Protein AF-A0A7J7MH68-F1 (afdb_monomer)

Nearest PDB structures (foldseek):
  1pxy-assembly1_A  TM=8.487E-01  e=7.536E-32  Arabidopsis thaliana
  1pxy-assembly2_B  TM=8.280E-01  e=8.548E-32  Arabidopsis thaliana
  1rt8-assembly1_A  TM=8.570E-01  e=7.019E-23  Schizosaccharomyces pombe
  3byh-assembly1_B-1  TM=7.765E-01  e=5.764E-14  Homo sapiens
  1aoa-assembly1_A  TM=4.542E-01  e=5.942E-09  Homo sapiens

Sequence (515 aa):
VGHSSNQDGYDAFKLDASRSKWKWIEVKSLGDRSFFLSDSYSMSFSTGKFPECKADHVYVSEDGILLDLKAGYFKESGAAKLHKLDAGIWVTPYLYWEKSSITESEKVSYVEHINSYLREDPFLKKYLPLDPLGNDLFNVVKDGVLLCKLINVAMPGTIDERAINTQRVLNIWEKIENHTLCLNSAKAIGCTVVNSGIHDLVESRPQMVLGLISQIIKDGKAYAFLLNVLAPEHCIPSMLDTNDPTVRIKLVLEHAKKMNCRGCITLKDIVEGSPNLNLAFAAHIFHFRNGLSVDFKTISYAEGVQVFRYERFFRLWVNSLGIATYVNNVFEDVRNGWVLLEVLDILWPGSVNWKQASKPPINMTFREVANCDQVVQILKQLSFQYKVTGNDIVQGNKKCIAFSFGTLMISNMQRLLRKSSFHFRQEEMTCAGVLRWANTMFHDLDWCKCFLDKSLSDGIFFLELLSTVEPRVDWSGVKKGKNYEEKKLNATYIISIARKLGCSIFLCPEDIIEV

pLDDT: mean 70.18, std 20.91, range [24.48, 97.94]

Secondary structure (DSSP, 8-state):
--------PPPEEEEE-TTSS-EEEEE---TT------SS------GGG-TTSPTT-EEEPPTTEEEE--TT-----SS--PEEPTTS-EEEE---SS-----HHHHHHHHHHHHHHHTT-TTGGGTPSPPSSSSHHHHHGGGSHHHHHHHHHHSTTSS-GGGS---SS--HHHHHHHHHHHHHHHHHTT---SS--HHHHHTT-HHHHHHHHHHHS---S-HHHHHHHH-GGG--THHHH---HHHHHHHHHHHHHHTT--SS--HHHHHTT-HHHHHHHHHHHHHH------------TTHHHHHHHHHHHHHHHHHHTT-SSPPS-HHHHTTTSHHHHHHHHHHSTT-S-TTTPPPSS---HHHHHHHHHHHHHHHHHH-TT----HHHHHTT-HHHHHHHHHHHHHHHHHHHHHHT-SS--GGGGSHHHHHHHHHHTTT-TTS-SSTT-GGGGGSHHHHHHHHHHSS---GGG-----SHHHHHHHHHHHHHHHHHTT------HHHHHT-

Organism: NCBI:txid39325

Structure (mmCIF, N/CA/C/O backbone):
data_AF-A0A7J7MH68-F1
#
_entry.id   AF-A0A7J7MH68-F1
#
loop_
_atom_site.group_PDB
_atom_site.id
_atom_site.type_symbol
_atom_site.label_atom_id
_atom_site.label_alt_id
_atom_site.label_comp_id
_atom_site.label_asym_id
_atom_site.label_entity_id
_atom_site.label_seq_id
_atom_site.pdbx_PDB_ins_code
_atom_site.Cartn_x
_atom_site.Cartn_y
_atom_site.Cartn_z
_atom_site.occupancy
_atom_site.B_iso_or_equiv
_atom_site.auth_seq_id
_atom_site.auth_comp_id
_atom_site.auth_asym_id
_atom_site.auth_atom_id
_atom_site.pdbx_PDB_model_num
ATOM 1 N N . VAL A 1 1 ? 48.416 -28.478 33.550 1.00 34.19 1 VAL A N 1
ATOM 2 C CA . VAL A 1 1 ? 48.390 -29.912 33.927 1.00 34.19 1 VAL A CA 1
ATOM 3 C C . VAL A 1 1 ? 47.331 -30.050 35.013 1.00 34.19 1 VAL A C 1
ATOM 5 O O . VAL A 1 1 ? 47.512 -29.424 36.038 1.00 34.19 1 VAL A O 1
ATOM 8 N N . GLY A 1 2 ? 46.176 -30.689 34.852 1.00 31.08 2 GLY A N 1
ATOM 9 C CA . GLY A 1 2 ? 45.611 -31.459 33.748 1.00 31.08 2 GLY A CA 1
ATOM 10 C C . GLY A 1 2 ? 44.075 -31.489 33.855 1.00 31.08 2 GLY A C 1
ATOM 11 O O . GLY A 1 2 ? 43.505 -31.027 34.840 1.00 31.08 2 GLY A O 1
ATOM 12 N N . HIS A 1 3 ? 43.431 -31.993 32.803 1.00 32.72 3 HIS A N 1
ATOM 13 C CA . HIS A 1 3 ? 41.992 -32.239 32.724 1.00 32.72 3 HIS A CA 1
ATOM 14 C C . HIS A 1 3 ? 41.525 -33.342 33.687 1.00 32.72 3 HIS A C 1
ATOM 16 O O . HIS A 1 3 ? 42.174 -34.381 33.786 1.00 32.72 3 HIS A O 1
ATOM 22 N N . SER A 1 4 ? 40.326 -33.173 34.251 1.00 28.27 4 SER A N 1
ATOM 23 C CA . SER A 1 4 ? 39.402 -34.274 34.542 1.00 28.27 4 SER A CA 1
ATOM 24 C C . SER A 1 4 ? 37.997 -33.881 34.087 1.00 28.27 4 SER A C 1
ATOM 26 O O . SER A 1 4 ? 37.382 -32.954 34.608 1.00 28.27 4 SER A O 1
ATOM 28 N N . SER A 1 5 ? 37.534 -34.581 33.066 1.00 37.12 5 SER A N 1
ATOM 29 C CA . SER A 1 5 ? 36.194 -34.570 32.500 1.00 37.12 5 SER A CA 1
ATOM 30 C C . SER A 1 5 ? 35.165 -35.160 33.469 1.00 37.12 5 SER A C 1
ATOM 32 O O . SER A 1 5 ? 35.365 -36.288 33.907 1.00 37.12 5 SER A O 1
ATOM 34 N N . ASN A 1 6 ? 34.052 -34.462 33.706 1.00 29.66 6 ASN A N 1
ATOM 35 C CA . ASN A 1 6 ? 32.763 -35.086 34.011 1.00 29.66 6 ASN A CA 1
ATOM 36 C C . ASN A 1 6 ? 31.680 -34.406 33.165 1.00 29.66 6 ASN A C 1
ATOM 38 O O . ASN A 1 6 ? 31.551 -33.184 33.152 1.00 29.66 6 ASN A O 1
ATOM 42 N N . GLN A 1 7 ? 30.989 -35.232 32.386 1.00 38.62 7 GLN A N 1
ATOM 43 C CA . GLN A 1 7 ? 29.788 -34.914 31.631 1.00 38.62 7 GLN A CA 1
ATOM 44 C C . GLN A 1 7 ? 28.609 -34.899 32.610 1.00 38.62 7 GLN A C 1
ATOM 46 O O . GLN A 1 7 ? 28.216 -35.970 33.051 1.00 38.62 7 GLN A O 1
ATOM 51 N N . ASP A 1 8 ? 28.026 -33.740 32.901 1.00 34.53 8 ASP A N 1
ATOM 52 C CA . ASP A 1 8 ? 26.719 -33.652 33.563 1.00 34.53 8 ASP A CA 1
ATOM 53 C C . ASP A 1 8 ? 25.806 -32.817 32.656 1.00 34.53 8 ASP A C 1
ATOM 55 O O . ASP A 1 8 ? 25.897 -31.591 32.597 1.00 34.53 8 ASP A O 1
ATOM 59 N N . GLY A 1 9 ? 25.010 -33.505 31.834 1.00 36.97 9 GLY A N 1
ATOM 60 C CA . GLY A 1 9 ? 23.994 -32.887 30.982 1.00 36.97 9 GLY A CA 1
ATOM 61 C C . GLY A 1 9 ? 22.738 -32.557 31.787 1.00 36.97 9 GLY A C 1
ATOM 62 O O . GLY A 1 9 ? 22.405 -33.269 32.726 1.00 36.97 9 GLY A O 1
ATOM 63 N N . TYR A 1 10 ? 22.035 -31.486 31.415 1.00 39.44 10 TYR A N 1
ATOM 64 C CA . TYR A 1 10 ? 20.725 -31.159 31.983 1.00 39.44 10 TYR A CA 1
ATOM 65 C C . TYR A 1 10 ? 19.609 -31.989 31.342 1.00 39.44 10 TYR A C 1
ATOM 67 O O . TYR A 1 10 ? 19.624 -32.217 30.126 1.00 39.44 10 TYR A O 1
ATOM 75 N N . ASP A 1 11 ? 18.627 -32.355 32.161 1.00 42.69 11 ASP A N 1
ATOM 76 C CA . ASP A 1 11 ? 17.426 -33.102 31.792 1.00 42.69 11 ASP A CA 1
ATOM 77 C C . ASP A 1 11 ? 16.339 -32.123 31.291 1.00 42.69 11 ASP A C 1
ATOM 79 O O . ASP A 1 11 ? 15.977 -31.177 32.000 1.00 42.69 11 ASP A O 1
ATOM 83 N N . ALA A 1 12 ? 15.824 -32.291 30.063 1.00 43.22 12 ALA A N 1
ATOM 84 C CA . ALA A 1 12 ? 14.706 -31.479 29.556 1.00 43.22 12 ALA A CA 1
ATOM 85 C C . ALA A 1 12 ? 13.380 -32.174 29.872 1.00 43.22 12 ALA A C 1
ATOM 87 O O . ALA A 1 12 ? 13.346 -33.392 29.910 1.00 43.22 12 ALA A O 1
ATOM 88 N N . PHE A 1 13 ? 12.276 -31.450 30.073 1.00 53.75 13 PHE A N 1
ATOM 89 C CA . PHE A 1 13 ? 10.976 -32.074 30.356 1.00 53.75 13 PHE A CA 1
ATOM 90 C C . PHE A 1 13 ? 9.874 -31.572 29.406 1.00 53.75 13 PHE A C 1
ATOM 92 O O . PHE A 1 13 ? 9.687 -30.370 29.216 1.00 53.75 13 PHE A O 1
ATOM 99 N N . LYS A 1 14 ? 9.115 -32.507 28.828 1.00 52.00 14 LYS A N 1
ATOM 100 C CA . LYS A 1 14 ? 7.948 -32.318 27.958 1.00 52.00 14 LYS A CA 1
ATOM 101 C C . LYS A 1 14 ? 6.656 -32.595 28.726 1.00 52.00 14 LYS A C 1
ATOM 103 O O . LYS A 1 14 ? 6.560 -33.586 29.442 1.00 52.00 14 LYS A O 1
ATOM 108 N N . LEU A 1 15 ? 5.643 -31.754 28.554 1.00 53.88 15 LEU A N 1
ATOM 109 C CA . LEU A 1 15 ? 4.316 -31.981 29.127 1.00 53.88 15 LEU A CA 1
ATOM 110 C C . LEU A 1 15 ? 3.550 -33.034 28.303 1.00 53.88 15 LEU A C 1
ATOM 112 O O . LEU A 1 15 ? 3.278 -32.810 27.128 1.00 53.88 15 LEU A O 1
ATOM 116 N N . ASP A 1 16 ? 3.206 -34.175 28.903 1.00 51.97 16 ASP A N 1
ATOM 117 C CA . ASP A 1 16 ? 2.370 -35.210 28.274 1.00 51.97 16 ASP A CA 1
ATOM 118 C C . ASP A 1 16 ? 0.903 -35.048 28.697 1.00 51.97 16 ASP A C 1
ATOM 120 O O . ASP A 1 16 ? 0.575 -35.046 29.889 1.00 51.97 16 ASP A O 1
ATOM 124 N N . ALA A 1 17 ? 0.025 -34.907 27.701 1.00 55.38 17 ALA A N 1
ATOM 125 C CA . ALA A 1 17 ? -1.420 -34.747 27.858 1.00 55.38 17 ALA A CA 1
ATOM 126 C C . ALA A 1 17 ? -2.226 -36.008 27.473 1.00 55.38 17 ALA A C 1
ATOM 128 O O . ALA A 1 17 ? -3.457 -36.005 27.538 1.00 55.38 17 ALA A O 1
ATOM 129 N N . SER A 1 18 ? -1.572 -37.114 27.104 1.00 43.19 18 SER A N 1
ATOM 130 C CA . SER A 1 18 ? -2.206 -38.244 26.405 1.00 43.19 18 SER A CA 1
ATOM 131 C C . SER A 1 18 ? -3.195 -39.093 27.226 1.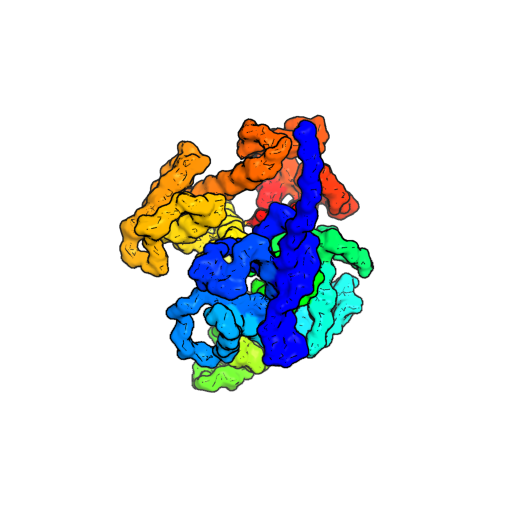00 43.19 18 SER A C 1
ATOM 133 O O . SER A 1 18 ? -3.809 -40.008 26.677 1.00 43.19 18 SER A O 1
ATOM 135 N N . ARG A 1 19 ? -3.398 -38.836 28.531 1.00 39.22 19 ARG A N 1
ATOM 136 C CA . ARG A 1 19 ? -4.218 -39.710 29.410 1.00 39.22 19 ARG A CA 1
ATOM 137 C C . ARG A 1 19 ? -5.077 -39.003 30.465 1.00 39.22 19 ARG A C 1
ATOM 139 O O . ARG A 1 19 ? -5.366 -39.587 31.508 1.00 39.22 19 ARG A O 1
ATOM 146 N N . SER A 1 20 ? -5.517 -37.767 30.225 1.00 41.97 20 SER A N 1
ATOM 147 C CA . SER A 1 20 ? -6.335 -36.988 31.188 1.00 41.97 20 SER A CA 1
ATOM 148 C C . SER A 1 20 ? -5.636 -36.682 32.530 1.00 41.97 20 SER A C 1
ATOM 150 O O . SER A 1 20 ? -6.284 -36.287 33.498 1.00 41.97 20 SER A O 1
ATOM 152 N N . LYS A 1 21 ? -4.310 -36.858 32.602 1.00 42.84 21 LYS A N 1
ATOM 153 C CA . LYS A 1 21 ? -3.442 -36.466 33.720 1.00 42.84 21 LYS A CA 1
ATOM 154 C C . LYS A 1 21 ? -2.207 -35.788 33.140 1.00 42.84 21 LYS A C 1
ATOM 156 O O . LYS A 1 21 ? -1.528 -36.384 32.316 1.00 42.84 21 LYS A O 1
ATOM 161 N N . TRP A 1 22 ? -1.949 -34.566 33.581 1.00 52.31 22 TRP A N 1
ATOM 162 C CA . TRP A 1 22 ? -0.892 -33.697 33.075 1.00 52.31 22 TRP A CA 1
ATOM 163 C C . TRP A 1 22 ? 0.395 -33.940 33.864 1.00 52.31 22 TRP A C 1
ATOM 165 O O . TRP A 1 22 ? 0.395 -33.771 35.085 1.00 52.31 22 TRP A O 1
ATOM 175 N N . LYS A 1 23 ? 1.474 -34.372 33.202 1.00 49.69 23 LYS A N 1
ATOM 176 C CA . LYS A 1 23 ? 2.771 -34.633 33.852 1.00 49.69 23 LYS A CA 1
ATOM 177 C C . LYS A 1 23 ? 3.945 -34.239 32.961 1.00 49.69 23 LYS A C 1
ATOM 179 O O . LYS A 1 23 ? 3.876 -34.369 31.744 1.00 49.69 23 LYS A O 1
ATOM 184 N N . TRP A 1 24 ? 5.028 -33.800 33.593 1.00 51.00 24 TRP A N 1
ATOM 185 C CA . TRP A 1 24 ? 6.310 -33.527 32.947 1.00 51.00 24 TRP A CA 1
ATOM 186 C C . TRP A 1 24 ? 7.091 -34.837 32.737 1.00 51.00 24 TRP A C 1
ATOM 188 O O . TRP A 1 24 ? 7.253 -35.612 33.679 1.00 51.00 24 TRP A O 1
ATOM 198 N N . ILE A 1 25 ? 7.551 -35.088 31.509 1.00 54.66 25 ILE A N 1
ATOM 199 C CA . ILE A 1 25 ? 8.288 -36.283 31.070 1.00 54.66 25 ILE A CA 1
ATOM 200 C C . ILE A 1 25 ? 9.647 -35.871 30.522 1.00 54.66 25 ILE A C 1
ATOM 202 O O . ILE A 1 25 ? 9.725 -35.003 29.666 1.00 54.66 25 ILE A O 1
ATOM 206 N N . GLU A 1 26 ? 10.712 -36.518 30.968 1.00 49.44 26 GLU A N 1
ATOM 207 C CA . GLU A 1 26 ? 12.078 -36.183 30.578 1.00 49.44 26 GLU A CA 1
ATOM 208 C C . GLU A 1 26 ? 12.395 -36.492 29.093 1.00 49.44 26 GLU A C 1
ATOM 210 O O . GLU A 1 26 ? 12.053 -37.556 28.575 1.00 49.44 26 GLU A O 1
ATOM 215 N N . VAL A 1 27 ? 13.068 -35.574 28.398 1.00 46.06 27 VAL A N 1
ATOM 216 C CA . VAL A 1 27 ? 13.532 -35.634 27.007 1.00 46.06 27 VAL A CA 1
ATOM 217 C C . VAL A 1 27 ? 14.997 -35.156 26.992 1.00 46.06 27 VAL A C 1
ATOM 219 O O . VAL A 1 27 ? 15.359 -34.207 27.673 1.00 46.06 27 VAL A O 1
ATOM 222 N N . LYS A 1 28 ? 15.883 -35.851 26.277 1.00 36.94 28 LYS A N 1
ATOM 223 C CA . LYS A 1 28 ? 17.351 -35.755 26.443 1.00 36.94 28 LYS A CA 1
ATOM 224 C C . LYS A 1 28 ? 17.998 -34.381 26.144 1.00 36.94 28 LYS A C 1
ATOM 226 O O . LYS A 1 28 ? 17.498 -33.595 25.347 1.00 36.94 28 LYS A O 1
ATOM 231 N N . SER A 1 29 ? 19.178 -34.202 26.755 1.00 38.47 29 SER A N 1
ATOM 232 C CA . SER A 1 29 ? 20.033 -33.008 26.913 1.00 38.47 29 SER A CA 1
ATOM 233 C C . SER A 1 29 ? 20.529 -32.286 25.642 1.00 38.47 29 SER A C 1
ATOM 235 O O . SER A 1 29 ? 21.007 -32.922 24.701 1.00 38.47 29 SER A O 1
ATOM 237 N N . LEU A 1 30 ? 20.508 -30.942 25.665 1.00 33.72 30 LEU A N 1
ATOM 238 C CA . LEU A 1 30 ? 21.057 -30.028 24.647 1.00 33.72 30 LEU A CA 1
ATOM 239 C C . LEU A 1 30 ? 21.859 -28.877 25.298 1.00 33.72 30 LEU A C 1
ATOM 241 O O . LEU A 1 30 ? 21.352 -27.769 25.423 1.00 33.72 30 LEU A O 1
ATOM 245 N N . GLY A 1 31 ? 23.124 -29.119 25.656 1.00 43.47 31 GLY A N 1
ATOM 246 C CA . GLY A 1 31 ? 24.160 -28.072 25.770 1.00 43.47 31 GLY A CA 1
ATOM 247 C C . GLY A 1 31 ? 23.888 -26.848 26.671 1.00 43.47 31 GLY A C 1
ATOM 248 O O . GLY A 1 31 ? 23.069 -26.871 27.581 1.00 43.47 31 GLY A O 1
ATOM 249 N N . ASP A 1 32 ? 24.659 -25.778 26.448 1.00 31.09 32 ASP A N 1
ATOM 250 C CA . ASP A 1 32 ? 24.986 -24.712 27.410 1.00 31.09 32 ASP A CA 1
ATOM 251 C C . ASP A 1 32 ? 24.137 -23.425 27.312 1.00 31.09 32 ASP A C 1
ATOM 253 O O . ASP A 1 32 ? 24.658 -22.320 27.493 1.00 31.09 32 ASP A O 1
ATOM 257 N N . ARG A 1 33 ? 22.820 -23.517 27.055 1.00 32.47 33 ARG A N 1
ATOM 258 C CA . ARG A 1 33 ? 21.912 -22.345 27.089 1.00 32.47 33 ARG A CA 1
ATOM 259 C C . ARG A 1 33 ? 20.494 -22.674 27.568 1.00 32.47 33 ARG A C 1
ATOM 261 O O . ARG A 1 33 ? 19.885 -23.632 27.106 1.00 32.47 33 ARG A O 1
ATOM 268 N N . SER A 1 34 ? 19.927 -21.809 28.413 1.00 32.41 34 SER A N 1
ATOM 269 C CA . SER A 1 34 ? 18.556 -21.921 28.939 1.00 32.41 34 SER A CA 1
ATOM 270 C C . SER A 1 34 ? 17.557 -21.126 28.081 1.00 32.41 34 SER A C 1
ATOM 272 O O . SER A 1 34 ? 17.691 -19.909 27.955 1.00 32.41 34 SER A O 1
ATOM 274 N N . PHE A 1 35 ? 16.523 -21.777 27.535 1.00 34.88 35 PHE A N 1
ATOM 275 C CA . PHE A 1 35 ? 15.434 -21.123 26.791 1.00 34.88 35 PHE A CA 1
ATOM 276 C C . PHE A 1 35 ? 14.066 -21.643 27.243 1.00 34.88 35 PHE A C 1
ATOM 278 O O . PHE A 1 35 ? 13.849 -22.847 27.314 1.00 34.88 35 PHE A O 1
ATOM 285 N N . PHE A 1 36 ? 13.124 -20.735 27.495 1.00 38.31 36 PHE A N 1
ATOM 286 C CA . PHE A 1 36 ? 11.696 -21.057 27.510 1.00 38.31 36 PHE A CA 1
ATOM 287 C C . PHE A 1 36 ? 11.178 -20.813 26.096 1.00 38.31 36 PHE A C 1
ATOM 289 O O . PHE A 1 36 ? 11.255 -19.683 25.623 1.00 38.31 36 PHE A O 1
ATOM 296 N N . LEU A 1 37 ? 10.703 -21.841 25.401 1.00 35.06 37 LEU A N 1
ATOM 297 C CA . LEU A 1 37 ? 10.164 -21.704 24.049 1.00 35.06 37 LEU A CA 1
ATOM 298 C C . LEU A 1 37 ? 8.644 -21.843 24.115 1.00 35.06 37 LEU A C 1
ATOM 300 O O . LEU A 1 37 ? 8.125 -22.909 24.429 1.00 35.06 37 LEU A O 1
ATOM 304 N N . SER A 1 38 ? 7.950 -20.742 23.840 1.00 36.66 38 SER A N 1
ATOM 305 C CA . SER A 1 38 ? 6.586 -20.760 23.311 1.00 36.66 38 SER A CA 1
ATOM 306 C C . SER A 1 38 ? 6.622 -20.092 21.939 1.00 36.66 38 SER A C 1
ATOM 308 O O . SER A 1 38 ? 7.493 -19.249 21.708 1.00 36.66 38 SER A O 1
ATOM 310 N N . ASP A 1 39 ? 5.661 -20.392 21.066 1.00 36.97 39 ASP A N 1
ATOM 311 C CA . ASP A 1 39 ? 5.556 -19.821 19.710 1.00 36.97 39 ASP A CA 1
ATOM 312 C C . ASP A 1 39 ? 5.403 -18.289 19.671 1.00 36.97 39 ASP A C 1
ATOM 314 O O . ASP A 1 39 ? 5.224 -17.695 18.609 1.00 36.97 39 ASP A O 1
ATOM 318 N N . SER A 1 40 ? 5.418 -17.610 20.822 1.00 32.12 40 SER A N 1
ATOM 319 C CA . SER A 1 40 ? 5.229 -16.162 20.900 1.00 32.12 40 SER A CA 1
ATOM 320 C C . SER A 1 40 ? 6.191 -15.443 21.848 1.00 32.12 40 SER A C 1
ATOM 322 O O . SER A 1 40 ? 6.504 -14.288 21.581 1.00 32.12 40 SER A O 1
ATOM 324 N N . TYR A 1 41 ? 6.698 -16.075 22.918 1.00 36.59 41 TYR A N 1
ATOM 325 C CA . TYR A 1 41 ? 7.632 -15.433 23.861 1.00 36.59 41 TYR A CA 1
ATOM 326 C C . TYR A 1 41 ? 8.539 -16.428 24.607 1.00 36.59 41 TYR A C 1
ATOM 328 O O . TYR A 1 41 ? 8.108 -17.517 24.989 1.00 36.59 41 TYR A O 1
ATOM 336 N N . SER A 1 42 ? 9.770 -15.995 24.909 1.00 38.84 42 SER A N 1
ATOM 337 C CA . SER A 1 42 ? 10.703 -16.647 25.840 1.00 38.84 42 SER A CA 1
ATOM 338 C C . SER A 1 42 ? 10.918 -15.785 27.091 1.00 38.84 42 SER A C 1
ATOM 340 O O . SER A 1 42 ? 11.285 -14.617 26.956 1.00 38.84 42 SER A O 1
ATOM 342 N N . MET A 1 43 ? 10.727 -16.324 28.304 1.00 39.16 43 MET A N 1
ATOM 343 C CA . MET A 1 43 ? 10.928 -15.584 29.567 1.00 39.16 43 MET A CA 1
ATOM 344 C C . MET A 1 43 ? 11.609 -16.424 30.652 1.00 39.16 43 MET A C 1
ATOM 346 O O . MET A 1 43 ? 11.202 -17.552 30.885 1.00 39.16 43 MET A O 1
ATOM 350 N N . SER A 1 44 ? 12.574 -15.849 31.376 1.00 38.41 44 SER A N 1
ATOM 351 C CA . SER A 1 44 ? 13.221 -16.458 32.552 1.00 38.41 44 SER A CA 1
ATOM 352 C C . SER A 1 44 ? 12.580 -16.003 33.873 1.00 38.41 44 SER A C 1
ATOM 354 O O . SER A 1 44 ? 12.303 -14.813 34.035 1.00 38.41 44 SER A O 1
ATOM 356 N N . PHE A 1 45 ? 12.444 -16.897 34.860 1.00 43.09 45 PHE A N 1
ATOM 357 C CA . PHE A 1 45 ? 11.937 -16.577 36.206 1.00 43.09 45 PHE A CA 1
ATOM 358 C C . PHE A 1 45 ? 12.876 -17.048 37.326 1.00 43.09 45 PHE A C 1
ATOM 360 O O . PHE A 1 45 ? 13.679 -17.955 37.140 1.00 43.09 45 PHE A O 1
ATOM 367 N N . SER A 1 46 ? 12.739 -16.446 38.516 1.00 39.06 46 SER A N 1
ATOM 368 C CA . SER A 1 46 ? 13.416 -16.899 39.740 1.00 39.06 46 SER A CA 1
ATOM 369 C C . SER A 1 46 ? 12.679 -18.093 40.357 1.00 39.06 46 SER A C 1
ATOM 371 O O . SER A 1 46 ? 11.466 -18.034 40.576 1.00 39.06 46 SER A O 1
ATOM 373 N N . THR A 1 47 ? 13.422 -19.149 40.691 1.00 40.88 47 THR A N 1
ATOM 374 C CA . THR A 1 47 ? 12.919 -20.403 41.283 1.00 40.88 47 THR A CA 1
ATOM 375 C C . THR A 1 47 ? 12.226 -20.226 42.631 1.00 40.88 47 THR A C 1
ATOM 377 O O . THR A 1 47 ? 11.367 -21.026 42.986 1.00 40.88 47 THR A O 1
ATOM 380 N N . GLY A 1 48 ? 12.486 -19.128 43.349 1.00 39.16 48 GLY A N 1
ATOM 381 C CA . GLY A 1 48 ? 11.794 -18.811 44.603 1.00 39.16 48 GLY A CA 1
ATOM 382 C C . GLY A 1 48 ? 10.281 -18.585 44.458 1.00 39.16 48 GLY A C 1
ATOM 383 O O . GLY A 1 48 ? 9.570 -18.593 45.458 1.00 39.16 48 GLY A O 1
ATOM 384 N N . LYS A 1 49 ? 9.773 -18.395 43.231 1.00 37.78 49 LYS A N 1
ATOM 385 C CA . LYS A 1 49 ? 8.335 -18.248 42.945 1.00 37.78 49 LYS A CA 1
ATOM 386 C C . LYS A 1 49 ? 7.627 -19.567 42.606 1.00 37.78 49 LYS A C 1
ATOM 388 O O . LYS A 1 49 ? 6.402 -19.574 42.563 1.00 37.78 49 LYS A O 1
ATOM 393 N N . PHE A 1 50 ? 8.370 -20.656 42.382 1.00 46.09 50 PHE A N 1
ATOM 394 C CA . PHE A 1 50 ? 7.840 -21.953 41.946 1.00 46.09 50 PHE A CA 1
ATOM 395 C C . PHE A 1 50 ? 8.586 -23.097 42.658 1.00 46.09 50 PHE A C 1
ATOM 397 O O . PHE A 1 50 ? 9.572 -23.606 42.126 1.00 46.09 50 PHE A O 1
ATOM 404 N N . PRO A 1 51 ? 8.140 -23.506 43.859 1.00 42.59 51 PRO A N 1
ATOM 405 C CA . PRO A 1 51 ? 8.905 -24.387 44.751 1.00 42.59 51 PRO A CA 1
ATOM 406 C C . PRO A 1 51 ? 9.146 -25.813 44.221 1.00 42.59 51 PRO A C 1
ATOM 408 O O . PRO A 1 51 ? 10.003 -26.509 44.754 1.00 42.59 51 PRO A O 1
ATOM 411 N N . GLU A 1 52 ? 8.440 -26.243 43.169 1.00 42.91 52 GLU A N 1
ATOM 412 C CA . GLU A 1 52 ? 8.615 -27.559 42.529 1.00 42.91 52 GLU A CA 1
ATOM 413 C C . GLU A 1 52 ? 9.476 -27.520 41.245 1.00 42.91 52 GLU A C 1
ATOM 415 O O . GLU A 1 52 ? 9.765 -28.565 40.666 1.00 42.91 52 GLU A O 1
ATOM 420 N N . CYS A 1 53 ? 9.915 -26.337 40.791 1.00 45.97 53 CYS A N 1
ATOM 421 C CA . CYS A 1 53 ? 10.782 -26.179 39.617 1.00 45.97 53 CYS A CA 1
ATOM 422 C C . CYS A 1 53 ? 12.256 -26.090 40.035 1.00 45.97 53 CYS A C 1
ATOM 424 O O . CYS A 1 53 ? 12.636 -25.245 40.848 1.00 45.97 53 CYS A O 1
ATOM 426 N N . LYS A 1 54 ? 13.114 -26.930 39.447 1.00 46.50 54 LYS A N 1
ATOM 427 C CA . LYS A 1 54 ? 14.562 -26.890 39.699 1.00 46.50 54 LYS A CA 1
ATOM 428 C C . LYS A 1 54 ? 15.224 -25.730 38.952 1.00 46.50 54 LYS A C 1
ATOM 430 O O . LYS A 1 54 ? 14.860 -25.435 37.813 1.00 46.50 54 LYS A O 1
ATOM 435 N N . ALA A 1 55 ? 16.206 -25.097 39.600 1.00 42.19 55 ALA A N 1
ATOM 436 C CA . ALA A 1 55 ? 17.096 -24.137 38.948 1.00 42.19 55 ALA A CA 1
ATOM 437 C C . ALA A 1 55 ? 17.883 -24.843 37.839 1.00 42.19 55 ALA A C 1
ATOM 439 O O . ALA A 1 55 ? 18.173 -26.030 37.965 1.00 42.19 55 ALA A O 1
ATOM 440 N N . ASP A 1 56 ? 18.194 -24.124 36.762 1.00 44.16 56 ASP A N 1
ATOM 441 C CA . ASP A 1 56 ? 19.016 -24.617 35.650 1.00 44.16 56 ASP A CA 1
ATOM 442 C C . ASP A 1 56 ? 18.391 -25.773 34.829 1.00 44.16 56 ASP A C 1
ATOM 444 O O . ASP A 1 56 ? 19.099 -26.655 34.371 1.00 44.16 56 ASP A O 1
ATOM 448 N N . HIS A 1 57 ? 17.063 -25.792 34.624 1.00 44.97 57 HIS A N 1
ATOM 449 C CA . HIS A 1 57 ? 16.354 -26.810 33.810 1.00 44.97 57 HIS A CA 1
ATOM 450 C C . HIS A 1 57 ? 15.421 -26.181 32.747 1.00 44.97 57 HIS A C 1
ATOM 452 O O . HIS A 1 57 ? 14.969 -25.045 32.915 1.00 44.97 57 HIS A O 1
ATOM 458 N N . VAL A 1 58 ? 15.115 -26.918 31.661 1.00 44.75 58 VAL A N 1
ATOM 459 C CA . VAL A 1 58 ? 14.296 -26.464 30.508 1.00 44.75 58 VAL A CA 1
ATOM 460 C C . VAL A 1 58 ? 12.930 -27.169 30.466 1.00 44.75 58 VAL A C 1
ATOM 462 O O . VAL A 1 58 ? 12.858 -28.398 30.496 1.00 44.75 58 VAL A O 1
ATOM 465 N N . TYR A 1 59 ? 11.852 -26.386 30.335 1.00 50.94 59 TYR A N 1
ATOM 466 C CA . TYR A 1 59 ? 10.457 -26.853 30.308 1.00 50.94 59 TYR A CA 1
ATOM 467 C C . TYR A 1 59 ? 9.771 -26.415 29.000 1.00 50.94 59 TYR A C 1
ATOM 469 O O . TYR A 1 59 ? 9.826 -25.234 28.654 1.00 50.94 59 TYR A O 1
ATOM 477 N N . VAL A 1 60 ? 9.123 -27.343 28.280 1.00 44.94 60 VAL A N 1
ATOM 478 C CA . VAL A 1 60 ? 8.523 -27.103 26.944 1.00 44.94 60 VAL A CA 1
ATOM 479 C C . VAL A 1 60 ? 7.029 -27.473 26.916 1.00 44.94 60 VAL A C 1
ATOM 481 O O . VAL A 1 60 ? 6.660 -28.566 27.352 1.00 44.94 60 VAL A O 1
ATOM 484 N N . SER A 1 61 ? 6.169 -26.594 26.381 1.00 43.81 61 SER A N 1
ATOM 485 C CA . SER A 1 61 ? 4.746 -26.878 26.102 1.00 43.81 61 SER A CA 1
ATOM 486 C C . SER A 1 61 ? 4.524 -27.271 24.637 1.00 43.81 61 SER A C 1
ATOM 488 O O . SER A 1 61 ? 5.231 -26.777 23.765 1.00 43.81 61 SER A O 1
ATOM 490 N N . GLU A 1 62 ? 3.541 -28.131 24.354 1.00 43.69 62 GLU A N 1
ATOM 491 C CA . GLU A 1 62 ? 3.113 -28.425 22.975 1.00 43.69 62 GLU A CA 1
ATOM 492 C C . GLU A 1 62 ? 2.280 -27.283 22.366 1.00 43.69 62 GLU A C 1
ATOM 494 O O . GLU A 1 62 ? 1.692 -26.467 23.089 1.00 43.69 62 GLU A O 1
ATOM 499 N N . ASP A 1 63 ? 2.210 -27.272 21.031 1.00 42.16 63 ASP A N 1
ATOM 500 C CA . ASP A 1 63 ? 1.412 -26.354 20.218 1.00 42.16 63 ASP A CA 1
ATOM 501 C C . ASP A 1 63 ? -0.021 -26.220 20.761 1.00 42.16 63 ASP A C 1
ATOM 503 O O . ASP A 1 63 ? -0.750 -27.198 20.944 1.00 42.16 63 ASP A O 1
ATOM 507 N N . GLY A 1 64 ? -0.444 -24.978 21.009 1.00 37.38 64 GLY A N 1
ATOM 508 C CA . GLY A 1 64 ? -1.804 -24.667 21.461 1.00 37.38 64 GLY A CA 1
ATOM 509 C C . GLY A 1 64 ? -2.020 -24.627 22.980 1.00 37.38 64 GLY A C 1
ATOM 510 O O . GLY A 1 64 ? -3.167 -24.491 23.413 1.00 37.38 64 GLY A O 1
ATOM 511 N N . ILE A 1 65 ? -0.961 -24.693 23.797 1.00 40.38 65 ILE A N 1
ATOM 512 C CA . ILE A 1 65 ? -1.051 -24.606 25.266 1.00 40.38 65 ILE A CA 1
ATOM 513 C C . ILE A 1 65 ? -0.317 -23.357 25.769 1.00 40.38 65 ILE A C 1
ATOM 515 O O . ILE A 1 65 ? 0.898 -23.244 25.635 1.00 40.38 65 ILE A O 1
ATOM 519 N N . LEU A 1 66 ? -1.053 -22.420 26.376 1.00 39.41 66 LEU A N 1
ATOM 520 C CA . LEU A 1 66 ? -0.505 -21.166 26.902 1.00 39.41 66 LEU A CA 1
ATOM 521 C C . LEU A 1 66 ? -0.390 -21.245 28.432 1.00 39.41 66 LEU A C 1
ATOM 523 O O . LEU A 1 66 ? -1.372 -21.503 29.133 1.00 39.41 66 LEU A O 1
ATOM 527 N N . LEU A 1 67 ? 0.824 -21.048 28.948 1.00 42.44 67 LEU A N 1
ATOM 528 C CA . LEU A 1 67 ? 1.112 -21.035 30.384 1.00 42.44 67 LEU A CA 1
ATOM 529 C C . LEU A 1 67 ? 0.854 -19.628 30.941 1.00 42.44 67 LEU A C 1
ATOM 531 O O . LEU A 1 67 ? 1.676 -18.729 30.756 1.00 42.44 67 LEU A O 1
ATOM 535 N N . ASP A 1 68 ? -0.278 -19.426 31.622 1.00 43.94 68 ASP A N 1
ATOM 536 C CA . ASP A 1 68 ? -0.585 -18.144 32.264 1.00 43.94 68 ASP A CA 1
ATOM 537 C C . ASP A 1 68 ? -0.090 -18.134 33.718 1.00 43.94 68 ASP A C 1
ATOM 539 O O . ASP A 1 68 ? -0.634 -18.786 34.613 1.00 43.94 68 ASP A O 1
ATOM 543 N N . LEU A 1 69 ? 0.996 -17.394 33.947 1.00 42.66 69 LEU A N 1
ATOM 544 C CA . LEU A 1 69 ? 1.687 -17.307 35.236 1.00 42.66 69 LEU A CA 1
ATOM 545 C C . LEU A 1 69 ? 1.277 -16.067 36.055 1.00 42.66 69 LEU A C 1
ATOM 547 O O . LEU A 1 69 ? 1.882 -15.791 37.093 1.00 42.66 69 LEU A O 1
ATOM 551 N N . LYS A 1 70 ? 0.248 -15.313 35.634 1.00 40.09 70 LYS A N 1
ATOM 552 C CA . LYS A 1 70 ? -0.321 -14.197 36.412 1.00 40.09 70 LYS A CA 1
ATOM 553 C C . LYS A 1 70 ? -1.613 -14.617 37.114 1.00 40.09 70 LYS A C 1
ATOM 555 O O . LYS A 1 70 ? -2.716 -14.241 36.728 1.00 40.09 70 LYS A O 1
ATOM 560 N N . ALA A 1 71 ? -1.477 -15.334 38.226 1.00 37.06 71 ALA A N 1
ATOM 561 C CA . ALA A 1 71 ? -2.584 -15.523 39.157 1.00 37.06 71 ALA A CA 1
ATOM 562 C C . ALA A 1 71 ? -3.000 -14.161 39.755 1.00 37.06 71 ALA A C 1
ATOM 564 O O . ALA A 1 71 ? -2.323 -13.643 40.642 1.00 37.06 71 ALA A O 1
ATOM 565 N N . GLY A 1 72 ? -4.092 -13.554 39.270 1.00 35.78 72 GLY A N 1
ATOM 566 C CA . GLY A 1 72 ? -4.691 -12.416 39.980 1.00 35.78 72 GLY A CA 1
ATOM 567 C C . GLY A 1 72 ? -5.755 -11.557 39.290 1.00 35.78 72 GLY A C 1
ATOM 568 O O . GLY A 1 72 ? -6.431 -10.823 40.003 1.00 35.78 72 GLY A O 1
ATOM 569 N N . TYR A 1 73 ? -5.949 -11.607 37.965 1.00 30.08 73 TYR A N 1
ATOM 570 C CA . TYR A 1 73 ? -6.758 -10.574 37.278 1.00 30.08 73 TYR A CA 1
ATOM 571 C C . TYR A 1 73 ? -7.862 -11.058 36.327 1.00 30.08 73 TYR A C 1
ATOM 573 O O . TYR A 1 73 ? -8.312 -10.285 35.488 1.00 30.08 73 TYR A O 1
ATOM 581 N N . PHE A 1 74 ? -8.393 -12.270 36.495 1.00 31.17 74 PHE A N 1
ATOM 582 C CA . PHE A 1 74 ? -9.638 -12.652 35.818 1.00 31.17 74 PHE A CA 1
ATOM 583 C C . PHE A 1 74 ? -10.738 -12.917 36.842 1.00 31.17 74 PHE A C 1
ATOM 585 O O . PHE A 1 74 ? -10.829 -13.988 37.436 1.00 31.17 74 PHE A O 1
ATOM 592 N N . LYS A 1 75 ? -11.584 -11.902 37.056 1.00 29.27 75 LYS A N 1
ATOM 593 C CA . LYS A 1 75 ? -12.929 -12.112 37.597 1.00 29.27 75 LYS A CA 1
ATOM 594 C C . LYS A 1 75 ? -13.729 -12.882 36.549 1.00 29.27 75 LYS A C 1
ATOM 596 O O . LYS A 1 75 ? -13.732 -12.503 35.378 1.00 29.27 75 LYS A O 1
ATOM 601 N N . GLU A 1 76 ? -14.378 -13.949 36.999 1.00 35.19 76 GLU A N 1
ATOM 602 C CA . GLU A 1 76 ? -15.229 -14.853 36.228 1.00 35.19 76 GLU A CA 1
ATOM 603 C C . GLU A 1 76 ? -16.159 -14.094 35.270 1.00 35.19 76 GLU A C 1
ATOM 605 O O . GLU A 1 76 ? -17.199 -13.566 35.655 1.00 35.19 76 GLU A O 1
ATOM 610 N N . SER A 1 77 ? -15.789 -14.063 33.992 1.00 28.55 77 SER A N 1
ATOM 611 C CA . SER A 1 77 ? -16.694 -13.750 32.888 1.00 28.55 77 SER A CA 1
ATOM 612 C C . SER A 1 77 ? -16.721 -14.947 31.935 1.00 28.55 77 SER A C 1
ATOM 614 O O . SER A 1 77 ? -16.108 -14.984 30.879 1.00 28.55 77 SER A O 1
ATOM 616 N N . GLY A 1 78 ? -17.406 -15.998 32.385 1.00 38.12 78 GLY A N 1
ATOM 617 C CA . GLY A 1 78 ? -18.312 -16.796 31.556 1.00 38.12 78 GLY A CA 1
ATOM 618 C C . GLY A 1 78 ? -17.833 -17.563 30.315 1.00 38.12 78 GLY A C 1
ATOM 619 O O . GLY A 1 78 ? -18.722 -18.025 29.607 1.00 38.12 78 GLY A O 1
ATOM 620 N N . ALA A 1 79 ? -16.540 -17.747 30.009 1.00 35.34 79 ALA A N 1
ATOM 621 C CA . ALA A 1 79 ? -16.186 -18.422 28.742 1.00 35.34 79 ALA A CA 1
ATOM 622 C C . ALA A 1 79 ? -15.047 -19.461 28.725 1.00 35.34 79 ALA A C 1
ATOM 624 O O . ALA A 1 79 ? -14.872 -20.076 27.679 1.00 35.34 79 ALA A O 1
ATOM 625 N N . ALA A 1 80 ? -14.330 -19.763 29.815 1.00 38.50 80 ALA A N 1
ATOM 626 C CA . ALA A 1 80 ? -13.298 -20.815 29.806 1.00 38.50 80 ALA A CA 1
ATOM 627 C C . ALA A 1 80 ? -13.233 -21.594 31.127 1.00 38.50 80 ALA A C 1
ATOM 629 O O . ALA A 1 80 ? -13.066 -20.995 32.187 1.00 38.50 80 ALA A O 1
ATOM 630 N N . LYS A 1 81 ? -13.326 -22.934 31.086 1.00 37.66 81 LYS A N 1
ATOM 631 C CA . LYS A 1 81 ? -13.012 -23.782 32.250 1.00 37.66 81 LYS A CA 1
ATOM 632 C C . LYS A 1 81 ? -11.495 -23.780 32.464 1.00 37.66 81 LYS A C 1
ATOM 634 O O . LYS A 1 81 ? -10.761 -24.448 31.743 1.00 37.66 81 LYS A O 1
ATOM 639 N N . LEU A 1 82 ? -11.044 -23.013 33.450 1.00 41.19 82 LEU A N 1
ATOM 640 C CA . LEU A 1 82 ? -9.672 -23.020 33.953 1.00 41.19 82 LEU A CA 1
ATOM 641 C C . LEU A 1 82 ? -9.358 -24.379 34.603 1.00 41.19 82 LEU A C 1
ATOM 643 O O . LEU A 1 82 ? -10.082 -24.811 35.502 1.00 41.19 82 LEU A O 1
ATOM 647 N N . HIS A 1 83 ? -8.277 -25.043 34.182 1.00 43.34 83 HIS A N 1
ATOM 648 C CA . HIS A 1 83 ? -7.785 -26.262 34.831 1.00 43.34 83 HIS A CA 1
ATOM 649 C C . HIS A 1 83 ? -6.576 -25.931 35.712 1.00 43.34 83 HIS A C 1
ATOM 651 O O . HIS A 1 83 ? -5.583 -25.368 35.249 1.00 43.34 83 HIS A O 1
ATOM 657 N N . LYS A 1 84 ? -6.679 -26.271 37.000 1.00 41.25 84 LYS A N 1
ATOM 658 C CA . LYS A 1 84 ? -5.615 -26.085 37.989 1.00 41.25 84 LYS A CA 1
ATOM 659 C C . LYS A 1 84 ? -4.698 -27.308 37.975 1.00 41.25 84 LYS A C 1
ATOM 661 O O . LYS A 1 84 ? -5.174 -28.420 38.195 1.00 41.25 84 LYS A O 1
ATOM 666 N N . LEU A 1 85 ? -3.408 -27.102 37.726 1.00 43.88 85 LEU A N 1
ATOM 667 C CA . LEU A 1 85 ? -2.387 -28.127 37.955 1.00 43.88 85 LEU A CA 1
ATOM 668 C C . LEU A 1 85 ? -1.962 -28.122 39.431 1.00 43.88 85 LEU A C 1
ATOM 670 O O . LEU A 1 85 ? -2.042 -27.084 40.094 1.00 43.88 85 LEU A O 1
ATOM 674 N N . ASP A 1 86 ? -1.462 -29.258 39.929 1.00 36.81 86 ASP A N 1
ATOM 675 C CA . ASP A 1 86 ? -1.001 -29.426 41.322 1.00 36.81 86 ASP A CA 1
ATOM 676 C C . ASP A 1 86 ? 0.094 -28.409 41.730 1.00 36.81 86 ASP A C 1
ATOM 678 O O . ASP A 1 86 ? 0.256 -28.115 42.909 1.00 36.81 86 ASP A O 1
ATOM 682 N N . ALA A 1 87 ? 0.741 -27.758 40.756 1.00 40.78 87 ALA A N 1
ATOM 683 C CA . ALA A 1 87 ? 1.785 -26.745 40.930 1.00 40.78 87 ALA A CA 1
ATOM 684 C C . ALA A 1 87 ? 1.287 -25.279 41.027 1.00 40.78 87 ALA A C 1
ATOM 686 O O . ALA A 1 87 ? 2.081 -24.345 40.914 1.00 40.78 87 ALA A O 1
ATOM 687 N N . GLY A 1 88 ? -0.021 -25.028 41.173 1.00 39.03 88 GLY A N 1
ATOM 688 C CA . GLY A 1 88 ? -0.563 -23.658 41.282 1.00 39.03 88 GLY A CA 1
ATOM 689 C C . GLY A 1 88 ? -0.531 -22.840 39.981 1.00 39.03 88 GLY A C 1
ATOM 690 O O . GLY A 1 88 ? -0.796 -21.638 40.001 1.00 39.03 88 GLY A O 1
ATOM 691 N N . ILE A 1 89 ? -0.241 -23.498 38.857 1.00 40.66 89 ILE A N 1
ATOM 692 C CA . ILE A 1 89 ? -0.246 -22.941 37.502 1.00 40.66 89 ILE A CA 1
ATOM 693 C C . ILE A 1 89 ? -1.622 -23.190 36.879 1.00 40.66 89 ILE A C 1
ATOM 695 O O . ILE A 1 89 ? -2.160 -24.302 36.952 1.00 40.66 89 ILE A O 1
ATOM 699 N N . TRP A 1 90 ? -2.189 -22.150 36.273 1.00 45.59 90 TRP A N 1
ATOM 700 C CA . TRP A 1 90 ? -3.455 -22.227 35.554 1.00 45.59 90 TRP A CA 1
ATOM 701 C C . TRP A 1 90 ? -3.174 -22.442 34.073 1.00 45.59 90 TRP A C 1
ATOM 703 O O . TRP A 1 90 ? -2.402 -21.702 33.465 1.00 45.59 90 TRP A O 1
ATOM 713 N N . VAL A 1 91 ? -3.800 -23.463 33.494 1.00 39.06 91 VAL A N 1
ATOM 714 C CA . VAL A 1 91 ? -3.696 -23.740 32.060 1.00 39.06 91 VAL A CA 1
ATOM 715 C C . VAL A 1 91 ? -5.036 -23.428 31.417 1.00 39.06 91 VAL A C 1
ATOM 717 O O . VAL A 1 91 ? -6.087 -23.872 31.896 1.00 39.06 91 VAL A O 1
ATOM 720 N N . THR A 1 92 ? -4.995 -22.661 30.331 1.00 38.62 92 THR A N 1
ATOM 721 C CA . THR A 1 92 ? -6.158 -22.433 29.472 1.00 38.62 92 THR A CA 1
ATOM 722 C C . THR A 1 92 ? -5.904 -23.102 28.123 1.00 38.62 92 THR A C 1
ATOM 724 O O . THR A 1 92 ? -4.851 -22.885 27.520 1.00 38.62 92 THR A O 1
ATOM 727 N N . PRO A 1 93 ? -6.832 -23.933 27.623 1.00 34.94 93 PRO A N 1
ATOM 728 C CA . PRO A 1 93 ? -6.914 -24.180 26.192 1.00 34.94 93 PRO A CA 1
ATOM 729 C C . PRO A 1 93 ? -7.269 -22.851 25.522 1.00 34.94 93 PRO A C 1
ATOM 731 O O . PRO A 1 93 ? -8.124 -22.135 26.047 1.00 34.94 93 PRO A O 1
ATOM 734 N N . TYR A 1 94 ? -6.629 -22.533 24.393 1.00 33.44 94 TYR A N 1
ATOM 735 C CA . TYR A 1 94 ? -6.903 -21.347 23.571 1.00 33.44 94 TYR A CA 1
ATOM 736 C C . TYR A 1 94 ? -8.397 -20.979 23.569 1.00 33.44 94 TYR A C 1
ATOM 738 O O . TYR A 1 94 ? -9.213 -21.621 22.908 1.00 33.44 94 TYR A O 1
ATOM 746 N N . LEU A 1 95 ? -8.756 -19.921 24.294 1.00 31.09 95 LEU A N 1
ATOM 747 C CA . LEU A 1 95 ? -10.065 -19.291 24.200 1.00 31.09 95 LEU A CA 1
ATOM 748 C C . LEU A 1 95 ? -9.857 -17.829 23.830 1.00 31.09 95 LEU A C 1
ATOM 750 O O . LEU A 1 95 ? -9.561 -16.974 24.656 1.00 31.09 95 LEU A O 1
ATOM 754 N N . TYR A 1 96 ? -9.960 -17.631 22.517 1.00 32.31 96 TYR A N 1
ATOM 755 C CA . TYR A 1 96 ? -10.173 -16.397 21.775 1.00 32.31 96 TYR A CA 1
ATOM 756 C C . TYR A 1 96 ? -10.622 -15.191 22.609 1.00 32.31 96 TYR A C 1
ATOM 758 O O . TYR A 1 96 ? -11.723 -15.165 23.158 1.00 32.31 96 TYR A O 1
ATOM 766 N N . TRP A 1 97 ? -9.832 -14.130 22.521 1.00 24.48 97 TRP A N 1
ATOM 767 C CA . TRP A 1 97 ? -10.277 -12.742 22.612 1.00 24.48 97 TRP A CA 1
ATOM 768 C C . TRP A 1 97 ? -9.722 -12.086 21.327 1.00 24.48 97 TRP A C 1
ATOM 770 O O . TRP A 1 97 ? -8.549 -12.270 21.027 1.00 24.48 97 TRP A O 1
ATOM 780 N N . GLU A 1 98 ? -10.452 -11.462 20.407 1.00 28.91 98 GLU A N 1
ATOM 781 C CA . GLU A 1 98 ? -11.828 -10.979 20.313 1.00 28.91 98 GLU A CA 1
ATOM 782 C C . GLU A 1 98 ? -12.355 -11.356 18.904 1.00 28.91 98 GLU A C 1
ATOM 784 O O . GLU A 1 98 ? -11.634 -11.279 17.908 1.00 28.91 98 GLU A O 1
ATOM 789 N N . LYS A 1 99 ? -13.597 -11.847 18.817 1.00 33.44 99 LYS A N 1
ATOM 790 C CA . LYS A 1 99 ? -14.210 -12.423 17.607 1.00 33.44 99 LYS A CA 1
ATOM 791 C C . LYS A 1 99 ? -14.380 -11.398 16.474 1.00 33.44 99 LYS A C 1
ATOM 793 O O . LYS A 1 99 ? -15.271 -10.560 16.533 1.00 33.44 99 LYS A O 1
ATOM 798 N N . SER A 1 100 ? -13.698 -11.621 15.355 1.00 35.31 100 SER A N 1
ATOM 799 C CA . SER A 1 100 ? -14.396 -11.710 14.064 1.00 35.31 100 SER A CA 1
ATOM 800 C C . SER A 1 100 ? -14.336 -13.173 13.638 1.00 35.31 100 SER A C 1
ATOM 802 O O . SER A 1 100 ? -13.396 -13.636 13.000 1.00 35.31 100 SER A O 1
ATOM 804 N N . SER A 1 101 ? -15.297 -13.961 14.116 1.00 41.41 101 SER A N 1
ATOM 805 C CA . SER A 1 101 ? -15.491 -15.322 13.629 1.00 41.41 101 SER A CA 1
ATOM 806 C C . SER A 1 101 ? -15.904 -15.219 12.169 1.00 41.41 101 SER A C 1
ATOM 808 O O . SER A 1 101 ? -17.076 -14.957 11.909 1.00 41.41 101 SER A O 1
ATOM 810 N N . ILE A 1 102 ? -14.953 -15.375 11.246 1.00 52.12 102 ILE A N 1
ATOM 811 C CA . ILE A 1 102 ? -15.300 -15.486 9.835 1.00 52.12 102 ILE A CA 1
ATOM 812 C C . ILE A 1 102 ? -16.189 -16.719 9.710 1.00 52.12 102 ILE A C 1
ATOM 814 O O . ILE A 1 102 ? -15.782 -17.835 10.034 1.00 52.12 102 ILE A O 1
ATOM 818 N N . THR A 1 103 ? -17.442 -16.488 9.361 1.00 59.22 103 THR A N 1
ATOM 819 C CA . THR A 1 103 ? -18.483 -17.508 9.316 1.00 59.22 103 THR A CA 1
ATOM 820 C C . THR A 1 103 ? -18.307 -18.372 8.068 1.00 59.22 103 THR A C 1
ATOM 822 O O . THR A 1 103 ? -17.839 -17.901 7.032 1.00 59.22 103 THR A O 1
ATOM 825 N N . GLU A 1 104 ? -18.746 -19.633 8.114 1.00 63.06 104 GLU A N 1
ATOM 826 C CA . GLU A 1 104 ? -18.846 -20.466 6.901 1.00 63.06 104 GLU A CA 1
ATOM 827 C C . GLU A 1 104 ? -19.661 -19.765 5.796 1.00 63.06 104 GLU A C 1
ATOM 829 O O . GLU A 1 104 ? -19.384 -19.945 4.614 1.00 63.06 104 GLU A O 1
ATOM 834 N N . SER A 1 105 ? -20.607 -18.893 6.177 1.00 60.50 105 SER A N 1
ATOM 835 C CA . SER A 1 105 ? -21.366 -18.059 5.239 1.00 60.50 105 SER A CA 1
ATOM 836 C C . SER A 1 105 ? -20.490 -17.059 4.473 1.00 60.50 105 SER A C 1
ATOM 838 O O . SER A 1 105 ? -20.643 -16.907 3.264 1.00 60.50 105 SER A O 1
ATOM 840 N N . GLU A 1 106 ? -19.505 -16.439 5.131 1.00 64.12 106 GLU A N 1
ATOM 841 C CA . GLU A 1 106 ? -18.572 -15.514 4.482 1.00 64.12 106 GLU A CA 1
ATOM 842 C C . GLU A 1 106 ? -17.632 -16.250 3.529 1.00 64.12 106 GLU A C 1
ATOM 844 O O . GLU A 1 106 ? -17.387 -15.761 2.428 1.00 64.12 106 GLU A O 1
ATOM 849 N N . LYS A 1 107 ? -17.164 -17.450 3.906 1.00 76.00 107 LYS A N 1
ATOM 850 C CA . LYS A 1 107 ? -16.355 -18.311 3.027 1.00 76.00 107 LYS A CA 1
ATOM 851 C C . LYS A 1 107 ? -17.102 -18.641 1.735 1.00 76.00 107 LYS A C 1
ATOM 853 O O . LYS A 1 107 ? -16.550 -18.431 0.657 1.00 76.00 107 LYS A O 1
ATOM 858 N N . VAL A 1 108 ? -18.347 -19.114 1.849 1.00 70.62 108 VAL A N 1
ATOM 859 C CA . VAL A 1 108 ? -19.220 -19.428 0.703 1.00 70.62 108 VAL A CA 1
ATOM 860 C C . VAL A 1 108 ? -19.314 -18.224 -0.231 1.00 70.62 108 VAL A C 1
ATOM 862 O O . VAL A 1 108 ? -19.031 -18.325 -1.422 1.00 70.62 108 VAL A O 1
ATOM 865 N N . SER A 1 109 ? -19.600 -17.060 0.339 1.00 64.19 109 SER A N 1
ATOM 866 C CA . SER A 1 109 ? -19.709 -15.802 -0.390 1.00 64.19 109 SER A CA 1
ATOM 867 C C . SER A 1 109 ? -18.416 -15.388 -1.100 1.00 64.19 109 SER A C 1
ATOM 869 O O . SER A 1 109 ? -18.439 -14.987 -2.263 1.00 64.19 109 SER A O 1
ATOM 871 N N . TYR A 1 110 ? -17.264 -15.504 -0.434 1.00 74.69 110 TYR A N 1
ATOM 872 C CA . TYR A 1 110 ? -15.977 -15.182 -1.052 1.00 74.69 110 TYR A CA 1
ATOM 873 C C . TYR A 1 110 ? -15.673 -16.104 -2.225 1.00 74.69 110 TYR A C 1
ATOM 875 O O . TYR A 1 110 ? -15.176 -15.646 -3.253 1.00 74.69 110 TYR A O 1
ATOM 883 N N . VAL A 1 111 ? -16.004 -17.389 -2.098 1.00 79.12 111 VAL A N 1
ATOM 884 C CA . VAL A 1 111 ? -15.854 -18.357 -3.183 1.00 79.12 111 VAL A CA 1
ATOM 885 C C . VAL A 1 111 ? -16.775 -18.021 -4.358 1.00 79.12 111 VAL A C 1
ATOM 887 O O . VAL A 1 111 ? -16.323 -18.022 -5.502 1.00 79.12 111 VAL A O 1
ATOM 890 N N . GLU A 1 112 ? -18.036 -17.671 -4.109 1.00 72.62 112 GLU A N 1
ATOM 891 C CA . GLU A 1 112 ? -18.969 -17.239 -5.158 1.00 72.62 112 GLU A CA 1
ATOM 892 C C . GLU A 1 112 ? -18.507 -15.950 -5.855 1.00 72.62 112 GLU A C 1
ATOM 894 O O . GLU A 1 112 ? -18.570 -15.839 -7.084 1.00 72.62 112 GLU A O 1
ATOM 899 N N . HIS A 1 113 ? -17.962 -14.998 -5.096 1.00 69.75 113 HIS A N 1
ATOM 900 C CA . HIS A 1 113 ? -17.356 -13.788 -5.643 1.00 69.75 113 HIS A CA 1
ATOM 901 C C . HIS A 1 113 ? -16.149 -14.127 -6.533 1.00 69.75 113 HIS A C 1
ATOM 903 O O . HIS A 1 113 ? -16.088 -13.707 -7.685 1.00 69.75 113 HIS A O 1
ATOM 909 N N . ILE A 1 114 ? -15.232 -14.976 -6.067 1.00 78.00 114 ILE A N 1
ATOM 910 C CA . ILE A 1 114 ? -14.089 -15.441 -6.867 1.00 78.00 114 ILE A CA 1
ATOM 911 C C . ILE A 1 114 ? -14.563 -16.121 -8.159 1.00 78.00 114 ILE A C 1
ATOM 913 O O . ILE A 1 114 ? -14.077 -15.804 -9.245 1.00 78.00 114 ILE A O 1
ATOM 917 N N . ASN A 1 115 ? -15.547 -17.016 -8.063 1.00 83.00 115 ASN A N 1
ATOM 918 C CA . ASN A 1 115 ? -16.097 -17.730 -9.210 1.00 83.00 115 ASN A CA 1
ATOM 919 C C . ASN A 1 115 ? -16.807 -16.801 -10.205 1.00 83.00 115 ASN A C 1
ATOM 921 O O . ASN A 1 115 ? -16.807 -17.088 -11.396 1.00 83.00 115 ASN A O 1
ATOM 925 N N . SER A 1 116 ? -17.421 -15.702 -9.766 1.00 72.31 116 SER A N 1
ATOM 926 C CA . SER A 1 116 ? -18.113 -14.790 -10.687 1.00 72.31 116 SER A CA 1
ATOM 927 C C . SER A 1 116 ? -17.150 -13.899 -11.476 1.00 72.31 116 SER A C 1
ATOM 929 O O . SER A 1 116 ? -17.379 -13.681 -12.665 1.00 72.31 116 SER A O 1
ATOM 931 N N . TYR A 1 117 ? -16.051 -13.446 -10.863 1.00 72.31 117 TYR A N 1
ATOM 932 C CA . TYR A 1 117 ? -15.113 -12.511 -11.498 1.00 72.31 117 TYR A CA 1
ATOM 933 C C . TYR A 1 117 ? -13.902 -13.172 -12.165 1.00 72.31 117 TYR A C 1
ATOM 935 O O . TYR A 1 117 ? -13.379 -12.630 -13.136 1.00 72.31 117 TYR A O 1
ATOM 943 N N . LEU A 1 118 ? -13.439 -14.326 -11.672 1.00 84.19 118 LEU A N 1
ATOM 944 C CA . LEU A 1 118 ? -12.190 -14.945 -12.136 1.00 84.19 118 LEU A CA 1
ATOM 945 C C . LEU A 1 118 ? -12.388 -16.241 -12.929 1.00 84.19 118 LEU A C 1
ATOM 947 O O . LEU A 1 118 ? -11.409 -16.786 -13.429 1.00 84.19 118 LEU A O 1
ATOM 951 N N . ARG A 1 119 ? -13.621 -16.742 -13.094 1.00 84.31 119 ARG A N 1
ATOM 952 C CA . ARG A 1 119 ? -13.883 -18.022 -13.786 1.00 84.31 119 ARG A CA 1
ATOM 953 C C . ARG A 1 119 ? -13.321 -18.091 -15.204 1.00 84.31 119 ARG A C 1
ATOM 955 O O . ARG A 1 119 ? -12.810 -19.135 -15.594 1.00 84.31 119 ARG A O 1
ATOM 962 N N . GLU A 1 120 ? -13.393 -16.993 -15.947 1.00 86.69 120 GLU A N 1
ATOM 963 C CA . GLU A 1 120 ? -12.901 -16.917 -17.329 1.00 86.69 120 GLU A CA 1
ATOM 964 C C . GLU A 1 120 ? -11.419 -16.505 -17.418 1.00 86.69 120 GLU A C 1
ATOM 966 O O . GLU A 1 120 ? -10.882 -16.333 -18.513 1.00 86.69 120 GLU A O 1
ATOM 971 N N . ASP A 1 121 ? -10.730 -16.356 -16.281 1.00 91.31 121 ASP A N 1
ATOM 972 C CA . ASP A 1 121 ? -9.314 -16.001 -16.263 1.00 91.31 121 ASP A CA 1
ATOM 973 C C . ASP A 1 121 ? -8.460 -17.084 -16.958 1.00 91.31 121 ASP A C 1
ATOM 975 O O . ASP A 1 121 ? -8.576 -18.272 -16.625 1.00 91.31 121 ASP A O 1
ATOM 979 N N . PRO A 1 122 ? -7.548 -16.716 -17.882 1.00 91.38 122 PRO A N 1
ATOM 980 C CA . PRO A 1 122 ? -6.770 -17.681 -18.658 1.00 91.38 122 PRO A CA 1
ATOM 981 C C . PRO A 1 122 ? -5.988 -18.700 -17.822 1.00 91.38 122 PRO A C 1
ATOM 983 O O . PRO A 1 122 ? -5.830 -19.844 -18.262 1.00 91.38 122 PRO A O 1
ATOM 986 N N . PHE A 1 123 ? -5.506 -18.304 -16.637 1.00 91.19 123 PHE A N 1
ATOM 987 C CA . PHE A 1 123 ? -4.751 -19.174 -15.741 1.00 91.19 123 PHE A CA 1
ATOM 988 C C . PHE A 1 123 ? -5.655 -19.883 -14.727 1.00 91.19 123 PHE A C 1
ATOM 990 O O . PHE A 1 123 ? -5.474 -21.082 -14.509 1.00 91.19 123 PHE A O 1
ATOM 997 N N . LEU A 1 124 ? -6.615 -19.184 -14.112 1.00 92.38 124 LEU A N 1
ATOM 998 C CA . LEU A 1 124 ? -7.454 -19.735 -13.039 1.00 92.38 124 LEU A CA 1
ATOM 999 C C . LEU A 1 124 ? -8.622 -20.593 -13.539 1.00 92.38 124 LEU A C 1
ATOM 1001 O O . LEU A 1 124 ? -9.117 -21.406 -12.763 1.00 92.38 124 LEU A O 1
ATOM 1005 N N . LYS A 1 125 ? -9.005 -20.531 -14.821 1.00 91.56 125 LYS A N 1
ATOM 1006 C CA . LYS A 1 125 ? -10.079 -21.371 -15.397 1.00 91.56 125 LYS A CA 1
ATOM 1007 C C . LYS A 1 125 ? -9.910 -22.883 -15.193 1.00 91.56 125 LYS A C 1
ATOM 1009 O O . LYS A 1 125 ? -10.869 -23.630 -15.308 1.00 91.56 125 LYS A O 1
ATOM 1014 N N . LYS A 1 126 ? -8.683 -23.356 -14.933 1.00 90.06 126 LYS A N 1
ATOM 1015 C CA . LYS A 1 126 ? -8.387 -24.774 -14.640 1.00 90.06 126 LYS A CA 1
ATOM 1016 C C . LYS A 1 126 ? -8.637 -25.163 -13.178 1.00 90.06 126 LYS A C 1
ATOM 1018 O O . LYS A 1 126 ? -8.668 -26.349 -12.873 1.00 90.06 126 LYS A O 1
ATOM 1023 N N . TYR A 1 127 ? -8.755 -24.176 -12.293 1.00 88.94 127 TYR A N 1
ATOM 1024 C CA . TYR A 1 127 ? -9.012 -24.342 -10.861 1.00 88.94 127 TYR A CA 1
ATOM 1025 C C . TYR A 1 127 ? -10.418 -23.877 -10.460 1.00 88.94 127 TYR A C 1
ATOM 1027 O O . TYR A 1 127 ? -10.883 -24.231 -9.383 1.00 88.94 127 TYR A O 1
ATOM 1035 N N . LEU A 1 128 ? -11.076 -23.071 -11.299 1.00 90.25 128 LEU A N 1
ATOM 1036 C CA . LEU A 1 128 ? -12.416 -22.536 -11.071 1.00 90.25 128 LEU A CA 1
ATOM 1037 C C . LEU A 1 128 ? -13.458 -23.289 -11.923 1.00 90.25 128 LEU A C 1
ATOM 1039 O O . LEU A 1 128 ? -13.145 -23.695 -13.042 1.00 90.25 128 LEU A O 1
ATOM 1043 N N . PRO A 1 129 ? -14.707 -23.439 -11.448 1.00 91.44 129 PRO A N 1
ATOM 1044 C CA . PRO A 1 129 ? -15.238 -22.902 -10.195 1.00 91.44 129 PRO A CA 1
ATOM 1045 C C . PRO A 1 129 ? -14.831 -23.727 -8.964 1.00 91.44 129 PRO A C 1
ATOM 1047 O O . PRO A 1 129 ? -14.770 -24.952 -9.025 1.00 91.44 129 PRO A O 1
ATOM 1050 N N . LEU A 1 130 ? -14.597 -23.051 -7.839 1.00 90.88 130 LEU A N 1
ATOM 1051 C CA . LEU A 1 130 ? -14.420 -23.692 -6.532 1.00 90.88 130 LEU A CA 1
ATOM 1052 C C . LEU A 1 130 ? -15.780 -24.051 -5.927 1.00 90.88 130 LEU A C 1
ATOM 1054 O O . LEU A 1 130 ? -16.744 -23.303 -6.105 1.00 90.88 130 LEU A O 1
ATOM 1058 N N . ASP A 1 131 ? -15.836 -25.138 -5.161 1.00 87.38 131 ASP A N 1
ATOM 1059 C CA . ASP A 1 131 ? -16.996 -25.459 -4.326 1.00 87.38 131 ASP A CA 1
ATOM 1060 C C . ASP A 1 131 ? -17.069 -24.492 -3.122 1.00 87.38 131 ASP A C 1
ATOM 1062 O O . ASP A 1 131 ? -16.135 -24.474 -2.311 1.00 87.38 131 ASP A O 1
ATOM 1066 N N . PRO A 1 132 ? -18.151 -23.700 -2.962 1.00 77.62 132 PRO A N 1
ATOM 1067 C CA . PRO A 1 132 ? -18.311 -22.784 -1.832 1.00 77.62 132 PRO A CA 1
ATOM 1068 C C . PRO A 1 132 ? -18.341 -23.472 -0.462 1.00 77.62 132 PRO A C 1
ATOM 1070 O O . PRO A 1 132 ? -17.971 -22.859 0.542 1.00 77.62 132 PRO A O 1
ATOM 1073 N N . LEU A 1 133 ? -18.769 -24.737 -0.402 1.00 78.56 133 LEU A N 1
ATOM 1074 C CA . LEU A 1 133 ? -18.816 -25.512 0.842 1.00 78.56 133 LEU A CA 1
ATOM 1075 C C . LEU A 1 133 ? -17.476 -26.196 1.146 1.00 78.56 133 LEU A C 1
ATOM 1077 O O . LEU A 1 133 ? -17.172 -26.470 2.311 1.00 78.56 133 LEU A O 1
ATOM 1081 N N . GLY A 1 134 ? -16.660 -26.419 0.116 1.00 81.44 134 GLY A N 1
ATOM 1082 C CA . GLY A 1 134 ? -15.367 -27.082 0.199 1.00 81.44 134 GLY A CA 1
ATOM 1083 C C . GLY A 1 134 ? -14.252 -26.240 0.827 1.00 81.44 134 GLY A C 1
ATOM 1084 O O . GLY A 1 134 ? -14.424 -25.090 1.237 1.00 81.44 134 GLY A O 1
ATOM 1085 N N . ASN A 1 135 ? -13.063 -26.845 0.889 1.00 83.88 135 ASN A N 1
ATOM 1086 C CA . ASN A 1 135 ? -11.827 -26.216 1.374 1.00 83.88 135 ASN A CA 1
ATOM 1087 C C . ASN A 1 135 ? -10.822 -25.940 0.243 1.00 83.88 135 ASN A C 1
ATOM 1089 O O . ASN A 1 135 ? -9.681 -25.555 0.506 1.00 83.88 135 ASN A O 1
ATOM 1093 N N . ASP A 1 136 ? -11.240 -26.105 -1.014 1.00 85.75 136 ASP A N 1
ATOM 1094 C CA . ASP A 1 136 ? -10.378 -25.951 -2.191 1.00 85.75 136 ASP A CA 1
ATOM 1095 C C . ASP A 1 136 ? -9.830 -24.533 -2.336 1.00 85.75 136 ASP A C 1
ATOM 1097 O O . ASP A 1 136 ? -8.709 -24.353 -2.815 1.00 85.75 136 ASP A O 1
ATOM 1101 N N . LEU A 1 137 ? -10.558 -23.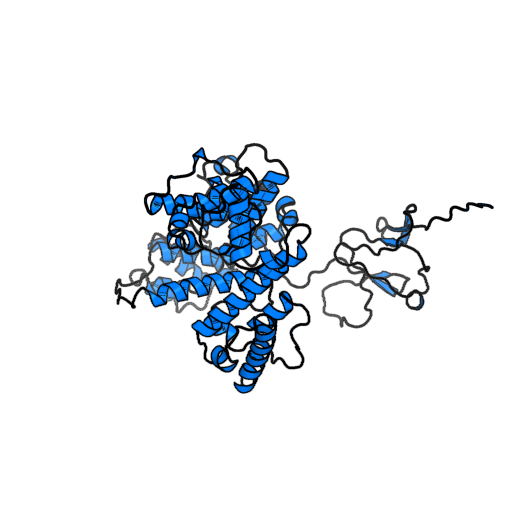537 -1.819 1.00 87.25 137 LEU A N 1
ATOM 1102 C CA . LEU A 1 137 ? -10.076 -22.165 -1.690 1.00 87.25 137 LEU A CA 1
ATOM 1103 C C . LEU A 1 137 ? -8.685 -22.117 -1.042 1.00 87.25 137 LEU A C 1
ATOM 1105 O O . LEU A 1 137 ? -7.778 -21.493 -1.587 1.00 87.25 137 LEU A O 1
ATOM 1109 N N . PHE A 1 138 ? -8.484 -22.825 0.073 1.00 87.12 138 PHE A N 1
ATOM 1110 C CA . PHE A 1 138 ? -7.217 -22.821 0.814 1.00 87.12 138 PHE A CA 1
ATOM 1111 C C . PHE A 1 138 ? -6.098 -23.579 0.099 1.00 87.12 138 PHE A C 1
ATOM 1113 O O . PHE A 1 138 ? -4.930 -23.395 0.421 1.00 87.12 138 PHE A O 1
ATOM 1120 N N . ASN A 1 139 ? -6.422 -24.417 -0.885 1.00 86.94 139 ASN A N 1
ATOM 1121 C CA . ASN A 1 139 ? -5.416 -25.061 -1.721 1.00 86.94 139 ASN A CA 1
ATOM 1122 C C . ASN A 1 139 ? -4.998 -24.154 -2.881 1.00 86.94 139 ASN A C 1
ATOM 1124 O O . ASN A 1 139 ? -3.807 -24.039 -3.160 1.00 86.94 139 ASN A O 1
ATOM 1128 N N . VAL A 1 140 ? -5.951 -23.468 -3.518 1.00 89.56 140 VAL A N 1
ATOM 1129 C CA . VAL A 1 140 ? -5.684 -22.611 -4.685 1.00 89.56 140 VAL A CA 1
ATOM 1130 C C . VAL A 1 140 ? -4.964 -21.313 -4.307 1.00 89.56 140 VAL A C 1
ATOM 1132 O O . VAL A 1 140 ? -4.166 -20.798 -5.091 1.00 89.56 140 VAL A O 1
ATOM 1135 N N . VAL A 1 141 ? -5.163 -20.800 -3.089 1.00 89.62 141 VAL A N 1
ATOM 1136 C CA . VAL A 1 141 ? -4.436 -19.610 -2.609 1.00 89.62 141 VAL A CA 1
ATOM 1137 C C . VAL A 1 141 ? -2.949 -19.861 -2.329 1.00 89.62 141 VAL A C 1
ATOM 1139 O O . VAL A 1 141 ? -2.192 -18.896 -2.353 1.00 89.62 141 VAL A O 1
ATOM 1142 N N . LYS A 1 142 ? -2.494 -21.112 -2.133 1.00 87.25 142 LYS A N 1
ATOM 1143 C CA . LYS A 1 142 ? -1.097 -21.447 -1.754 1.00 87.25 142 LYS A CA 1
ATOM 1144 C C . LYS A 1 142 ? -0.043 -20.905 -2.708 1.00 87.25 142 LYS A C 1
ATOM 1146 O O . LYS A 1 142 ? 1.057 -20.567 -2.280 1.00 87.25 142 LYS A O 1
ATOM 1151 N N . ASP A 1 143 ? -0.381 -20.811 -3.986 1.00 88.81 143 ASP A N 1
ATOM 1152 C CA . ASP A 1 143 ? 0.528 -20.345 -5.032 1.00 88.81 143 ASP A CA 1
ATOM 1153 C C . ASP A 1 143 ? 0.529 -18.810 -5.183 1.00 88.81 143 ASP A C 1
ATOM 1155 O O . ASP A 1 143 ? 1.290 -18.267 -5.981 1.00 88.81 143 ASP A O 1
ATOM 1159 N N . GLY A 1 144 ? -0.331 -18.093 -4.448 1.00 89.75 144 GLY A N 1
ATOM 1160 C CA . GLY A 1 144 ? -0.422 -16.626 -4.422 1.00 89.75 144 GLY A CA 1
ATOM 1161 C C . GLY A 1 144 ? -1.077 -15.984 -5.654 1.00 89.75 144 GLY A C 1
ATOM 1162 O O . GLY A 1 144 ? -1.522 -14.840 -5.584 1.00 89.75 144 GLY A O 1
ATOM 1163 N N . VAL A 1 145 ? -1.219 -16.717 -6.766 1.00 94.56 145 VAL A N 1
ATOM 1164 C CA . VAL A 1 145 ? -1.776 -16.202 -8.034 1.00 94.56 145 VAL A CA 1
ATOM 1165 C C . VAL A 1 145 ? -3.218 -15.710 -7.883 1.00 94.56 145 VAL A C 1
ATOM 1167 O O . VAL A 1 145 ? -3.552 -14.630 -8.370 1.00 94.56 145 VAL A O 1
ATOM 1170 N N . LEU A 1 146 ? -4.066 -16.480 -7.190 1.00 93.75 146 LEU A N 1
ATOM 1171 C CA . LEU A 1 146 ? -5.473 -16.130 -6.978 1.00 93.75 146 LEU A CA 1
ATOM 1172 C C . LEU A 1 146 ? -5.619 -14.795 -6.234 1.00 93.75 146 LEU A C 1
ATOM 1174 O O . LEU A 1 146 ? -6.404 -13.947 -6.649 1.00 93.75 146 LEU A O 1
ATOM 1178 N N . LEU A 1 147 ? -4.831 -14.586 -5.175 1.00 90.50 147 LEU A N 1
ATOM 1179 C CA . LEU A 1 147 ? -4.886 -13.363 -4.373 1.00 90.50 147 LEU A CA 1
ATOM 1180 C C . LEU A 1 147 ? -4.377 -12.145 -5.161 1.00 90.50 147 LEU A C 1
ATOM 1182 O O . LEU A 1 147 ? -5.011 -11.092 -5.128 1.00 90.50 147 LEU A O 1
ATOM 1186 N N . CYS A 1 148 ? -3.297 -12.296 -5.940 1.00 92.44 148 CYS A N 1
ATOM 1187 C CA . CYS A 1 148 ? -2.820 -11.241 -6.841 1.00 92.44 148 CYS A CA 1
ATOM 1188 C C . CYS A 1 148 ? -3.887 -10.835 -7.870 1.00 92.44 148 CYS A C 1
ATOM 1190 O O . CYS A 1 148 ? -4.121 -9.648 -8.092 1.00 92.44 148 CYS A O 1
ATOM 1192 N N . LYS A 1 149 ? -4.573 -11.806 -8.480 1.00 91.69 149 LYS A N 1
ATOM 1193 C CA . LYS A 1 149 ? -5.647 -11.520 -9.441 1.00 91.69 149 LYS A CA 1
ATOM 1194 C C . LYS A 1 149 ? -6.860 -10.877 -8.774 1.00 91.69 149 LYS A C 1
ATOM 1196 O O . LYS A 1 149 ? -7.438 -9.953 -9.337 1.00 91.69 149 LYS A O 1
ATOM 1201 N N . LEU A 1 150 ? -7.193 -11.278 -7.548 1.00 80.12 150 LEU A N 1
ATOM 1202 C CA . LEU A 1 150 ? -8.271 -10.663 -6.773 1.00 80.12 150 LEU A CA 1
ATOM 1203 C C . LEU A 1 150 ? -7.990 -9.185 -6.440 1.00 80.12 150 LEU A C 1
ATOM 1205 O O . LEU A 1 150 ? -8.905 -8.368 -6.469 1.00 80.12 150 LEU A O 1
ATOM 1209 N N . ILE A 1 151 ? -6.726 -8.808 -6.211 1.00 79.31 151 ILE A N 1
ATOM 1210 C CA . ILE A 1 151 ? -6.331 -7.397 -6.059 1.00 79.31 151 ILE A CA 1
ATOM 1211 C C . ILE A 1 151 ? -6.631 -6.596 -7.333 1.00 79.31 151 ILE A C 1
ATOM 1213 O O . ILE A 1 151 ? -7.137 -5.480 -7.237 1.00 79.31 151 ILE A O 1
ATOM 1217 N N . ASN A 1 152 ? -6.374 -7.160 -8.517 1.00 82.56 152 ASN A N 1
ATOM 1218 C CA . ASN A 1 152 ? -6.718 -6.514 -9.788 1.00 82.56 152 ASN A CA 1
ATOM 1219 C C . ASN A 1 152 ? -8.232 -6.475 -10.052 1.00 82.56 152 ASN A C 1
ATOM 1221 O O . ASN A 1 152 ? -8.692 -5.551 -10.716 1.00 82.56 152 ASN A O 1
ATOM 1225 N N . VAL A 1 153 ? -9.011 -7.424 -9.522 1.00 74.00 153 VAL A N 1
ATOM 1226 C CA . VAL A 1 153 ? -10.484 -7.339 -9.536 1.00 74.00 153 VAL A CA 1
ATOM 1227 C C . VAL A 1 153 ? -10.960 -6.169 -8.672 1.00 74.00 153 VAL A C 1
ATOM 1229 O O . VAL A 1 153 ? -11.828 -5.411 -9.096 1.00 74.00 153 VAL A O 1
ATOM 1232 N N . ALA A 1 154 ? -10.368 -5.986 -7.489 1.00 64.75 154 ALA A N 1
ATOM 1233 C CA . ALA A 1 154 ? -10.739 -4.905 -6.579 1.00 64.75 154 ALA A CA 1
ATOM 1234 C C . ALA A 1 154 ? -10.276 -3.521 -7.061 1.00 64.75 154 ALA A C 1
ATOM 1236 O O . ALA A 1 154 ? -11.019 -2.547 -6.958 1.00 64.75 154 ALA A O 1
ATOM 1237 N N . MET A 1 155 ? -9.059 -3.422 -7.602 1.00 64.75 155 MET A N 1
ATOM 1238 C CA . MET A 1 155 ? -8.541 -2.209 -8.231 1.00 64.75 155 MET A CA 1
ATOM 1239 C C . MET A 1 155 ? -7.706 -2.568 -9.473 1.00 64.75 155 MET A C 1
ATOM 1241 O O . MET A 1 155 ? -6.524 -2.915 -9.343 1.00 64.75 155 MET A O 1
ATOM 1245 N N . PRO A 1 156 ? -8.292 -2.468 -10.683 1.00 72.62 156 PRO A N 1
ATOM 1246 C CA . PRO A 1 156 ? -7.610 -2.795 -11.932 1.00 72.62 156 PRO A CA 1
ATOM 1247 C C . PRO A 1 156 ? -6.311 -2.012 -12.131 1.00 72.62 156 PRO A C 1
ATOM 1249 O O . PRO A 1 156 ? -6.241 -0.816 -11.856 1.00 72.62 156 PRO A O 1
ATOM 1252 N N . GLY A 1 157 ? -5.279 -2.693 -12.637 1.00 73.69 157 GLY A N 1
ATOM 1253 C CA . GLY A 1 157 ? -3.965 -2.094 -12.893 1.00 73.69 157 GLY A CA 1
ATOM 1254 C C . GLY A 1 157 ? -3.076 -1.934 -11.655 1.00 73.69 157 GLY A C 1
ATOM 1255 O O . GLY A 1 157 ? -2.029 -1.301 -11.747 1.00 73.69 157 GLY A O 1
ATOM 1256 N N . THR A 1 158 ? -3.453 -2.504 -10.505 1.00 76.62 158 THR A N 1
ATOM 1257 C CA . THR A 1 158 ? -2.616 -2.475 -9.292 1.00 76.62 158 THR A CA 1
ATOM 1258 C C . THR A 1 158 ? -1.382 -3.369 -9.415 1.00 76.62 158 THR A C 1
ATOM 1260 O O . THR A 1 158 ? -0.311 -3.005 -8.919 1.00 76.62 158 THR A O 1
ATOM 1263 N N . ILE A 1 159 ? -1.541 -4.541 -10.036 1.00 89.62 159 ILE A N 1
ATOM 1264 C CA . ILE A 1 159 ? -0.485 -5.526 -10.277 1.00 89.62 159 ILE A CA 1
ATOM 1265 C C . ILE A 1 159 ? -0.362 -5.748 -11.781 1.00 89.62 159 ILE A C 1
ATOM 1267 O O . ILE A 1 159 ? -1.335 -6.101 -12.449 1.00 89.62 159 ILE A O 1
ATOM 1271 N N . ASP A 1 160 ? 0.850 -5.607 -12.306 1.00 90.75 160 ASP A N 1
ATOM 1272 C CA . ASP A 1 160 ? 1.178 -6.102 -13.636 1.00 90.75 160 ASP A CA 1
ATOM 1273 C C . ASP A 1 160 ? 1.244 -7.632 -13.598 1.00 90.75 160 ASP A C 1
ATOM 1275 O O . ASP A 1 160 ? 2.114 -8.212 -12.943 1.00 90.75 160 ASP A O 1
ATOM 1279 N N . GLU A 1 161 ? 0.323 -8.300 -14.293 1.00 91.94 161 GLU A N 1
ATOM 1280 C CA . GLU A 1 161 ? 0.222 -9.760 -14.246 1.00 91.94 161 GLU A CA 1
ATOM 1281 C C . GLU A 1 161 ? 1.478 -10.476 -14.753 1.00 91.94 161 GLU A C 1
ATOM 1283 O O . GLU A 1 161 ? 1.727 -11.614 -14.358 1.00 91.94 161 GLU A O 1
ATOM 1288 N N . ARG A 1 162 ? 2.314 -9.805 -15.558 1.00 91.19 162 ARG A N 1
ATOM 1289 C CA . ARG A 1 162 ? 3.601 -10.344 -16.027 1.00 91.19 162 ARG A CA 1
ATOM 1290 C C . ARG A 1 162 ? 4.599 -10.549 -14.890 1.00 91.19 162 ARG A C 1
ATOM 1292 O O . ARG A 1 162 ? 5.527 -11.335 -15.026 1.00 91.19 162 ARG A O 1
ATOM 1299 N N . ALA A 1 163 ? 4.424 -9.856 -13.764 1.00 90.44 163 ALA A N 1
ATOM 1300 C CA . ALA A 1 163 ? 5.247 -10.055 -12.576 1.00 90.44 163 ALA A CA 1
ATOM 1301 C C . ALA A 1 163 ? 4.840 -11.308 -11.775 1.00 90.44 163 ALA A C 1
ATOM 1303 O O . ALA A 1 163 ? 5.614 -11.759 -10.927 1.00 90.44 163 ALA A O 1
ATOM 1304 N N . ILE A 1 164 ? 3.658 -11.884 -12.022 1.00 93.56 164 ILE A N 1
ATOM 1305 C CA . ILE A 1 164 ? 3.147 -13.042 -11.281 1.00 93.56 164 ILE A CA 1
ATOM 1306 C C . ILE A 1 164 ? 3.772 -14.327 -11.835 1.00 93.56 164 ILE A C 1
ATOM 1308 O O . ILE A 1 164 ? 3.688 -14.616 -13.030 1.00 93.56 164 ILE A O 1
ATOM 1312 N N . ASN A 1 165 ? 4.341 -15.155 -10.957 1.00 92.00 165 ASN A N 1
ATOM 1313 C CA . ASN A 1 165 ? 4.817 -16.482 -11.336 1.00 92.00 165 ASN A CA 1
ATOM 1314 C C . ASN A 1 165 ? 3.606 -17.389 -11.615 1.00 92.00 165 ASN A C 1
ATOM 1316 O O . ASN A 1 165 ? 2.889 -17.772 -10.691 1.00 92.00 165 ASN A O 1
ATOM 1320 N N . THR A 1 166 ? 3.372 -17.720 -12.887 1.00 90.88 166 THR A N 1
ATOM 1321 C CA . THR A 1 166 ? 2.204 -18.492 -13.370 1.00 90.88 166 THR A CA 1
ATOM 1322 C C . THR A 1 166 ? 2.600 -19.818 -14.030 1.00 90.88 166 THR A C 1
ATOM 1324 O O . THR A 1 166 ? 1.880 -20.376 -14.859 1.00 90.88 166 THR A O 1
ATOM 1327 N N . GLN A 1 167 ? 3.762 -20.361 -13.663 1.00 86.06 167 GLN A N 1
ATOM 1328 C CA . GLN A 1 167 ? 4.201 -21.672 -14.136 1.00 86.06 167 GLN A CA 1
ATOM 1329 C C . GLN A 1 167 ? 3.321 -22.793 -13.553 1.00 86.06 167 GLN A C 1
ATOM 1331 O O . GLN A 1 167 ? 2.601 -22.610 -12.570 1.00 86.06 167 GLN A O 1
ATOM 1336 N N . ARG A 1 168 ? 3.351 -23.982 -14.171 1.00 77.94 168 ARG A N 1
ATOM 1337 C CA . ARG A 1 168 ? 2.500 -25.114 -13.756 1.00 77.94 168 ARG A CA 1
ATOM 1338 C C . ARG A 1 168 ? 2.862 -25.655 -12.370 1.00 77.94 168 ARG A C 1
ATOM 1340 O O . ARG A 1 168 ? 1.971 -26.117 -11.665 1.00 77.94 168 ARG A O 1
ATOM 1347 N N . VAL A 1 169 ? 4.142 -25.629 -12.016 1.00 83.06 169 VAL A N 1
ATOM 1348 C CA . VAL A 1 169 ? 4.662 -26.057 -10.717 1.00 83.06 169 VAL A CA 1
ATOM 1349 C C . VAL A 1 169 ? 5.566 -24.943 -10.225 1.00 83.06 169 VAL A C 1
ATOM 1351 O O . VAL A 1 169 ? 6.536 -24.621 -10.901 1.00 83.06 169 VAL A O 1
ATOM 1354 N N . LEU A 1 170 ? 5.221 -24.357 -9.082 1.00 85.50 170 LEU A N 1
ATOM 1355 C CA . LEU A 1 170 ? 6.017 -23.312 -8.449 1.00 85.50 170 LEU A CA 1
ATOM 1356 C C . LEU A 1 170 ? 6.850 -23.902 -7.319 1.00 85.50 170 LEU A C 1
ATOM 1358 O O . LEU A 1 170 ? 6.341 -24.669 -6.491 1.00 85.50 170 LEU A O 1
ATOM 1362 N N . ASN A 1 171 ? 8.115 -23.505 -7.260 1.00 86.25 171 ASN A N 1
ATOM 1363 C CA . ASN A 1 171 ? 8.959 -23.775 -6.108 1.00 86.25 171 ASN A CA 1
ATOM 1364 C C . ASN A 1 171 ? 8.572 -22.865 -4.922 1.00 86.25 171 ASN A C 1
ATOM 1366 O O . ASN A 1 171 ? 7.801 -21.916 -5.058 1.00 86.25 171 ASN A O 1
ATOM 1370 N N . ILE A 1 172 ? 9.093 -23.164 -3.730 1.00 83.25 172 ILE A N 1
ATOM 1371 C CA . ILE A 1 172 ? 8.733 -22.441 -2.497 1.00 83.25 172 ILE A CA 1
ATOM 1372 C C . ILE A 1 172 ? 9.054 -20.941 -2.607 1.00 83.25 172 ILE A C 1
ATOM 1374 O O . ILE A 1 172 ? 8.250 -20.116 -2.177 1.00 83.25 172 ILE A O 1
ATOM 1378 N N . TRP A 1 173 ? 10.178 -20.579 -3.226 1.00 81.69 173 TRP A N 1
ATOM 1379 C CA . TRP A 1 173 ? 10.594 -19.187 -3.403 1.00 81.69 173 TRP A CA 1
ATOM 1380 C C . TRP A 1 173 ? 9.670 -18.424 -4.353 1.00 81.69 173 TRP A C 1
ATOM 1382 O O . TRP A 1 173 ? 9.231 -17.327 -4.028 1.00 81.69 173 TRP A O 1
ATOM 1392 N N . GLU A 1 174 ? 9.273 -19.034 -5.468 1.00 84.69 174 GLU A N 1
ATOM 1393 C CA . GLU A 1 174 ? 8.333 -18.433 -6.419 1.00 84.69 174 GLU A CA 1
ATOM 1394 C C . GLU A 1 174 ? 6.943 -18.209 -5.804 1.00 84.69 174 GLU A C 1
ATOM 1396 O O . GLU A 1 174 ? 6.271 -17.227 -6.137 1.00 84.69 174 GLU A O 1
ATOM 1401 N N . LYS A 1 175 ? 6.511 -19.092 -4.890 1.00 85.50 175 LYS A N 1
ATOM 1402 C CA . LYS A 1 175 ? 5.278 -18.902 -4.105 1.00 85.50 175 LYS A CA 1
ATOM 1403 C C . LYS A 1 175 ? 5.425 -17.751 -3.118 1.00 85.50 175 LYS A C 1
ATOM 1405 O O . LYS A 1 175 ? 4.538 -16.902 -3.047 1.00 85.50 175 LYS A O 1
ATOM 1410 N N . ILE A 1 176 ? 6.541 -17.705 -2.385 1.00 81.81 176 ILE A N 1
ATOM 1411 C CA . ILE A 1 176 ? 6.871 -16.603 -1.470 1.00 81.81 176 ILE A CA 1
ATOM 1412 C C . ILE A 1 176 ? 6.820 -15.273 -2.225 1.00 81.81 176 ILE A C 1
ATOM 1414 O O . ILE A 1 176 ? 6.150 -14.358 -1.769 1.00 81.81 176 ILE A O 1
ATOM 1418 N N . GLU A 1 177 ? 7.419 -15.189 -3.412 1.00 85.50 177 GLU A N 1
ATOM 1419 C CA . GLU A 1 177 ? 7.399 -13.988 -4.255 1.00 85.50 177 GLU A CA 1
ATOM 1420 C C . GLU A 1 177 ? 5.994 -13.539 -4.650 1.00 85.50 177 GLU A C 1
ATOM 1422 O O . GLU A 1 177 ? 5.683 -12.349 -4.566 1.00 85.50 177 GLU A O 1
ATOM 1427 N N . ASN A 1 178 ? 5.134 -14.471 -5.072 1.00 92.44 178 ASN A N 1
ATOM 1428 C CA . ASN A 1 178 ? 3.743 -14.157 -5.392 1.00 92.44 178 ASN A CA 1
ATOM 1429 C C . ASN A 1 178 ? 3.007 -13.611 -4.157 1.00 92.44 178 ASN A C 1
ATOM 1431 O O . ASN A 1 178 ? 2.291 -12.615 -4.257 1.00 92.44 178 ASN A O 1
ATOM 1435 N N . HIS A 1 179 ? 3.219 -14.207 -2.981 1.00 88.56 179 HIS A N 1
ATOM 1436 C CA . HIS A 1 179 ? 2.628 -13.726 -1.728 1.00 88.56 179 HIS A CA 1
ATOM 1437 C C . HIS A 1 179 ? 3.195 -12.376 -1.287 1.00 88.56 179 HIS A C 1
ATOM 1439 O O . HIS A 1 179 ? 2.438 -11.512 -0.851 1.00 88.56 179 HIS A O 1
ATOM 1445 N N . THR A 1 180 ? 4.497 -12.141 -1.447 1.00 85.88 180 THR A N 1
ATOM 1446 C CA . THR A 1 180 ? 5.128 -10.842 -1.180 1.00 85.88 180 THR A CA 1
ATOM 1447 C C . THR A 1 180 ? 4.548 -9.756 -2.087 1.00 85.88 180 THR A C 1
ATOM 1449 O O . THR A 1 180 ? 4.156 -8.691 -1.599 1.00 85.88 180 THR A O 1
ATOM 1452 N N . LEU A 1 181 ? 4.411 -10.043 -3.386 1.00 89.56 181 LEU A N 1
ATOM 1453 C CA . LEU A 1 181 ? 3.754 -9.161 -4.350 1.00 89.56 181 LEU A CA 1
ATOM 1454 C C . LEU A 1 181 ? 2.305 -8.870 -3.942 1.00 89.56 181 LEU A C 1
ATOM 1456 O O . LEU A 1 181 ? 1.901 -7.705 -3.925 1.00 89.56 181 LEU A O 1
ATOM 1460 N N . CYS A 1 182 ? 1.547 -9.901 -3.564 1.00 90.00 182 CYS A N 1
ATOM 1461 C CA . CYS A 1 182 ? 0.176 -9.771 -3.082 1.00 90.00 182 CYS A CA 1
ATOM 1462 C C . CYS A 1 182 ? 0.093 -8.857 -1.854 1.00 90.00 182 CYS A C 1
ATOM 1464 O O . CYS A 1 182 ? -0.663 -7.891 -1.865 1.00 90.00 182 CYS A O 1
ATOM 1466 N N . LEU A 1 183 ? 0.876 -9.113 -0.802 1.00 85.06 183 LEU A N 1
ATOM 1467 C CA . LEU A 1 183 ? 0.796 -8.356 0.450 1.00 85.06 183 LEU A CA 1
ATOM 1468 C C . LEU A 1 183 ? 1.183 -6.886 0.278 1.00 85.06 183 LEU A C 1
ATOM 1470 O O . LEU A 1 183 ? 0.492 -6.001 0.785 1.00 85.06 183 LEU A O 1
ATOM 1474 N N . ASN A 1 184 ? 2.259 -6.612 -0.462 1.00 81.38 184 ASN A N 1
ATOM 1475 C CA . ASN A 1 184 ? 2.683 -5.241 -0.741 1.00 81.38 184 ASN A CA 1
ATOM 1476 C C . ASN A 1 184 ? 1.665 -4.502 -1.622 1.00 81.38 184 ASN A C 1
ATOM 1478 O O . ASN A 1 184 ? 1.429 -3.309 -1.428 1.00 81.38 184 ASN A O 1
ATOM 1482 N N . SER A 1 185 ? 1.008 -5.208 -2.543 1.00 82.56 185 SER A N 1
ATOM 1483 C CA . SER A 1 185 ? -0.059 -4.634 -3.367 1.00 82.56 185 SER A CA 1
ATOM 1484 C C . SER A 1 185 ? -1.342 -4.406 -2.566 1.00 82.56 185 SER A C 1
ATOM 1486 O O . SER A 1 185 ? -1.942 -3.345 -2.686 1.00 82.56 185 SER A O 1
ATOM 1488 N N . ALA A 1 186 ? -1.710 -5.321 -1.666 1.00 76.00 186 ALA A N 1
ATOM 1489 C CA . ALA A 1 186 ? -2.844 -5.166 -0.758 1.00 76.00 186 ALA A CA 1
ATOM 1490 C C . ALA A 1 186 ? -2.674 -3.933 0.151 1.00 76.00 186 ALA A C 1
ATOM 1492 O O . ALA A 1 186 ? -3.593 -3.128 0.305 1.00 76.00 186 ALA A O 1
ATOM 1493 N N . LYS A 1 187 ? -1.467 -3.705 0.687 1.00 74.88 187 LYS A N 1
ATOM 1494 C CA . LYS A 1 187 ? -1.147 -2.470 1.426 1.00 74.88 187 LYS A CA 1
ATOM 1495 C C . LYS A 1 187 ? -1.345 -1.220 0.564 1.00 74.88 187 LYS A C 1
ATOM 1497 O O . LYS A 1 187 ? -1.892 -0.231 1.042 1.00 74.88 187 LYS A O 1
ATOM 1502 N N . ALA A 1 188 ? -0.961 -1.267 -0.713 1.00 72.25 188 ALA A N 1
ATOM 1503 C CA . ALA A 1 188 ? -1.112 -0.147 -1.645 1.00 72.25 188 ALA A CA 1
ATOM 1504 C C . ALA A 1 188 ? -2.570 0.150 -2.058 1.00 72.25 188 ALA A C 1
ATOM 1506 O O . ALA A 1 188 ? -2.859 1.250 -2.541 1.00 72.25 188 ALA A O 1
ATOM 1507 N N . ILE A 1 189 ? -3.493 -0.794 -1.849 1.00 63.88 189 ILE A N 1
ATOM 1508 C CA . ILE A 1 189 ? -4.938 -0.577 -2.039 1.00 63.88 189 ILE A CA 1
ATOM 1509 C C . ILE A 1 189 ? -5.663 -0.228 -0.728 1.00 63.88 189 ILE A C 1
ATOM 1511 O O . ILE A 1 189 ? -6.858 0.051 -0.744 1.00 63.88 189 ILE A O 1
ATOM 1515 N N . GLY A 1 190 ? -4.945 -0.184 0.402 1.00 58.25 190 GLY A N 1
ATOM 1516 C CA . GLY A 1 190 ? -5.485 0.195 1.712 1.00 58.25 190 GLY A CA 1
ATOM 1517 C C . GLY A 1 190 ? -5.901 -0.972 2.611 1.00 58.25 190 GLY A C 1
ATOM 1518 O O . GLY A 1 190 ? -6.606 -0.752 3.596 1.00 58.25 190 GLY A O 1
ATOM 1519 N N . CYS A 1 191 ? -5.478 -2.204 2.313 1.00 65.69 191 CYS A N 1
ATOM 1520 C CA . CYS A 1 191 ? -5.631 -3.320 3.243 1.00 65.69 191 CYS A CA 1
ATOM 1521 C C . CYS A 1 191 ? -4.641 -3.186 4.413 1.00 65.69 191 CYS A C 1
ATOM 1523 O O . CYS A 1 191 ? -3.452 -2.916 4.234 1.00 65.69 191 CYS A O 1
ATOM 1525 N N . THR A 1 192 ? -5.123 -3.439 5.624 1.00 63.00 192 THR A N 1
ATOM 1526 C CA . THR A 1 192 ? -4.335 -3.497 6.860 1.00 63.00 192 THR A CA 1
ATOM 1527 C C . THR A 1 192 ? -3.762 -4.900 7.044 1.00 63.00 192 THR A C 1
ATOM 1529 O O . THR A 1 192 ? -4.414 -5.798 7.576 1.00 63.00 192 THR A O 1
ATOM 1532 N N . VAL A 1 193 ? -2.522 -5.087 6.585 1.00 62.75 193 VAL A N 1
ATOM 1533 C CA . VAL A 1 193 ? -1.800 -6.375 6.598 1.00 62.75 193 VAL A CA 1
ATOM 1534 C C . VAL A 1 193 ? -0.641 -6.355 7.607 1.00 62.75 193 VAL A C 1
ATOM 1536 O O . VAL A 1 193 ? 0.512 -6.620 7.269 1.00 62.75 193 VAL A O 1
ATOM 1539 N N . VAL A 1 194 ? -0.922 -5.957 8.846 1.00 49.59 194 VAL A N 1
ATOM 1540 C CA . VAL A 1 194 ? 0.116 -5.749 9.875 1.00 49.59 194 VAL A CA 1
ATOM 1541 C C . VAL A 1 194 ? 0.571 -7.076 10.497 1.00 49.59 194 VAL A C 1
ATOM 1543 O O . VAL A 1 194 ? 1.745 -7.230 10.811 1.00 49.59 194 VAL A O 1
ATOM 1546 N N . ASN A 1 195 ? -0.332 -8.061 10.584 1.00 46.62 195 ASN A N 1
ATOM 1547 C CA . ASN A 1 195 ? -0.089 -9.343 11.259 1.00 46.62 195 ASN A CA 1
ATOM 1548 C C . ASN A 1 195 ? -0.106 -10.566 10.324 1.00 46.62 195 ASN A C 1
ATOM 1550 O O . ASN A 1 195 ? -0.062 -11.687 10.817 1.00 46.62 195 ASN A O 1
ATOM 1554 N N . SER A 1 196 ? -0.198 -10.394 8.997 1.00 54.59 196 SER A N 1
ATOM 1555 C CA . SER A 1 196 ? -0.117 -11.525 8.057 1.00 54.59 196 SER A CA 1
ATOM 1556 C C . SER A 1 196 ? 1.327 -11.778 7.657 1.00 54.59 196 SER A C 1
ATOM 1558 O O . SER A 1 196 ? 1.894 -11.045 6.844 1.00 54.59 196 SER A O 1
ATOM 1560 N N . GLY A 1 197 ? 1.924 -12.822 8.232 1.00 60.31 197 GLY A N 1
ATOM 1561 C CA . GLY A 1 197 ? 3.211 -13.327 7.782 1.00 60.31 197 GLY A CA 1
ATOM 1562 C C . GLY A 1 197 ? 3.071 -13.967 6.403 1.00 60.31 197 GLY A C 1
ATOM 1563 O O . GLY A 1 197 ? 2.066 -14.611 6.109 1.00 60.31 197 GLY A O 1
ATOM 1564 N N . ILE A 1 198 ? 4.092 -13.834 5.552 1.00 66.81 198 ILE A N 1
ATOM 1565 C CA . ILE A 1 198 ? 4.139 -14.540 4.258 1.00 66.81 198 ILE A CA 1
ATOM 1566 C C . ILE A 1 198 ? 3.974 -16.054 4.473 1.00 66.81 198 ILE A C 1
ATOM 1568 O O . ILE A 1 198 ? 3.264 -16.713 3.716 1.00 66.81 198 ILE A O 1
ATOM 1572 N N . HIS A 1 199 ? 4.554 -16.578 5.557 1.00 68.88 199 HIS A N 1
ATOM 1573 C CA . HIS A 1 199 ? 4.406 -17.970 5.980 1.00 68.88 199 HIS A CA 1
ATOM 1574 C C . HIS A 1 199 ? 2.941 -18.383 6.169 1.00 68.88 199 HIS A C 1
ATOM 1576 O O . HIS A 1 199 ? 2.558 -19.466 5.746 1.00 68.88 199 HIS A O 1
ATOM 1582 N N . ASP A 1 200 ? 2.092 -17.488 6.669 1.00 73.69 200 ASP A N 1
ATOM 1583 C CA . ASP A 1 200 ? 0.679 -17.773 6.945 1.00 73.69 200 ASP A CA 1
ATOM 1584 C C . ASP A 1 200 ? -0.130 -17.974 5.674 1.00 73.69 200 ASP A C 1
ATOM 1586 O O . ASP A 1 200 ? -1.085 -18.750 5.650 1.00 73.69 200 ASP A O 1
ATOM 1590 N N . LEU A 1 201 ? 0.250 -17.260 4.615 1.00 73.25 201 LEU A N 1
ATOM 1591 C CA . LEU A 1 201 ? -0.375 -17.383 3.305 1.00 73.25 201 LEU A CA 1
ATOM 1592 C C . LEU A 1 201 ? 0.166 -18.594 2.542 1.00 73.25 201 LEU A C 1
ATOM 1594 O O . LEU A 1 201 ? -0.616 -19.317 1.923 1.00 73.25 201 LEU A O 1
ATOM 1598 N N . VAL A 1 202 ? 1.470 -18.871 2.652 1.00 71.31 202 VAL A N 1
ATOM 1599 C CA . VAL A 1 202 ? 2.097 -20.078 2.085 1.00 71.31 202 VAL A CA 1
ATOM 1600 C C . VAL A 1 202 ? 1.507 -21.348 2.709 1.00 71.31 202 VAL A C 1
ATOM 1602 O O . VAL A 1 202 ? 1.173 -22.290 1.990 1.00 71.31 202 VAL A O 1
ATOM 1605 N N . GLU A 1 203 ? 1.306 -21.359 4.026 1.00 75.38 203 GLU A N 1
ATOM 1606 C CA . GLU A 1 203 ? 0.638 -22.444 4.758 1.00 75.38 203 GLU A CA 1
ATOM 1607 C C . GLU A 1 203 ? -0.887 -22.421 4.589 1.00 75.38 203 GLU A C 1
ATOM 1609 O O . GLU A 1 203 ? -1.563 -23.414 4.855 1.00 75.38 203 GLU A O 1
ATOM 1614 N N . SER A 1 204 ? -1.426 -21.305 4.087 1.00 76.00 204 SER A N 1
ATOM 1615 C CA . SER A 1 204 ? -2.852 -21.073 3.847 1.00 76.00 204 SER A CA 1
ATOM 1616 C C . SER A 1 204 ? -3.706 -21.204 5.103 1.00 76.00 204 SER A C 1
ATOM 1618 O O . SER A 1 204 ? -4.751 -21.856 5.105 1.00 76.00 204 SER A O 1
ATOM 1620 N N . ARG A 1 205 ? -3.273 -20.527 6.175 1.00 77.62 205 ARG A N 1
ATOM 1621 C CA . ARG A 1 205 ? -4.019 -20.425 7.433 1.00 77.62 205 ARG A CA 1
ATOM 1622 C C . ARG A 1 205 ? -5.394 -19.792 7.148 1.00 77.62 205 ARG A C 1
ATOM 1624 O O . ARG A 1 205 ? -5.440 -18.623 6.748 1.00 77.62 205 ARG A O 1
ATOM 1631 N N . PRO A 1 206 ? -6.519 -20.512 7.355 1.00 78.12 206 PRO A N 1
ATOM 1632 C CA . PRO A 1 206 ? -7.835 -20.084 6.873 1.00 78.12 206 PRO A CA 1
ATOM 1633 C C . PRO A 1 206 ? -8.246 -18.677 7.306 1.00 78.12 206 PRO A C 1
ATOM 1635 O O . PRO A 1 206 ? -8.722 -17.889 6.496 1.00 78.12 206 PRO A O 1
ATOM 1638 N N . GLN A 1 207 ? -7.994 -18.324 8.567 1.00 72.19 207 GLN A N 1
ATOM 1639 C CA . GLN A 1 207 ? -8.355 -17.015 9.120 1.00 72.19 207 GLN A CA 1
ATOM 1640 C C . GLN A 1 207 ? -7.614 -15.862 8.439 1.00 72.19 207 GLN A C 1
ATOM 1642 O O . GLN A 1 207 ? -8.201 -14.815 8.186 1.00 72.19 207 GLN A O 1
ATOM 1647 N N . MET A 1 208 ? -6.342 -16.067 8.096 1.00 75.31 208 MET A N 1
ATOM 1648 C CA . MET A 1 208 ? -5.508 -15.042 7.471 1.00 75.31 208 MET A CA 1
ATOM 1649 C C . MET A 1 208 ? -5.907 -14.827 6.013 1.00 75.31 208 MET A C 1
ATOM 1651 O O . MET A 1 208 ? -6.048 -13.689 5.569 1.00 75.31 208 MET A O 1
ATOM 1655 N N . VAL A 1 209 ? -6.159 -15.923 5.292 1.00 80.00 209 VAL A N 1
ATOM 1656 C CA . VAL A 1 209 ? -6.633 -15.895 3.902 1.00 80.00 209 VAL A CA 1
ATOM 1657 C C . VAL A 1 209 ? -7.991 -15.203 3.815 1.00 80.00 209 VAL A C 1
ATOM 1659 O O . VAL A 1 209 ? -8.154 -14.252 3.052 1.00 80.00 209 VAL A O 1
ATOM 1662 N N . LEU A 1 210 ? -8.959 -15.640 4.622 1.00 77.38 210 LEU A N 1
ATOM 1663 C CA . LEU A 1 210 ? -10.301 -15.069 4.599 1.00 77.38 210 LEU A CA 1
ATOM 1664 C C . LEU A 1 210 ? -10.314 -13.627 5.123 1.00 77.38 210 LEU A C 1
ATOM 1666 O O . LEU A 1 210 ? -11.069 -12.810 4.609 1.00 77.38 210 LEU A O 1
ATOM 1670 N N . GLY A 1 211 ? -9.462 -13.287 6.095 1.00 72.38 211 GLY A N 1
ATOM 1671 C CA . GLY A 1 211 ? -9.305 -11.920 6.593 1.00 72.38 211 GLY A CA 1
ATOM 1672 C C . GLY A 1 211 ? -8.740 -10.964 5.540 1.00 72.38 211 GLY A C 1
ATOM 1673 O O . GLY A 1 211 ? -9.186 -9.821 5.447 1.00 72.38 211 GLY A O 1
ATOM 1674 N N . LEU A 1 212 ? -7.802 -11.426 4.706 1.00 73.38 212 LEU A N 1
ATOM 1675 C CA . LEU A 1 212 ? -7.287 -10.646 3.580 1.00 73.38 212 LEU A CA 1
ATOM 1676 C C . LEU A 1 212 ? -8.345 -10.481 2.480 1.00 73.38 212 LEU A C 1
ATOM 1678 O O . LEU A 1 212 ? -8.579 -9.360 2.040 1.00 73.38 212 LEU A O 1
ATOM 1682 N N . ILE A 1 213 ? -9.020 -11.567 2.083 1.00 73.31 213 ILE A N 1
ATOM 1683 C CA . ILE A 1 213 ? -10.103 -11.524 1.084 1.00 73.31 213 ILE A CA 1
ATOM 1684 C C . ILE A 1 213 ? -11.236 -10.606 1.558 1.00 73.31 213 ILE A C 1
ATOM 1686 O O . ILE A 1 213 ? -11.702 -9.765 0.802 1.00 73.31 213 ILE A O 1
ATOM 1690 N N . SER A 1 214 ? -11.612 -10.696 2.831 1.00 70.94 214 SER A N 1
ATOM 1691 C CA . SER A 1 214 ? -12.578 -9.810 3.479 1.00 70.94 214 SER A CA 1
ATOM 1692 C C . SER A 1 214 ? -12.201 -8.335 3.306 1.00 70.94 214 SER A C 1
ATOM 1694 O O . SER A 1 214 ? -12.978 -7.537 2.791 1.00 70.94 214 SER A O 1
ATOM 1696 N N . GLN A 1 215 ? -10.962 -7.964 3.638 1.00 62.94 215 GLN A N 1
ATOM 1697 C CA . GLN A 1 215 ? -10.507 -6.576 3.523 1.00 62.94 215 GLN A CA 1
ATOM 1698 C C . GLN A 1 215 ? -10.473 -6.043 2.089 1.00 62.94 215 GLN A C 1
ATOM 1700 O O . GLN A 1 215 ? -10.549 -4.827 1.906 1.00 62.94 215 GLN A O 1
ATOM 1705 N N . ILE A 1 216 ? -10.366 -6.925 1.098 1.00 61.66 216 ILE A N 1
ATOM 1706 C CA . ILE A 1 216 ? -10.429 -6.566 -0.318 1.00 61.66 216 ILE A CA 1
ATOM 1707 C C . ILE A 1 216 ? -11.876 -6.178 -0.730 1.00 61.66 216 ILE A C 1
ATOM 1709 O O . ILE A 1 216 ? -12.048 -5.518 -1.750 1.00 61.66 216 ILE A O 1
ATOM 1713 N N . ILE A 1 217 ? -12.912 -6.492 0.072 1.00 61.47 217 ILE A N 1
ATOM 1714 C CA . ILE A 1 217 ? -14.332 -6.468 -0.345 1.00 61.47 217 ILE A CA 1
ATOM 1715 C C . ILE A 1 217 ? -15.292 -5.583 0.560 1.00 61.47 217 ILE A C 1
ATOM 1717 O O . ILE A 1 217 ? -16.484 -5.733 0.455 1.00 61.47 217 ILE A O 1
ATOM 1721 N N . LYS A 1 218 ? -14.895 -4.578 1.379 1.00 51.78 218 LYS A N 1
ATOM 1722 C CA . LYS A 1 218 ? -15.658 -3.844 2.493 1.00 51.78 218 LYS A CA 1
ATOM 1723 C C . LYS A 1 218 ? -16.942 -2.906 2.351 1.00 51.78 218 LYS A C 1
ATOM 1725 O O . LYS A 1 218 ? -16.788 -1.743 2.005 1.00 51.78 218 LYS A O 1
ATOM 1730 N N . ASP A 1 219 ? -18.152 -3.309 2.810 1.00 42.41 219 ASP A N 1
ATOM 1731 C CA . ASP A 1 219 ? -19.446 -2.686 3.342 1.00 42.41 219 ASP A CA 1
ATOM 1732 C C . ASP A 1 219 ? -20.311 -1.487 2.808 1.00 42.41 219 ASP A C 1
ATOM 1734 O O . ASP A 1 219 ? -19.819 -0.451 2.371 1.00 42.41 219 ASP A O 1
ATOM 1738 N N . GLY A 1 220 ? -21.661 -1.610 2.962 1.00 43.28 220 GLY A N 1
ATOM 1739 C CA . GLY A 1 220 ? -22.731 -0.719 2.452 1.00 43.28 220 GLY A CA 1
ATOM 1740 C C . GLY A 1 220 ? -24.142 -0.748 3.111 1.00 43.28 220 GLY A C 1
ATOM 1741 O O . GLY A 1 220 ? -25.066 -1.422 2.667 1.00 43.28 220 GLY A O 1
ATOM 1742 N N . LYS A 1 221 ? -24.399 0.164 4.060 1.00 37.44 221 LYS A N 1
ATOM 1743 C CA . LYS A 1 221 ? -25.759 0.541 4.539 1.00 37.44 221 LYS A CA 1
ATOM 1744 C C . LYS A 1 221 ? -26.454 1.625 3.698 1.00 37.44 221 LYS A C 1
ATOM 1746 O O . LYS A 1 221 ? -27.605 1.977 3.945 1.00 37.44 221 LYS A O 1
ATOM 1751 N N . ALA A 1 222 ? -25.765 2.157 2.696 1.00 43.84 222 ALA A N 1
ATOM 1752 C CA . ALA A 1 222 ? -26.227 3.276 1.885 1.00 43.84 222 ALA A CA 1
ATOM 1753 C C . ALA A 1 222 ? -27.284 2.896 0.826 1.00 43.84 222 ALA A C 1
ATOM 1755 O O . ALA A 1 222 ? -27.903 3.790 0.258 1.00 43.84 222 ALA A O 1
ATOM 1756 N N . TYR A 1 223 ? -27.531 1.605 0.554 1.00 50.06 223 TYR A N 1
ATOM 1757 C CA . TYR A 1 223 ? -28.261 1.177 -0.654 1.00 50.06 223 TYR A CA 1
ATOM 1758 C C . TYR A 1 223 ? -29.707 1.627 -0.764 1.00 50.06 223 TYR A C 1
ATOM 1760 O O . TYR A 1 223 ? -30.115 2.039 -1.843 1.00 50.06 223 TYR A O 1
ATOM 1768 N N . ALA A 1 224 ? -30.480 1.592 0.320 1.00 44.97 224 ALA A N 1
ATOM 1769 C CA . ALA A 1 224 ? -31.892 1.977 0.254 1.00 44.97 224 ALA A CA 1
ATOM 1770 C C . ALA A 1 224 ? -32.072 3.468 -0.096 1.00 44.97 224 ALA A C 1
ATOM 1772 O O . ALA A 1 224 ? -32.966 3.828 -0.855 1.00 44.97 224 ALA A O 1
ATOM 1773 N N . PHE A 1 225 ? -31.188 4.335 0.408 1.00 47.06 225 PHE A N 1
ATOM 1774 C CA . PHE A 1 225 ? -31.182 5.755 0.049 1.00 47.06 225 PHE A CA 1
ATOM 1775 C C . PHE A 1 225 ? -30.546 5.992 -1.327 1.00 47.06 225 PHE A C 1
ATOM 1777 O O . PHE A 1 225 ? -31.088 6.740 -2.135 1.00 47.06 225 PHE A O 1
ATOM 1784 N N . LEU A 1 226 ? -29.433 5.315 -1.620 1.00 51.84 226 LEU A N 1
ATOM 1785 C CA . LEU A 1 226 ? -28.679 5.446 -2.866 1.00 51.84 226 LEU A CA 1
ATOM 1786 C C . LEU A 1 226 ? -29.508 5.043 -4.096 1.00 51.84 226 LEU A C 1
ATOM 1788 O O . LEU A 1 226 ? -29.541 5.777 -5.077 1.00 51.84 226 LEU A O 1
ATOM 1792 N N . LEU A 1 227 ? -30.227 3.920 -4.041 1.00 59.94 227 LEU A N 1
ATOM 1793 C CA . LEU A 1 227 ? -31.051 3.442 -5.158 1.00 59.94 227 LEU A CA 1
ATOM 1794 C C . LEU A 1 227 ? -32.229 4.379 -5.467 1.00 59.94 227 LEU A C 1
ATOM 1796 O O . LEU A 1 227 ? -32.541 4.598 -6.637 1.00 59.94 227 LEU A O 1
ATOM 1800 N N . ASN A 1 228 ? -32.835 4.984 -4.441 1.00 60.91 228 ASN A N 1
ATOM 1801 C CA . ASN A 1 228 ? -33.910 5.966 -4.614 1.00 60.91 228 ASN A CA 1
ATOM 1802 C C . ASN A 1 228 ? -33.422 7.283 -5.240 1.00 60.91 228 ASN A C 1
ATOM 1804 O O . ASN A 1 228 ? -34.183 7.923 -5.960 1.00 60.91 228 ASN A O 1
ATOM 1808 N N . VAL A 1 229 ? -32.164 7.675 -5.004 1.00 60.28 229 VAL A N 1
ATOM 1809 C CA . VAL A 1 229 ? -31.550 8.868 -5.617 1.00 60.28 229 VAL A CA 1
ATOM 1810 C C . VAL A 1 229 ? -31.077 8.593 -7.049 1.00 60.28 229 VAL A C 1
ATOM 1812 O O . VAL A 1 229 ? -31.242 9.439 -7.922 1.00 60.28 229 VAL A O 1
ATOM 1815 N N . LEU A 1 230 ? -30.502 7.416 -7.308 1.00 64.25 230 LEU A N 1
ATOM 1816 C CA . LEU A 1 230 ? -29.918 7.059 -8.610 1.00 64.25 230 LEU A CA 1
ATOM 1817 C C . LEU A 1 230 ? -30.940 6.594 -9.658 1.00 64.25 230 LEU A C 1
ATOM 1819 O O . LEU A 1 230 ? -30.670 6.666 -10.861 1.00 64.25 230 LEU A O 1
ATOM 1823 N N . ALA A 1 231 ? -32.078 6.060 -9.217 1.00 67.81 231 ALA A N 1
ATOM 1824 C CA . ALA A 1 231 ? -33.149 5.584 -10.088 1.00 67.81 231 ALA A CA 1
ATOM 1825 C C . ALA A 1 231 ? -34.534 5.845 -9.463 1.00 67.81 231 ALA A C 1
ATOM 1827 O O . ALA A 1 231 ? -35.243 4.889 -9.110 1.00 67.81 231 ALA A O 1
ATOM 1828 N N . PRO A 1 232 ? -34.931 7.125 -9.307 1.00 64.69 232 PRO A N 1
ATOM 1829 C CA . PRO A 1 232 ? -36.233 7.498 -8.753 1.00 64.69 232 PRO A CA 1
ATOM 1830 C C . PRO A 1 232 ? -37.411 6.950 -9.578 1.00 64.69 232 PRO A C 1
ATOM 1832 O O . PRO A 1 232 ? -38.487 6.719 -9.034 1.00 64.69 232 PRO A O 1
ATOM 1835 N N . GLU A 1 233 ? -37.214 6.656 -10.866 1.00 69.94 233 GLU A N 1
ATOM 1836 C CA . GLU A 1 233 ? -38.209 6.048 -11.760 1.00 69.94 233 GLU A CA 1
ATOM 1837 C C . GLU A 1 233 ? -38.572 4.593 -11.408 1.00 69.94 233 GLU A C 1
ATOM 1839 O O . GLU A 1 233 ? -39.585 4.064 -11.868 1.00 69.94 233 GLU A O 1
ATOM 1844 N N . HIS A 1 234 ? -37.751 3.927 -10.595 1.00 69.19 234 HIS A N 1
ATOM 1845 C CA . HIS A 1 234 ? -37.985 2.562 -10.116 1.00 69.19 234 HIS A CA 1
ATOM 1846 C C . HIS A 1 234 ? -38.292 2.510 -8.616 1.00 69.19 234 HIS A C 1
ATOM 1848 O O . HIS A 1 234 ? -38.345 1.419 -8.043 1.00 69.19 234 HIS A O 1
ATOM 1854 N N . CYS A 1 235 ? -38.520 3.678 -8.007 1.00 57.50 235 CYS A N 1
ATOM 1855 C CA . CYS A 1 235 ? -38.812 3.833 -6.591 1.00 57.50 235 CYS A CA 1
ATOM 1856 C C . CYS A 1 235 ? -40.047 3.020 -6.185 1.00 57.50 235 CYS A C 1
ATOM 1858 O O . CYS A 1 235 ? -41.092 3.053 -6.840 1.00 57.50 235 CYS A O 1
ATOM 1860 N N . ILE A 1 236 ? -39.914 2.284 -5.082 1.00 60.16 236 ILE A N 1
ATOM 1861 C CA . ILE A 1 236 ? -41.008 1.543 -4.460 1.00 60.16 236 ILE A CA 1
ATOM 1862 C C . ILE A 1 236 ? -41.382 2.307 -3.177 1.00 60.16 236 ILE A C 1
ATOM 1864 O O . ILE A 1 236 ? -40.600 2.272 -2.226 1.00 60.16 236 ILE A O 1
ATOM 1868 N N . PRO A 1 237 ? -42.546 2.986 -3.111 1.00 52.25 237 PRO A N 1
ATOM 1869 C CA . PRO A 1 237 ? -42.905 3.867 -1.991 1.00 52.25 237 PRO A CA 1
ATOM 1870 C C . PRO A 1 237 ? -42.870 3.189 -0.612 1.00 52.25 237 PRO A C 1
ATOM 1872 O O . PRO A 1 237 ? -42.509 3.814 0.375 1.00 52.25 237 PRO A O 1
ATOM 1875 N N . SER A 1 238 ? -43.141 1.882 -0.540 1.00 56.22 238 SER A N 1
ATOM 1876 C CA . SER A 1 238 ? -43.104 1.100 0.704 1.00 56.22 238 SER A CA 1
ATOM 1877 C C . SER A 1 238 ? -41.693 0.787 1.228 1.00 56.22 238 SER A C 1
ATOM 1879 O O . SER A 1 238 ? -41.556 0.243 2.325 1.00 56.22 238 SER A O 1
ATOM 1881 N N . MET A 1 239 ? -40.629 1.098 0.475 1.00 51.66 239 MET A N 1
ATOM 1882 C CA . MET A 1 239 ? -39.247 0.756 0.837 1.00 51.66 239 MET A CA 1
ATOM 1883 C C . MET A 1 239 ? -38.740 1.531 2.067 1.00 51.66 239 MET A C 1
ATOM 1885 O O . MET A 1 239 ? -37.920 1.007 2.819 1.00 51.66 239 MET A O 1
ATOM 1889 N N . LEU A 1 240 ? -39.234 2.751 2.302 1.00 48.12 240 LEU A N 1
ATOM 1890 C CA . LEU A 1 240 ? -38.818 3.598 3.430 1.00 48.12 240 LEU A CA 1
ATOM 1891 C C . LEU A 1 240 ? -39.738 3.466 4.657 1.00 48.12 240 LEU A C 1
ATOM 1893 O O . LEU A 1 240 ? -39.273 3.650 5.779 1.00 48.12 240 LEU A O 1
ATOM 1897 N N . ASP A 1 241 ? -40.992 3.054 4.454 1.00 48.78 241 ASP A N 1
ATOM 1898 C CA . ASP A 1 241 ? -42.020 2.961 5.505 1.00 48.78 241 ASP A CA 1
ATOM 1899 C C . ASP A 1 241 ? -42.078 1.587 6.200 1.00 48.78 241 ASP A C 1
ATOM 1901 O O . ASP A 1 241 ? -42.786 1.391 7.189 1.00 48.78 241 ASP A O 1
ATOM 1905 N N . THR A 1 242 ? -41.338 0.599 5.692 1.00 52.81 242 THR A N 1
ATOM 1906 C CA . THR A 1 242 ? -41.367 -0.766 6.228 1.00 52.81 242 THR A CA 1
ATOM 1907 C C . THR A 1 242 ? -40.442 -0.909 7.436 1.00 52.81 242 THR A C 1
ATOM 1909 O O . THR A 1 242 ? -39.225 -0.808 7.289 1.00 52.81 242 THR A O 1
ATOM 1912 N N . ASN A 1 243 ? -40.992 -1.229 8.613 1.00 46.16 243 ASN A N 1
ATOM 1913 C CA . ASN A 1 243 ? -40.234 -1.434 9.860 1.00 46.16 243 ASN A CA 1
ATOM 1914 C C . ASN A 1 243 ? -39.437 -2.756 9.913 1.00 46.16 243 ASN A C 1
ATOM 1916 O O . ASN A 1 243 ? -38.513 -2.869 10.715 1.00 46.16 243 ASN A O 1
ATOM 1920 N N . ASP A 1 244 ? -39.753 -3.729 9.051 1.00 48.34 244 ASP A N 1
ATOM 1921 C CA . ASP A 1 244 ? -39.073 -5.030 8.967 1.00 48.34 244 ASP A CA 1
ATOM 1922 C C . ASP A 1 244 ? -37.847 -4.979 8.017 1.00 48.34 244 ASP A C 1
ATOM 1924 O O . ASP A 1 244 ? -38.013 -4.759 6.808 1.00 48.34 244 ASP A O 1
ATOM 1928 N N . PRO A 1 245 ? -36.615 -5.211 8.519 1.00 44.72 245 PRO A N 1
ATOM 1929 C CA . PRO A 1 245 ? -35.386 -5.213 7.719 1.00 44.72 245 PRO A CA 1
ATOM 1930 C C . PRO A 1 245 ? -35.396 -6.224 6.566 1.00 44.72 245 PRO A C 1
ATOM 1932 O O . PRO A 1 245 ? -34.892 -5.933 5.482 1.00 44.72 245 PRO A O 1
ATOM 1935 N N . THR A 1 246 ? -36.005 -7.393 6.764 1.00 51.84 246 THR A N 1
ATOM 1936 C CA . THR A 1 246 ? -36.028 -8.480 5.776 1.00 51.84 246 THR A CA 1
ATOM 1937 C C . THR A 1 246 ? -36.901 -8.105 4.587 1.00 51.84 246 THR A C 1
ATOM 1939 O O . THR A 1 246 ? -36.546 -8.332 3.430 1.00 51.84 246 THR A O 1
ATOM 1942 N N . VAL A 1 247 ? -38.046 -7.480 4.852 1.00 61.31 247 VAL A N 1
ATOM 1943 C CA . VAL A 1 247 ? -38.943 -6.996 3.798 1.00 61.31 247 VAL A CA 1
ATOM 1944 C C . VAL A 1 247 ? -38.303 -5.822 3.056 1.00 61.31 247 VAL A C 1
ATOM 1946 O O . VAL A 1 247 ? -38.318 -5.794 1.827 1.00 61.31 247 VAL A O 1
ATOM 1949 N N . ARG A 1 248 ? -37.643 -4.908 3.777 1.00 55.31 248 ARG A N 1
ATOM 1950 C CA . ARG A 1 248 ? -36.927 -3.765 3.190 1.00 55.31 248 ARG A CA 1
ATOM 1951 C C . ARG A 1 248 ? -35.839 -4.195 2.203 1.00 55.31 248 ARG A C 1
ATOM 1953 O O . ARG A 1 248 ? -35.726 -3.643 1.114 1.00 55.31 248 ARG A O 1
ATOM 1960 N N . ILE A 1 249 ? -35.068 -5.216 2.556 1.00 55.44 249 ILE A N 1
ATOM 1961 C CA . ILE A 1 249 ? -33.961 -5.724 1.741 1.00 55.44 249 ILE A CA 1
ATOM 1962 C C . ILE A 1 249 ? -34.461 -6.480 0.501 1.00 55.44 249 ILE A C 1
ATOM 1964 O O . ILE A 1 249 ? -33.866 -6.349 -0.570 1.00 55.44 249 ILE A O 1
ATOM 1968 N N . LYS A 1 250 ? -35.585 -7.210 0.592 1.00 65.12 250 LYS A N 1
ATOM 1969 C CA . LYS A 1 250 ? -36.237 -7.784 -0.603 1.00 65.12 250 LYS A CA 1
ATOM 1970 C C . LYS A 1 250 ? -36.564 -6.693 -1.623 1.00 65.12 250 LYS A C 1
ATOM 1972 O O . LYS A 1 250 ? -36.263 -6.859 -2.802 1.00 65.12 250 LYS A O 1
ATOM 1977 N N . LEU A 1 251 ? -37.112 -5.570 -1.158 1.00 65.25 251 LEU A N 1
ATOM 1978 C CA . LEU A 1 251 ? -37.466 -4.433 -2.010 1.00 65.25 251 LEU A CA 1
ATOM 1979 C C . LEU A 1 251 ? -36.224 -3.760 -2.627 1.00 65.25 251 LEU A C 1
ATOM 1981 O O . LEU A 1 251 ? -36.246 -3.415 -3.806 1.00 65.25 251 LEU A O 1
ATOM 1985 N N . VAL A 1 252 ? -35.120 -3.645 -1.877 1.00 63.47 252 VAL A N 1
ATOM 1986 C CA . VAL A 1 252 ? -33.817 -3.144 -2.373 1.00 63.47 252 VAL A CA 1
ATOM 1987 C C . VAL A 1 252 ? -33.257 -4.030 -3.494 1.00 63.47 252 VAL A C 1
ATOM 1989 O O . VAL A 1 252 ? -32.822 -3.524 -4.529 1.00 63.47 252 VAL A O 1
ATOM 1992 N N . LEU A 1 253 ? -33.304 -5.355 -3.329 1.00 69.31 253 LEU A N 1
ATOM 1993 C CA . LEU A 1 253 ? -32.836 -6.304 -4.346 1.00 69.31 253 LEU A CA 1
ATOM 1994 C C . LEU A 1 253 ? -33.735 -6.313 -5.592 1.00 69.31 253 LEU A C 1
ATOM 1996 O O . LEU A 1 253 ? -33.236 -6.464 -6.708 1.00 69.31 253 LEU A O 1
ATOM 2000 N N . GLU A 1 254 ? -35.048 -6.129 -5.437 1.00 71.50 254 GLU A N 1
ATOM 2001 C CA . GLU A 1 254 ? -35.958 -5.965 -6.576 1.00 71.50 254 GLU A CA 1
ATOM 2002 C C . GLU A 1 254 ? -35.712 -4.663 -7.344 1.00 71.50 254 GLU A C 1
ATOM 2004 O O . GLU A 1 254 ? -35.708 -4.672 -8.576 1.00 71.50 254 GLU A O 1
ATOM 2009 N N . HIS A 1 255 ? -35.456 -3.558 -6.642 1.00 70.19 255 HIS A N 1
ATOM 2010 C CA . HIS A 1 255 ? -35.110 -2.277 -7.262 1.00 70.19 255 HIS A CA 1
ATOM 2011 C C . HIS A 1 255 ? -33.795 -2.388 -8.041 1.00 70.19 255 HIS A C 1
ATOM 2013 O O . HIS A 1 255 ? -33.750 -2.030 -9.216 1.00 70.19 255 HIS A O 1
ATOM 2019 N N . ALA A 1 256 ? -32.760 -2.996 -7.458 1.00 68.94 256 ALA A N 1
ATOM 2020 C CA . ALA A 1 256 ? -31.485 -3.217 -8.142 1.00 68.94 256 ALA A CA 1
ATOM 2021 C C . ALA A 1 256 ? -31.616 -4.109 -9.391 1.00 68.94 256 ALA A C 1
ATOM 2023 O O . ALA A 1 256 ? -31.030 -3.800 -10.430 1.00 68.94 256 ALA A O 1
ATOM 2024 N N . LYS A 1 257 ? -32.458 -5.155 -9.346 1.00 73.06 257 LYS A N 1
ATOM 2025 C CA . LYS A 1 257 ? -32.769 -5.982 -10.527 1.00 73.06 257 LYS A CA 1
ATOM 2026 C C . LYS A 1 257 ? -33.405 -5.175 -11.659 1.00 73.06 257 LYS A C 1
ATOM 2028 O O . LYS A 1 257 ? -33.098 -5.443 -12.820 1.00 73.06 257 LYS A O 1
ATOM 2033 N N . LYS A 1 258 ? -34.270 -4.204 -11.340 1.00 74.69 258 LYS A N 1
ATOM 2034 C CA . LYS A 1 258 ? -34.883 -3.305 -12.336 1.00 74.69 258 LYS A CA 1
ATOM 2035 C C . LYS A 1 258 ? -33.862 -2.359 -12.974 1.00 74.69 258 LYS A C 1
ATOM 2037 O O . LYS A 1 258 ? -34.009 -2.031 -14.142 1.00 74.69 258 LYS A O 1
ATOM 2042 N N . MET A 1 259 ? -32.791 -2.007 -12.261 1.00 68.50 259 MET A N 1
ATOM 2043 C CA . MET A 1 259 ? -31.671 -1.221 -12.801 1.00 68.50 259 MET A CA 1
ATOM 2044 C C . MET A 1 259 ? -30.657 -2.048 -13.615 1.00 68.50 259 MET A C 1
ATOM 2046 O O . MET A 1 259 ? -29.576 -1.551 -13.917 1.00 68.50 259 MET A O 1
ATOM 2050 N N . ASN A 1 260 ? -30.965 -3.308 -13.949 1.00 66.38 260 ASN A N 1
ATOM 2051 C CA . ASN A 1 260 ? -30.037 -4.276 -14.551 1.00 66.38 260 ASN A CA 1
ATOM 2052 C C . ASN A 1 260 ? -28.801 -4.633 -13.696 1.00 66.38 260 ASN A C 1
ATOM 2054 O O . ASN A 1 260 ? -27.923 -5.346 -14.177 1.00 66.38 260 ASN A O 1
ATOM 2058 N N . CYS A 1 261 ? -28.761 -4.261 -12.413 1.00 63.72 261 CYS A N 1
ATOM 2059 C CA . CYS A 1 261 ? -27.737 -4.725 -11.475 1.00 63.72 261 CYS A CA 1
ATOM 2060 C C . CYS A 1 261 ? -28.100 -6.137 -10.983 1.00 63.72 261 CYS A C 1
ATOM 2062 O O . CYS A 1 261 ? -28.830 -6.304 -10.002 1.00 63.72 261 CYS A O 1
ATOM 2064 N N . ARG A 1 262 ? -27.641 -7.180 -11.687 1.00 55.50 262 ARG A N 1
ATOM 2065 C CA . ARG A 1 262 ? -27.885 -8.587 -11.317 1.00 55.50 262 ARG A CA 1
ATOM 2066 C C . ARG A 1 262 ? -26.624 -9.221 -10.720 1.00 55.50 262 ARG A C 1
ATOM 2068 O O . ARG A 1 262 ? -25.564 -9.142 -11.324 1.00 55.50 262 ARG A O 1
ATOM 2075 N N . GLY A 1 263 ? -26.774 -9.933 -9.597 1.00 57.44 263 GLY A N 1
ATOM 2076 C CA . GLY A 1 263 ? -25.913 -11.087 -9.299 1.00 57.44 263 GLY A CA 1
ATOM 2077 C C . GLY A 1 263 ? -24.871 -10.998 -8.181 1.00 57.44 263 GLY A C 1
ATOM 2078 O O . GLY A 1 263 ? -23.990 -11.844 -8.187 1.00 57.44 263 GLY A O 1
ATOM 2079 N N . CYS A 1 264 ? -24.940 -10.068 -7.222 1.00 53.00 264 CYS A N 1
ATOM 2080 C CA . CYS A 1 264 ? -23.887 -9.993 -6.188 1.00 53.00 264 CYS A CA 1
ATOM 2081 C C . CYS A 1 264 ? -24.298 -10.356 -4.757 1.00 53.00 264 CYS A C 1
ATOM 2083 O O . CYS A 1 264 ? -23.405 -10.562 -3.947 1.00 53.00 264 CYS A O 1
ATOM 2085 N N . ILE A 1 265 ? -25.592 -10.416 -4.419 1.00 60.12 265 ILE A N 1
ATOM 2086 C CA . ILE A 1 265 ? -26.032 -10.614 -3.029 1.00 60.12 265 ILE A CA 1
ATOM 2087 C C . ILE A 1 265 ? -27.389 -11.342 -2.939 1.00 60.12 265 ILE A C 1
ATOM 2089 O O . ILE A 1 265 ? -28.291 -11.073 -3.742 1.00 60.12 265 ILE A O 1
ATOM 2093 N N . THR A 1 266 ? -27.571 -12.200 -1.924 1.00 60.03 266 THR A N 1
ATOM 2094 C CA . THR A 1 266 ? -28.868 -12.766 -1.522 1.00 60.03 266 THR A CA 1
ATOM 2095 C C . THR A 1 266 ? -29.522 -12.019 -0.347 1.00 60.03 266 THR A C 1
ATOM 2097 O O . THR A 1 266 ? -28.901 -11.259 0.390 1.00 60.03 266 THR A O 1
ATOM 2100 N N . LEU A 1 267 ? -30.826 -12.244 -0.142 1.00 51.47 267 LEU A N 1
ATOM 2101 C CA . LEU A 1 267 ? -31.602 -11.623 0.940 1.00 51.47 267 LEU A CA 1
ATOM 2102 C C . LEU A 1 267 ? -31.000 -11.859 2.334 1.00 51.47 267 LEU A C 1
ATOM 2104 O O . LEU A 1 267 ? -31.076 -10.986 3.196 1.00 51.47 267 LEU A O 1
ATOM 2108 N N . LYS A 1 268 ? -30.449 -13.053 2.551 1.00 54.03 268 LYS A N 1
ATOM 2109 C CA . LYS A 1 268 ? -29.922 -13.486 3.842 1.00 54.03 268 LYS A CA 1
ATOM 2110 C C . LYS A 1 268 ? -28.651 -12.712 4.204 1.00 54.03 268 LYS A C 1
ATOM 2112 O O . LYS A 1 268 ? -28.516 -12.252 5.329 1.00 54.03 268 LYS A O 1
ATOM 2117 N N . ASP A 1 269 ? -27.819 -12.437 3.209 1.00 55.62 269 ASP A N 1
ATOM 2118 C CA . ASP A 1 269 ? -26.503 -11.814 3.354 1.00 55.62 269 ASP A CA 1
ATOM 2119 C C . ASP A 1 269 ? -26.545 -10.341 3.796 1.00 55.62 269 ASP A C 1
ATOM 2121 O O . ASP A 1 269 ? -25.679 -9.878 4.541 1.00 55.62 269 ASP A O 1
ATOM 2125 N N . ILE A 1 270 ? -27.570 -9.597 3.363 1.00 51.50 270 ILE A N 1
ATOM 2126 C CA . ILE A 1 270 ? -27.770 -8.195 3.773 1.00 51.50 270 ILE A CA 1
ATOM 2127 C C . ILE A 1 270 ? -28.409 -8.138 5.167 1.00 51.50 270 ILE A C 1
ATOM 2129 O O . ILE A 1 270 ? -28.073 -7.257 5.957 1.00 51.50 270 ILE A O 1
ATOM 2133 N N . VAL A 1 271 ? -29.316 -9.073 5.489 1.00 45.19 271 VAL A N 1
ATOM 2134 C CA . VAL A 1 271 ? -29.984 -9.145 6.806 1.00 45.19 271 VAL A CA 1
ATOM 2135 C C . VAL A 1 271 ? -29.000 -9.577 7.895 1.00 45.19 271 VAL A C 1
ATOM 2137 O O . VAL A 1 271 ? -29.025 -9.029 8.994 1.00 45.19 271 VAL A O 1
ATOM 2140 N N . GLU A 1 272 ? -28.106 -10.514 7.578 1.00 52.59 272 GLU A N 1
ATOM 2141 C CA . GLU A 1 272 ? -27.033 -10.981 8.466 1.00 52.59 272 GLU A CA 1
ATOM 2142 C C . GLU A 1 272 ? -25.856 -9.994 8.539 1.00 52.59 272 GLU A C 1
ATOM 2144 O O . GLU A 1 272 ? -24.967 -10.153 9.372 1.00 52.59 272 GLU A O 1
ATOM 2149 N N . GLY A 1 273 ? -25.886 -8.927 7.729 1.00 43.53 273 GLY A N 1
ATOM 2150 C CA . GLY A 1 273 ? -24.945 -7.816 7.810 1.00 43.53 273 GLY A CA 1
ATOM 2151 C C . GLY A 1 273 ? -23.527 -8.196 7.400 1.00 43.53 273 GLY A C 1
AT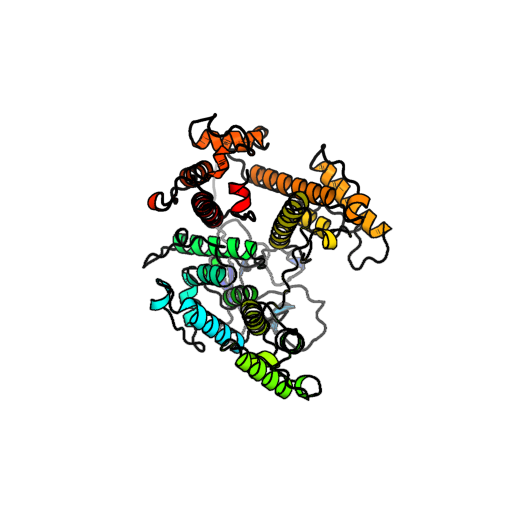OM 2152 O O . GLY A 1 273 ? -22.587 -7.701 8.016 1.00 43.53 273 GLY A O 1
ATOM 2153 N N . SER A 1 274 ? -23.368 -9.059 6.387 1.00 52.62 274 SER A N 1
ATOM 2154 C CA . SER A 1 274 ? -22.047 -9.397 5.850 1.00 52.62 274 SER A CA 1
ATOM 2155 C C . SER A 1 274 ? -21.404 -8.138 5.269 1.00 52.62 274 SER A C 1
ATOM 2157 O O . SER A 1 274 ? -21.892 -7.624 4.254 1.00 52.62 274 SER A O 1
ATOM 2159 N N . PRO A 1 275 ? -20.314 -7.631 5.875 1.00 46.78 275 PRO A N 1
ATOM 2160 C CA . PRO A 1 275 ? -19.765 -6.364 5.455 1.00 46.78 275 PRO A CA 1
ATOM 2161 C C . PRO A 1 275 ? -19.324 -6.439 3.998 1.00 46.78 275 PRO A C 1
ATOM 2163 O O . PRO A 1 275 ? -19.566 -5.554 3.200 1.00 46.78 275 PRO A O 1
ATOM 2166 N N . ASN A 1 276 ? -18.738 -7.542 3.574 1.00 50.75 276 ASN A N 1
ATOM 2167 C CA . ASN A 1 276 ? -18.045 -7.559 2.297 1.00 50.75 276 ASN A CA 1
ATOM 2168 C C . ASN A 1 276 ? -18.959 -7.725 1.084 1.00 50.75 276 ASN A C 1
ATOM 2170 O O . ASN A 1 276 ? -18.818 -7.065 0.055 1.00 50.75 276 ASN A O 1
ATOM 2174 N N . LEU A 1 277 ? -19.980 -8.559 1.227 1.00 56.72 277 LEU A N 1
ATOM 2175 C CA . LEU A 1 277 ? -21.001 -8.690 0.200 1.00 56.72 277 LEU A CA 1
ATOM 2176 C C . LEU A 1 277 ? -21.647 -7.346 -0.086 1.00 56.72 277 LEU A C 1
ATOM 2178 O O . LEU A 1 277 ? -21.747 -6.947 -1.248 1.00 56.72 277 LEU A O 1
ATOM 2182 N N . ASN A 1 278 ? -21.976 -6.613 0.981 1.00 54.16 278 ASN A N 1
ATOM 2183 C CA . ASN A 1 278 ? -22.569 -5.301 0.866 1.00 54.16 278 ASN A CA 1
ATOM 2184 C C . ASN A 1 278 ? -21.713 -4.365 0.005 1.00 54.16 278 ASN A C 1
ATOM 2186 O O . ASN A 1 278 ? -22.286 -3.819 -0.923 1.00 54.16 278 ASN A O 1
ATOM 2190 N N . LEU A 1 279 ? -20.393 -4.192 0.161 1.00 58.44 279 LEU A N 1
ATOM 2191 C CA . LEU A 1 279 ? -19.652 -3.278 -0.744 1.00 58.44 279 LEU A CA 1
ATOM 2192 C C . LEU A 1 279 ? -19.516 -3.764 -2.167 1.00 58.44 279 LEU A C 1
ATOM 2194 O O . LEU A 1 279 ? -19.592 -2.926 -3.066 1.00 58.44 279 LEU A O 1
ATOM 2198 N N . ALA A 1 280 ? -19.345 -5.065 -2.400 1.00 56.72 280 ALA A N 1
ATOM 2199 C CA . ALA A 1 280 ? -19.335 -5.573 -3.769 1.00 56.72 280 ALA A CA 1
ATOM 2200 C C . ALA A 1 280 ? -20.588 -5.093 -4.528 1.00 56.72 280 ALA A C 1
ATOM 2202 O O . ALA A 1 280 ? -20.506 -4.663 -5.678 1.00 56.72 280 ALA A O 1
ATOM 2203 N N . PHE A 1 281 ? -21.732 -5.035 -3.844 1.00 60.75 281 PHE A N 1
ATOM 2204 C CA . PHE A 1 281 ? -22.968 -4.475 -4.383 1.00 60.75 281 PHE A CA 1
ATOM 2205 C C . PHE A 1 281 ? -22.974 -2.938 -4.528 1.00 60.75 281 PHE A C 1
ATOM 2207 O O . PHE A 1 281 ? -23.537 -2.457 -5.510 1.00 60.75 281 PHE A O 1
ATOM 2214 N N . ALA A 1 282 ? -22.299 -2.151 -3.670 1.00 59.75 282 ALA A N 1
ATOM 2215 C CA . ALA A 1 282 ? -22.098 -0.696 -3.890 1.00 59.75 282 ALA A CA 1
ATOM 2216 C C . ALA A 1 282 ? -21.291 -0.428 -5.125 1.00 59.75 282 ALA A C 1
ATOM 2218 O O . ALA A 1 282 ? -21.690 0.397 -5.943 1.00 59.75 282 ALA A O 1
ATOM 2219 N N . ALA A 1 283 ? -20.136 -1.080 -5.212 1.00 59.22 283 ALA A N 1
ATOM 2220 C CA . ALA A 1 283 ? -19.220 -0.903 -6.317 1.00 59.22 283 ALA A CA 1
ATOM 2221 C C . ALA A 1 283 ? -19.944 -1.226 -7.628 1.00 59.22 283 ALA A C 1
ATOM 2223 O O . ALA A 1 283 ? -19.854 -0.469 -8.594 1.00 59.22 283 ALA A O 1
ATOM 2224 N N . HIS A 1 284 ? -20.759 -2.284 -7.618 1.00 64.69 284 HIS A N 1
ATOM 2225 C CA . HIS A 1 284 ? -21.586 -2.666 -8.750 1.00 64.69 284 HIS A CA 1
ATOM 2226 C C . HIS A 1 284 ? -22.662 -1.612 -9.081 1.00 64.69 284 HIS A C 1
ATOM 2228 O O . HIS A 1 284 ? -22.782 -1.216 -10.237 1.00 64.69 284 HIS A O 1
ATOM 2234 N N . ILE A 1 285 ? -23.403 -1.088 -8.097 1.00 65.69 285 ILE A N 1
ATOM 2235 C CA . ILE A 1 285 ? -24.389 -0.012 -8.321 1.00 65.69 285 ILE A CA 1
ATOM 2236 C C . ILE A 1 285 ? -23.719 1.249 -8.890 1.00 65.69 285 ILE A C 1
ATOM 2238 O O . ILE A 1 285 ? -24.196 1.795 -9.884 1.00 65.69 285 ILE A O 1
ATOM 2242 N N . PHE A 1 286 ? -22.600 1.679 -8.303 1.00 64.56 286 PHE A N 1
ATOM 2243 C CA . PHE A 1 286 ? -21.854 2.865 -8.728 1.00 64.56 286 PHE A CA 1
ATOM 2244 C C . PHE A 1 286 ? -21.326 2.739 -10.161 1.00 64.56 286 PHE A C 1
ATOM 2246 O O . PHE A 1 286 ? -21.389 3.702 -10.923 1.00 64.56 286 PHE A O 1
ATOM 2253 N N . HIS A 1 287 ? -20.843 1.552 -10.539 1.00 65.25 287 HIS A N 1
ATOM 2254 C CA . HIS A 1 287 ? -20.362 1.281 -11.892 1.00 65.25 287 HIS A CA 1
ATOM 2255 C C . HIS A 1 287 ? -21.455 1.484 -12.951 1.00 65.25 287 HIS A C 1
ATOM 2257 O O . HIS A 1 287 ? -21.190 2.064 -14.001 1.00 65.25 287 HIS A O 1
ATOM 2263 N N . PHE A 1 288 ? -22.687 1.046 -12.673 1.00 67.31 288 PHE A N 1
ATOM 2264 C CA . PHE A 1 288 ? -23.798 1.169 -13.621 1.00 67.31 288 PHE A CA 1
ATOM 2265 C C . PHE A 1 288 ? -24.463 2.546 -13.605 1.00 67.31 288 PHE A C 1
ATOM 2267 O O . PHE A 1 288 ? -24.884 3.035 -14.654 1.00 67.31 288 PHE A O 1
ATOM 2274 N N . ARG A 1 289 ? -24.573 3.183 -12.435 1.00 67.12 289 ARG A N 1
ATOM 2275 C CA . ARG A 1 289 ? -25.118 4.536 -12.285 1.00 67.12 289 ARG A CA 1
ATOM 2276 C C . ARG A 1 289 ? -24.439 5.247 -11.119 1.00 67.12 289 ARG A C 1
ATOM 2278 O O . ARG A 1 289 ? -24.738 4.978 -9.963 1.00 67.12 289 ARG A O 1
ATOM 2285 N N . ASN A 1 290 ? -23.573 6.209 -11.422 1.00 71.75 290 ASN A N 1
ATOM 2286 C CA . ASN A 1 290 ? -22.904 7.028 -10.404 1.00 71.75 290 ASN A CA 1
ATOM 2287 C C . ASN A 1 290 ? -23.686 8.301 -10.015 1.00 71.75 290 ASN A C 1
ATOM 2289 O O . ASN A 1 290 ? -23.365 8.917 -9.003 1.00 71.75 290 ASN A O 1
ATOM 2293 N N . GLY A 1 291 ? -24.711 8.687 -10.789 1.00 61.44 291 GLY A N 1
ATOM 2294 C CA . GLY A 1 291 ? -25.597 9.819 -10.484 1.00 61.44 291 GLY A CA 1
ATOM 2295 C C . GLY A 1 291 ? -24.949 11.204 -10.574 1.00 61.44 291 GLY A C 1
ATOM 2296 O O . GLY A 1 291 ? -25.519 12.167 -10.067 1.00 61.44 291 GLY A O 1
ATOM 2297 N N . LEU A 1 292 ? -23.769 11.323 -11.188 1.00 64.25 292 LEU A N 1
ATOM 2298 C CA . LEU A 1 292 ? -23.044 12.589 -11.294 1.00 64.25 292 LEU A CA 1
ATOM 2299 C C . LEU A 1 292 ? -23.508 13.375 -12.530 1.00 64.25 292 LEU A C 1
ATOM 2301 O O . LEU A 1 292 ? -23.363 12.905 -13.659 1.00 64.25 292 LEU A O 1
ATOM 2305 N N . SER A 1 293 ? -24.027 14.593 -12.338 1.00 46.91 293 SER A N 1
ATOM 2306 C CA . SER A 1 293 ? -24.158 15.564 -13.430 1.00 46.91 293 SER A CA 1
ATOM 2307 C C . SER A 1 293 ? -22.769 16.080 -13.794 1.00 46.91 293 SER A C 1
ATOM 2309 O O . SER A 1 293 ? -21.999 16.462 -12.911 1.00 46.91 293 SER A O 1
ATOM 2311 N N . VAL A 1 294 ? -22.437 16.091 -15.084 1.00 44.81 294 VAL A N 1
ATOM 2312 C CA . VAL A 1 294 ? -21.122 16.518 -15.578 1.00 44.81 294 VAL A CA 1
ATOM 2313 C C . VAL A 1 294 ? -21.002 18.045 -15.519 1.00 44.81 294 VAL A C 1
ATOM 2315 O O . VAL A 1 294 ? -20.974 18.711 -16.543 1.00 44.81 294 VAL A O 1
ATOM 2318 N N . ASP A 1 295 ? -20.918 18.602 -14.314 1.00 35.31 295 ASP A N 1
ATOM 2319 C CA . ASP A 1 295 ? -20.499 19.984 -14.090 1.00 35.31 295 ASP A CA 1
ATOM 2320 C C . ASP A 1 295 ? -19.042 19.973 -13.625 1.00 35.31 295 ASP A C 1
ATOM 2322 O O . ASP A 1 295 ? -18.718 20.117 -12.444 1.00 35.31 295 ASP A O 1
ATOM 2326 N N . PHE A 1 296 ? -18.126 19.804 -14.582 1.00 36.44 296 PHE A N 1
ATOM 2327 C CA . PHE A 1 296 ? -16.723 20.132 -14.361 1.00 36.44 296 PHE A CA 1
ATOM 2328 C C . PHE A 1 296 ? -16.591 21.655 -14.256 1.00 36.44 296 PHE A C 1
ATOM 2330 O O . PHE A 1 296 ? -16.181 22.333 -15.196 1.00 36.44 296 PHE A O 1
ATOM 2337 N N . LYS A 1 297 ? -16.894 22.217 -13.081 1.00 34.41 297 LYS A N 1
ATOM 2338 C CA . LYS A 1 297 ? -16.217 23.450 -12.682 1.00 34.41 297 LYS A CA 1
ATOM 2339 C C . LYS A 1 297 ? -14.758 23.086 -12.472 1.00 34.41 297 LYS A C 1
ATOM 2341 O O . LYS A 1 297 ? -14.401 22.452 -11.485 1.00 34.41 297 LYS A O 1
ATOM 2346 N N . THR A 1 298 ? -13.949 23.456 -13.454 1.00 38.81 298 THR A N 1
ATOM 2347 C CA . THR A 1 298 ? -12.494 23.356 -13.494 1.00 38.81 298 THR A CA 1
ATOM 2348 C C . THR A 1 298 ? -11.895 23.964 -12.223 1.00 38.81 298 THR A C 1
ATOM 2350 O O . THR A 1 298 ? -11.615 25.158 -12.157 1.00 38.81 298 THR A O 1
ATOM 2353 N N . ILE A 1 299 ? -11.729 23.149 -11.180 1.00 36.00 299 ILE A N 1
ATOM 2354 C CA . ILE A 1 299 ? -10.870 23.474 -10.041 1.00 36.00 299 ILE A CA 1
ATOM 2355 C C . ILE A 1 299 ? -9.455 23.582 -10.617 1.00 36.00 299 ILE A C 1
ATOM 2357 O O . ILE A 1 299 ? -9.050 22.720 -11.398 1.00 36.00 299 ILE A O 1
ATOM 2361 N N . SER A 1 300 ? -8.730 24.660 -10.303 1.00 34.00 300 SER A N 1
ATOM 2362 C CA . SER A 1 300 ? -7.397 24.925 -10.855 1.00 34.00 300 SER A CA 1
ATOM 2363 C C . SER A 1 300 ? -6.487 23.696 -10.687 1.00 34.00 300 SER A C 1
ATOM 2365 O O . SER A 1 300 ? -6.180 23.238 -9.588 1.00 34.00 300 SER A O 1
ATOM 2367 N N . TYR A 1 301 ? -6.124 23.109 -11.826 1.00 40.12 301 TYR A N 1
ATOM 2368 C CA . TYR A 1 301 ? -5.869 21.670 -11.954 1.00 40.12 301 TYR A CA 1
ATOM 2369 C C . TYR A 1 301 ? -4.457 21.227 -11.521 1.00 40.12 301 TYR A C 1
ATOM 2371 O O . TYR A 1 301 ? -4.192 20.036 -11.429 1.00 40.12 301 TYR A O 1
ATOM 2379 N N . ALA A 1 302 ? -3.532 22.153 -11.244 1.00 42.34 302 ALA A N 1
ATOM 2380 C CA . ALA A 1 302 ? -2.117 21.814 -11.043 1.00 42.34 302 ALA A CA 1
ATOM 2381 C C . ALA A 1 302 ? -1.722 21.602 -9.566 1.00 42.34 302 ALA A C 1
ATOM 2383 O O . ALA A 1 302 ? -1.144 20.573 -9.225 1.00 42.34 302 ALA A O 1
ATOM 2384 N N . GLU A 1 303 ? -2.054 22.535 -8.665 1.00 37.53 303 GLU A N 1
ATOM 2385 C CA . GLU A 1 303 ? -1.629 22.440 -7.255 1.00 37.53 303 GLU A CA 1
ATOM 2386 C C . GLU A 1 303 ? -2.487 21.462 -6.437 1.00 37.53 303 GLU A C 1
ATOM 2388 O O . GLU A 1 303 ? -1.977 20.763 -5.561 1.00 37.53 303 GLU A O 1
ATOM 2393 N N . GLY A 1 304 ? -3.786 21.364 -6.742 1.00 42.94 304 GLY A N 1
ATOM 2394 C CA . GLY A 1 304 ? -4.698 20.455 -6.046 1.00 42.94 304 GLY A CA 1
ATOM 2395 C C . GLY A 1 304 ? -4.345 18.982 -6.266 1.00 42.94 304 GLY A C 1
ATOM 2396 O O . GLY A 1 304 ? -4.307 18.212 -5.310 1.00 42.94 304 GLY A O 1
ATOM 2397 N N . VAL A 1 305 ? -4.022 18.597 -7.505 1.00 49.41 305 VAL A N 1
ATOM 2398 C CA . VAL A 1 305 ? -3.761 17.198 -7.894 1.00 49.41 305 VAL A CA 1
ATOM 2399 C C . VAL A 1 305 ? -2.522 16.625 -7.198 1.00 49.41 305 VAL A C 1
ATOM 2401 O O . VAL A 1 305 ? -2.556 15.476 -6.758 1.00 49.41 305 VAL A O 1
ATOM 2404 N N . GLN A 1 306 ? -1.454 17.414 -7.029 1.00 55.12 306 GLN A N 1
ATOM 2405 C CA . GLN A 1 306 ? -0.282 16.967 -6.268 1.00 55.12 306 GLN A CA 1
ATOM 2406 C C . GLN A 1 306 ? -0.611 16.765 -4.784 1.00 55.12 306 GLN A C 1
ATOM 2408 O O . GLN A 1 306 ? -0.255 15.742 -4.208 1.00 55.12 306 GLN A O 1
ATOM 2413 N N . VAL A 1 307 ? -1.351 17.694 -4.168 1.00 54.34 307 VAL A N 1
ATOM 2414 C CA . VAL A 1 307 ? -1.761 17.587 -2.757 1.00 54.34 307 VAL A CA 1
ATOM 2415 C C . VAL A 1 307 ? -2.631 16.345 -2.512 1.00 54.34 307 VAL A C 1
ATOM 2417 O O . VAL A 1 307 ? -2.451 15.676 -1.495 1.00 54.34 307 VAL A O 1
ATOM 2420 N N . PHE A 1 308 ? -3.521 15.993 -3.447 1.00 55.44 308 PHE A N 1
ATOM 2421 C CA . PHE A 1 308 ? -4.307 14.753 -3.374 1.00 55.44 308 PHE A CA 1
ATOM 2422 C C . PHE A 1 308 ? -3.454 13.487 -3.548 1.00 55.44 308 PHE A C 1
ATOM 2424 O O . PHE A 1 308 ? -3.698 12.495 -2.862 1.00 55.44 308 PHE A O 1
ATOM 2431 N N . ARG A 1 309 ? -2.431 13.511 -4.415 1.00 64.31 309 ARG A N 1
ATOM 2432 C CA . ARG A 1 309 ? -1.494 12.383 -4.563 1.00 64.31 309 ARG A CA 1
ATOM 2433 C C . ARG A 1 309 ? -0.675 12.142 -3.295 1.00 64.31 309 ARG A C 1
ATOM 2435 O O . ARG A 1 309 ? -0.573 11.000 -2.847 1.00 64.31 309 ARG A O 1
ATOM 2442 N N . TYR A 1 310 ? -0.174 13.209 -2.673 1.00 71.31 310 TYR A N 1
ATOM 2443 C CA . TYR A 1 310 ? 0.570 13.111 -1.416 1.00 71.31 310 TYR A CA 1
ATOM 2444 C C . TYR A 1 310 ? -0.285 12.584 -0.259 1.00 71.31 310 TYR A C 1
ATOM 2446 O O . TYR A 1 310 ? 0.204 11.771 0.521 1.00 71.31 310 TYR A O 1
ATOM 2454 N N . GLU A 1 311 ? -1.559 12.984 -0.166 1.00 80.56 311 GLU A N 1
ATOM 2455 C CA . GLU A 1 311 ? -2.487 12.470 0.855 1.00 80.56 311 GLU A CA 1
ATOM 2456 C C . GLU A 1 311 ? -2.556 10.944 0.819 1.00 80.56 311 GLU A C 1
ATOM 2458 O O . GLU A 1 311 ? -2.257 10.287 1.817 1.00 80.56 311 GLU A O 1
ATOM 2463 N N . ARG A 1 312 ? -2.877 10.384 -0.355 1.00 75.56 312 ARG A N 1
ATOM 2464 C CA . ARG A 1 312 ? -3.029 8.938 -0.525 1.00 75.56 312 ARG A CA 1
ATOM 2465 C C . ARG A 1 312 ? -1.736 8.218 -0.167 1.00 75.56 312 ARG A C 1
ATOM 2467 O O . ARG A 1 312 ? -1.771 7.215 0.542 1.00 75.56 312 ARG A O 1
ATOM 2474 N N . PHE A 1 313 ? -0.611 8.729 -0.654 1.00 83.12 313 PHE A N 1
ATOM 2475 C CA . PHE A 1 313 ? 0.705 8.165 -0.387 1.00 83.12 313 PHE A CA 1
ATOM 2476 C C . PHE A 1 313 ? 1.012 8.116 1.117 1.00 83.12 313 PHE A C 1
ATOM 2478 O O . PHE A 1 313 ? 1.333 7.048 1.644 1.00 83.12 313 PHE A O 1
ATOM 2485 N N . PHE A 1 314 ? 0.840 9.234 1.830 1.00 87.81 314 PHE A N 1
ATOM 2486 C CA . PHE A 1 314 ? 1.065 9.292 3.275 1.00 87.81 314 PHE A CA 1
ATOM 2487 C C . PHE A 1 314 ? 0.091 8.398 4.040 1.00 87.81 314 PHE A C 1
ATOM 2489 O O . PHE A 1 314 ? 0.505 7.697 4.960 1.00 87.81 314 PHE A O 1
ATOM 2496 N N . ARG A 1 315 ? -1.182 8.359 3.636 1.00 86.00 315 ARG A N 1
ATOM 2497 C CA . ARG A 1 315 ? -2.221 7.560 4.293 1.00 86.00 315 ARG A CA 1
ATOM 2498 C C . ARG A 1 315 ? -1.897 6.076 4.243 1.00 86.00 315 ARG A C 1
ATOM 2500 O O . ARG A 1 315 ? -1.940 5.392 5.264 1.00 86.00 315 ARG A O 1
ATOM 2507 N N . LEU A 1 316 ? -1.558 5.583 3.052 1.00 81.31 316 LEU A N 1
ATOM 2508 C CA . LEU A 1 316 ? -1.202 4.182 2.848 1.00 81.31 316 LEU A CA 1
ATOM 2509 C C . LEU A 1 316 ? 0.093 3.831 3.583 1.00 81.31 316 LEU A C 1
ATOM 2511 O O . LEU A 1 316 ? 0.157 2.785 4.228 1.00 81.31 316 LEU A O 1
ATOM 2515 N N . TRP A 1 317 ? 1.090 4.721 3.545 1.00 90.88 317 TRP A N 1
ATOM 2516 C CA . TRP A 1 317 ? 2.332 4.528 4.285 1.00 90.88 317 TRP A CA 1
ATOM 2517 C C . TRP A 1 317 ? 2.073 4.399 5.788 1.00 90.88 317 TRP A C 1
ATOM 2519 O O . TRP A 1 317 ? 2.464 3.394 6.378 1.00 90.88 317 TRP A O 1
ATOM 2529 N N . VAL A 1 318 ? 1.352 5.343 6.396 1.00 91.00 318 VAL A N 1
ATOM 2530 C CA . VAL A 1 318 ? 1.049 5.334 7.835 1.00 91.00 318 VAL A CA 1
ATOM 2531 C C . VAL A 1 318 ? 0.272 4.085 8.247 1.00 91.00 318 VAL A C 1
ATOM 2533 O O . VAL A 1 318 ? 0.690 3.384 9.168 1.00 91.00 318 VAL A O 1
ATOM 2536 N N . ASN A 1 319 ? -0.806 3.750 7.533 1.00 85.00 319 ASN A N 1
ATOM 2537 C CA . ASN A 1 319 ? -1.624 2.573 7.848 1.00 85.00 319 ASN A CA 1
ATOM 2538 C C . ASN A 1 319 ? -0.858 1.250 7.668 1.00 85.00 319 ASN A C 1
ATOM 2540 O O . ASN A 1 319 ? -1.244 0.229 8.236 1.00 85.00 319 ASN A O 1
ATOM 2544 N N . SER A 1 320 ? 0.244 1.252 6.911 1.00 84.62 320 SER A N 1
ATOM 2545 C CA . SER A 1 320 ? 1.112 0.082 6.757 1.00 84.62 320 SER A CA 1
ATOM 2546 C C . SER A 1 320 ? 2.096 -0.134 7.914 1.00 84.62 320 SER A C 1
ATOM 2548 O O . SER A 1 320 ? 2.628 -1.237 8.039 1.00 84.62 320 SER A O 1
ATOM 2550 N N . LEU A 1 321 ? 2.342 0.886 8.752 1.00 85.12 321 LEU A N 1
ATOM 2551 C CA . LEU A 1 321 ? 3.317 0.826 9.851 1.00 85.12 321 LEU A CA 1
ATOM 2552 C C . LEU A 1 321 ? 2.827 0.016 11.057 1.00 85.12 321 LEU A C 1
ATOM 2554 O O . LEU A 1 321 ? 3.635 -0.334 11.912 1.00 85.12 321 LEU A O 1
ATOM 2558 N N . GLY A 1 322 ? 1.525 -0.272 11.133 1.00 81.75 322 GLY A N 1
ATOM 2559 C CA . GLY A 1 322 ? 0.934 -0.967 12.276 1.00 81.75 322 GLY A CA 1
ATOM 2560 C C . GLY A 1 322 ? 0.595 -0.067 13.459 1.00 81.75 322 GLY A C 1
ATOM 2561 O O . GLY A 1 322 ? 0.597 -0.538 14.593 1.00 81.75 322 GLY A O 1
ATOM 2562 N N . ILE A 1 323 ? 0.308 1.216 13.213 1.00 86.56 323 ILE A N 1
ATOM 2563 C CA . ILE A 1 323 ? -0.241 2.097 14.250 1.00 86.56 323 ILE A CA 1
ATOM 2564 C C . ILE A 1 323 ? -1.645 1.646 14.673 1.00 86.56 323 ILE A C 1
ATOM 2566 O O . ILE A 1 323 ? -2.373 1.020 13.901 1.00 86.56 323 ILE A O 1
ATOM 2570 N N . ALA A 1 324 ? -2.023 1.967 15.911 1.00 84.12 324 ALA A N 1
ATOM 2571 C CA . ALA A 1 324 ? -3.327 1.600 16.455 1.00 84.12 324 ALA A CA 1
ATOM 2572 C C . ALA A 1 324 ? -4.464 2.422 15.826 1.00 84.12 324 ALA A C 1
ATOM 2574 O O . ALA A 1 324 ? -5.583 1.927 15.682 1.00 84.12 324 ALA A O 1
ATOM 2575 N N . THR A 1 325 ? -4.184 3.672 15.451 1.00 86.31 325 THR A N 1
ATOM 2576 C CA . THR A 1 325 ? -5.170 4.573 14.851 1.00 86.31 325 THR A CA 1
ATOM 2577 C C . THR A 1 325 ? -5.208 4.409 13.332 1.00 86.31 325 THR A C 1
ATOM 2579 O O . THR A 1 325 ? -4.202 4.600 12.662 1.00 86.31 325 THR A O 1
ATOM 2582 N N . TYR A 1 326 ? -6.372 4.110 12.751 1.00 79.88 326 TYR A N 1
ATOM 2583 C CA . TYR A 1 326 ? -6.511 4.064 11.292 1.00 79.88 326 TYR A CA 1
ATOM 2584 C C . TYR A 1 326 ? -6.705 5.468 10.706 1.00 79.88 326 TYR A C 1
ATOM 2586 O O . TYR A 1 326 ? -7.597 6.200 11.135 1.00 79.88 326 TYR A O 1
ATOM 2594 N N . VAL A 1 327 ? -5.909 5.822 9.696 1.00 82.06 327 VAL A N 1
ATOM 2595 C CA . VAL A 1 327 ? -5.969 7.124 9.017 1.00 82.06 327 VAL A CA 1
ATOM 2596 C C . VAL A 1 327 ? -6.852 7.042 7.773 1.00 82.06 327 VAL A C 1
ATOM 2598 O O . VAL A 1 327 ? -6.595 6.254 6.857 1.00 82.06 327 VAL A O 1
ATOM 2601 N N . ASN A 1 328 ? -7.877 7.889 7.721 1.00 74.44 328 ASN A N 1
ATOM 2602 C CA . ASN A 1 328 ? -8.795 8.041 6.592 1.00 74.44 328 ASN A CA 1
ATOM 2603 C C . ASN A 1 328 ? -8.473 9.281 5.755 1.00 74.44 328 ASN A C 1
ATOM 2605 O O . ASN A 1 328 ? -8.571 9.216 4.532 1.00 74.44 328 ASN A O 1
ATOM 2609 N N . ASN A 1 329 ? -8.086 10.380 6.403 1.00 79.88 329 ASN A N 1
ATOM 2610 C CA . ASN A 1 329 ? -7.624 11.602 5.757 1.00 79.88 329 ASN A CA 1
ATOM 2611 C C . ASN A 1 329 ? -6.430 12.164 6.525 1.00 79.88 329 ASN A C 1
ATOM 2613 O O . ASN A 1 329 ? -6.578 12.706 7.620 1.00 79.88 329 ASN A O 1
ATOM 2617 N N . VAL A 1 330 ? -5.246 12.088 5.922 1.00 86.19 330 VAL A N 1
ATOM 2618 C CA . VAL A 1 330 ? -3.995 12.505 6.570 1.00 86.19 330 VAL A CA 1
ATOM 2619 C C . VAL A 1 330 ? -4.024 13.965 7.002 1.00 86.19 330 VAL A C 1
ATOM 2621 O O . VAL A 1 330 ? -3.474 14.288 8.045 1.00 86.19 330 VAL A O 1
ATOM 2624 N N . PHE A 1 331 ? -4.649 14.863 6.240 1.00 86.06 331 PHE A N 1
ATOM 2625 C CA . PHE A 1 331 ? -4.625 16.291 6.565 1.00 86.06 331 PHE A CA 1
ATOM 2626 C C . PHE A 1 331 ? -5.578 16.681 7.698 1.00 86.06 331 PHE A C 1
ATOM 2628 O O . PHE A 1 331 ? -5.397 17.750 8.277 1.00 86.06 331 PHE A O 1
ATOM 2635 N N . GLU A 1 332 ? -6.542 15.823 8.040 1.00 85.88 332 GLU A N 1
ATOM 2636 C CA . GLU A 1 332 ? -7.467 16.046 9.157 1.00 85.88 332 GLU A CA 1
ATOM 2637 C C . GLU A 1 332 ? -7.095 15.209 10.383 1.00 85.88 332 GLU A C 1
ATOM 2639 O O . GLU A 1 332 ? -6.960 15.742 11.485 1.00 85.88 332 GLU A O 1
ATOM 2644 N N . ASP A 1 333 ? -6.843 13.915 10.196 1.00 87.25 333 ASP A N 1
ATOM 2645 C CA . ASP A 1 333 ? -6.688 12.959 11.297 1.00 87.25 333 ASP A CA 1
ATOM 2646 C C . ASP A 1 333 ? -5.406 13.195 12.117 1.00 87.25 333 ASP A C 1
ATOM 2648 O O . ASP A 1 333 ? -5.322 12.804 13.282 1.00 87.25 333 ASP A O 1
ATOM 2652 N N . VAL A 1 334 ? -4.401 13.867 11.540 1.00 93.94 334 VAL A N 1
ATOM 2653 C CA . VAL A 1 334 ? -3.114 14.147 12.206 1.00 93.94 334 VAL A CA 1
ATOM 2654 C C . VAL A 1 334 ? -3.097 15.457 12.991 1.00 93.94 334 VAL A C 1
ATOM 2656 O O . VAL A 1 334 ? -2.131 15.720 13.707 1.00 93.94 334 VAL A O 1
ATOM 2659 N N . ARG A 1 335 ? -4.133 16.296 12.864 1.00 94.19 335 ARG A N 1
ATOM 2660 C CA . ARG A 1 335 ? -4.134 17.674 13.392 1.00 94.19 335 ARG A CA 1
ATOM 2661 C C . ARG A 1 335 ? -4.006 17.738 14.911 1.00 94.19 335 ARG A C 1
ATOM 2663 O O . ARG A 1 335 ? -3.433 18.682 15.440 1.00 94.19 335 ARG A O 1
ATOM 2670 N N . ASN A 1 336 ? -4.486 16.713 15.608 1.00 94.00 336 ASN A N 1
ATOM 2671 C CA . ASN A 1 336 ? -4.376 16.600 17.064 1.00 94.00 336 ASN A CA 1
ATOM 2672 C C . ASN A 1 336 ? -3.011 16.053 17.548 1.00 94.00 336 ASN A C 1
ATOM 2674 O O . ASN A 1 336 ? -2.809 15.855 18.749 1.00 94.00 336 ASN A O 1
ATOM 2678 N N . GLY A 1 337 ? -2.098 15.754 16.617 1.00 96.00 337 GLY A N 1
ATOM 2679 C CA . GLY A 1 337 ? -0.746 15.252 16.860 1.00 96.00 337 GLY A CA 1
ATOM 2680 C C . GLY A 1 337 ? -0.651 13.775 17.252 1.00 96.00 337 GLY A C 1
ATOM 2681 O O . GLY A 1 337 ? 0.443 13.220 17.209 1.00 96.00 337 GLY A O 1
ATOM 2682 N N . TRP A 1 338 ? -1.757 13.106 17.591 1.00 97.19 338 TRP A N 1
ATOM 2683 C CA . TRP A 1 338 ? -1.739 11.749 18.147 1.00 97.19 338 TRP A CA 1
ATOM 2684 C C . TRP A 1 338 ? -1.186 10.710 17.168 1.00 97.19 338 TRP A C 1
ATOM 2686 O O . TRP A 1 338 ? -0.275 9.961 17.510 1.00 97.19 338 TRP A O 1
ATOM 2696 N N . VAL A 1 339 ? -1.678 10.716 15.926 1.00 96.19 339 VAL A N 1
ATOM 2697 C CA . VAL A 1 339 ? -1.214 9.801 14.868 1.00 96.19 339 VAL A CA 1
ATOM 2698 C C . VAL A 1 339 ? 0.290 9.955 14.626 1.00 96.19 339 VAL A C 1
ATOM 2700 O O . VAL A 1 339 ? 1.003 8.966 14.488 1.00 96.19 339 VAL A O 1
ATOM 2703 N N . LEU A 1 340 ? 0.798 11.191 14.611 1.00 97.25 340 LEU A N 1
ATOM 2704 C CA . LEU A 1 340 ? 2.224 11.456 14.403 1.00 97.25 340 LEU A CA 1
ATOM 2705 C C . LEU A 1 340 ? 3.077 10.955 15.576 1.00 97.25 340 LEU A C 1
ATOM 2707 O O . LEU A 1 340 ? 4.176 10.458 15.343 1.00 97.25 340 LEU A O 1
ATOM 2711 N N . LEU A 1 341 ? 2.572 11.032 16.813 1.00 97.81 341 LEU A N 1
ATOM 2712 C CA . LEU A 1 341 ? 3.225 10.431 17.979 1.00 97.81 341 LEU A CA 1
ATOM 2713 C C . LEU A 1 341 ? 3.250 8.896 17.882 1.00 97.81 341 LEU A C 1
ATOM 2715 O O . LEU A 1 341 ? 4.303 8.302 18.090 1.00 97.81 341 LEU A O 1
ATOM 2719 N N . GLU A 1 342 ? 2.147 8.245 17.497 1.00 96.06 342 GLU A N 1
ATOM 2720 C CA . GLU A 1 342 ? 2.134 6.786 17.280 1.0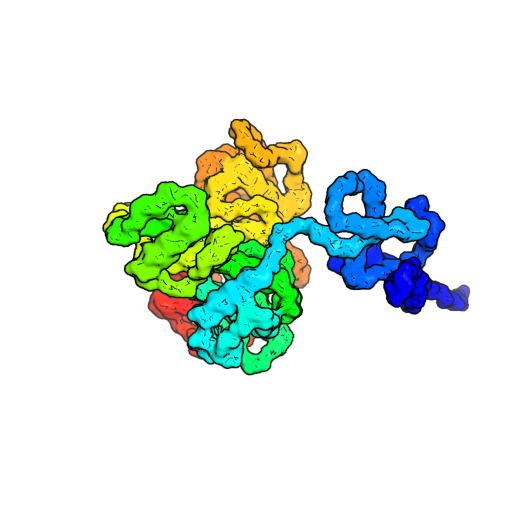0 96.06 342 GLU A CA 1
ATOM 2721 C C . GLU A 1 342 ? 3.155 6.365 16.213 1.00 96.06 342 GLU A C 1
ATOM 2723 O O . GLU A 1 342 ? 3.933 5.435 16.425 1.00 96.06 342 GLU A O 1
ATOM 2728 N N . VAL A 1 343 ? 3.207 7.088 15.089 1.00 96.00 343 VAL A N 1
ATOM 2729 C CA . VAL A 1 343 ? 4.199 6.852 14.030 1.00 96.00 343 VAL A CA 1
ATOM 2730 C C . VAL A 1 343 ? 5.624 7.019 14.564 1.00 96.00 343 VAL A C 1
ATOM 2732 O O . VAL A 1 343 ? 6.477 6.169 14.306 1.00 96.00 343 VAL A O 1
ATOM 2735 N N . LEU A 1 344 ? 5.900 8.087 15.317 1.00 96.31 344 LEU A N 1
ATOM 2736 C CA . LEU A 1 344 ? 7.222 8.339 15.891 1.00 96.31 344 LEU A CA 1
ATOM 2737 C C . LEU A 1 344 ? 7.664 7.227 16.845 1.00 96.31 344 LEU A C 1
ATOM 2739 O O . LEU A 1 344 ? 8.814 6.803 16.759 1.00 96.31 344 LEU A O 1
ATOM 2743 N N . ASP A 1 345 ? 6.773 6.714 17.693 1.00 95.06 345 ASP A N 1
ATOM 2744 C CA . ASP A 1 345 ? 7.113 5.652 18.645 1.00 95.06 345 ASP A CA 1
ATOM 2745 C C . ASP A 1 345 ? 7.312 4.289 17.958 1.00 95.06 345 ASP A C 1
ATOM 2747 O O . ASP A 1 345 ? 8.202 3.531 18.335 1.00 95.06 345 ASP A O 1
ATOM 2751 N N . ILE A 1 346 ? 6.574 3.990 16.880 1.00 92.19 346 ILE A N 1
ATOM 2752 C CA . ILE A 1 346 ? 6.840 2.790 16.062 1.00 92.19 346 ILE A CA 1
ATOM 2753 C C . ILE A 1 346 ? 8.208 2.878 15.378 1.00 92.19 346 ILE A C 1
ATOM 2755 O O . ILE A 1 346 ? 8.979 1.912 15.346 1.00 92.19 346 ILE A O 1
ATOM 2759 N N . LEU A 1 347 ? 8.524 4.033 14.791 1.00 90.94 347 LEU A N 1
ATOM 2760 C CA . LEU A 1 347 ? 9.758 4.210 14.029 1.00 90.94 347 LEU A CA 1
ATOM 2761 C C . LEU A 1 347 ? 10.986 4.343 14.941 1.00 90.94 347 LEU A C 1
ATOM 2763 O O . LEU A 1 347 ? 12.044 3.773 14.648 1.00 90.94 347 LEU A O 1
ATOM 2767 N N . TRP A 1 348 ? 10.840 5.041 16.063 1.00 92.44 348 TRP A N 1
ATOM 2768 C CA . TRP A 1 348 ? 11.857 5.254 17.086 1.00 92.44 348 TRP A CA 1
ATOM 2769 C C . TRP A 1 348 ? 11.262 4.972 18.474 1.00 92.44 348 TRP A C 1
ATOM 2771 O O . TRP A 1 348 ? 10.838 5.909 19.156 1.00 92.44 348 TRP A O 1
ATOM 2781 N N . PRO A 1 349 ? 11.261 3.699 18.914 1.00 92.31 349 PRO A N 1
ATOM 2782 C CA . PRO A 1 349 ? 10.720 3.316 20.214 1.00 92.31 349 PRO A CA 1
ATOM 2783 C C . PRO A 1 349 ? 11.343 4.107 21.361 1.00 92.31 349 PRO A C 1
ATOM 2785 O O . PRO A 1 349 ? 12.569 4.179 21.479 1.00 92.31 349 PRO A O 1
ATOM 2788 N N . GLY A 1 350 ? 10.495 4.703 22.201 1.00 91.44 350 GLY A N 1
ATOM 2789 C CA . GLY A 1 350 ? 10.919 5.530 23.332 1.00 91.44 350 GLY A CA 1
ATOM 2790 C C . GLY A 1 350 ? 11.245 6.983 22.973 1.00 91.44 350 GLY A C 1
ATOM 2791 O O . GLY A 1 350 ? 11.677 7.732 23.848 1.00 91.44 350 GLY A O 1
ATOM 2792 N N . SER A 1 351 ? 11.033 7.403 21.720 1.00 93.81 351 SER A N 1
ATOM 2793 C CA . SER A 1 351 ? 11.145 8.816 21.324 1.00 93.81 351 SER A CA 1
ATOM 2794 C C . SER A 1 351 ? 10.002 9.674 21.870 1.00 93.81 351 SER A C 1
ATOM 2796 O O . SER A 1 351 ? 10.181 10.875 22.071 1.00 93.81 351 SER A O 1
ATOM 2798 N N . VAL A 1 352 ? 8.846 9.062 22.139 1.00 96.75 352 VAL A N 1
ATOM 2799 C CA . VAL A 1 352 ? 7.640 9.743 22.613 1.00 96.75 352 VAL A CA 1
ATOM 2800 C C . VAL A 1 352 ? 7.508 9.635 24.128 1.00 96.75 352 VAL A C 1
ATOM 2802 O O . VAL A 1 352 ? 7.522 8.554 24.718 1.00 96.75 352 VAL A O 1
ATOM 2805 N N . ASN A 1 353 ? 7.296 10.777 24.775 1.00 96.00 353 ASN A N 1
ATOM 2806 C CA . ASN A 1 353 ? 6.909 10.851 26.172 1.00 96.00 353 ASN A CA 1
ATOM 2807 C C . ASN A 1 353 ? 5.382 10.810 26.307 1.00 96.00 353 ASN A C 1
ATOM 2809 O O . ASN A 1 353 ? 4.705 11.836 26.422 1.00 96.00 353 ASN A O 1
ATOM 2813 N N . TRP A 1 354 ? 4.841 9.595 26.377 1.00 96.31 354 TRP A N 1
ATOM 2814 C CA . TRP A 1 354 ? 3.403 9.358 26.525 1.00 96.31 354 TRP A CA 1
ATOM 2815 C C . TRP A 1 354 ? 2.783 9.971 27.790 1.00 96.31 354 TRP A C 1
ATOM 2817 O O . TRP A 1 354 ? 1.578 10.196 27.819 1.00 96.31 354 TRP A O 1
ATOM 2827 N N . LYS A 1 355 ? 3.576 10.310 28.820 1.00 94.69 355 LYS A N 1
ATOM 2828 C CA . LYS A 1 355 ? 3.070 11.014 30.016 1.00 94.69 355 LYS A CA 1
ATOM 2829 C C . LYS A 1 355 ? 2.694 12.470 29.733 1.00 94.69 355 LYS A C 1
ATOM 2831 O O . LYS A 1 355 ? 1.898 13.041 30.470 1.00 94.69 355 LYS A O 1
ATOM 2836 N N . GLN A 1 356 ? 3.295 13.072 28.706 1.00 92.12 356 GLN A N 1
ATOM 2837 C CA . GLN A 1 356 ? 3.027 14.446 28.270 1.00 92.12 356 GLN A CA 1
ATOM 2838 C C . GLN A 1 356 ? 2.061 14.501 27.077 1.00 92.12 356 GLN A C 1
ATOM 2840 O O . GLN A 1 356 ? 1.629 15.586 26.695 1.00 92.12 356 GLN A O 1
ATOM 2845 N N . ALA A 1 357 ? 1.708 13.349 26.499 1.00 95.69 357 ALA A N 1
ATOM 2846 C CA . ALA A 1 357 ? 0.781 13.250 25.381 1.00 95.69 357 ALA A CA 1
ATOM 2847 C C . ALA A 1 357 ? -0.674 13.140 25.864 1.00 95.69 357 ALA A C 1
ATOM 2849 O O . ALA A 1 357 ? -0.987 12.438 26.824 1.00 95.69 357 ALA A O 1
ATOM 2850 N N . SER A 1 358 ? -1.586 13.810 25.163 1.00 96.31 358 SER A N 1
ATOM 2851 C CA . SER A 1 358 ? -3.030 13.720 25.392 1.00 96.31 358 SER A CA 1
ATOM 2852 C C . SER A 1 358 ? -3.672 12.799 24.358 1.00 96.31 358 SER A C 1
ATOM 2854 O O . SER A 1 358 ? -3.576 13.067 23.163 1.00 96.31 358 SER A O 1
ATOM 2856 N N . LYS A 1 359 ? -4.344 11.732 24.805 1.00 93.25 359 LYS A N 1
ATOM 2857 C CA . LYS A 1 359 ? -5.042 10.780 23.926 1.00 93.25 359 LYS A CA 1
ATOM 2858 C C . LYS A 1 359 ? -6.391 11.341 23.435 1.00 93.25 359 LYS A C 1
ATOM 2860 O O . LYS A 1 359 ? -7.121 11.895 24.259 1.00 93.25 359 LYS A O 1
ATOM 2865 N N . PRO A 1 360 ? -6.751 11.187 22.145 1.00 90.25 360 PRO A N 1
ATOM 2866 C CA . PRO A 1 360 ? -8.077 11.518 21.624 1.00 90.25 360 PRO A CA 1
ATOM 2867 C C . PRO A 1 360 ? -9.229 10.773 22.323 1.00 90.25 360 PRO A C 1
ATOM 2869 O O . PRO A 1 360 ? -9.036 9.633 22.757 1.00 90.25 360 PRO A O 1
ATOM 2872 N N . PRO A 1 361 ? -10.436 11.373 22.396 1.00 89.38 361 PRO A N 1
ATOM 2873 C CA . PRO A 1 361 ? -10.801 12.697 21.872 1.00 89.38 361 PRO A CA 1
ATOM 2874 C C . PRO A 1 361 ? -10.244 13.853 22.725 1.00 89.38 361 PRO A C 1
ATOM 2876 O O . PRO A 1 361 ? -10.290 13.814 23.954 1.00 89.38 361 PRO A O 1
ATOM 2879 N N . ILE A 1 362 ? -9.716 14.895 22.071 1.00 88.56 362 ILE A N 1
ATOM 2880 C CA . ILE A 1 362 ? -9.143 16.080 22.729 1.00 88.56 362 ILE A CA 1
ATOM 2881 C C . ILE A 1 362 ? -10.088 17.265 22.518 1.00 88.56 362 ILE A C 1
ATOM 2883 O O . ILE A 1 362 ? -10.301 17.694 21.394 1.00 88.56 362 ILE A O 1
ATOM 2887 N N . ASN A 1 363 ? -10.626 17.822 23.605 1.00 82.94 363 ASN A N 1
ATOM 2888 C CA . ASN A 1 363 ? -11.552 18.965 23.537 1.00 82.94 363 ASN A CA 1
ATOM 2889 C C . ASN A 1 363 ? -10.855 20.329 23.675 1.00 82.94 363 ASN A C 1
ATOM 2891 O O . ASN A 1 363 ? -11.484 21.368 23.506 1.00 82.94 363 ASN A O 1
ATOM 2895 N N . MET A 1 364 ? -9.578 20.344 24.063 1.00 88.75 364 MET A N 1
ATOM 2896 C CA . MET A 1 364 ? -8.829 21.564 24.367 1.00 88.75 364 MET A CA 1
ATOM 2897 C C . MET A 1 364 ? -7.690 21.750 23.367 1.00 88.75 364 MET A C 1
ATOM 2899 O O . MET A 1 364 ? -6.718 20.999 23.408 1.00 88.75 364 MET A O 1
ATOM 2903 N N . THR A 1 365 ? -7.760 22.797 22.542 1.00 88.94 365 THR A N 1
ATOM 2904 C CA . THR A 1 365 ? -6.782 23.069 21.472 1.00 88.94 365 THR A CA 1
ATOM 2905 C C . THR A 1 365 ? -5.342 23.176 21.975 1.00 88.94 365 THR A C 1
ATOM 2907 O O . THR A 1 365 ? -4.424 22.705 21.316 1.00 88.94 365 THR A O 1
ATOM 2910 N N . PHE A 1 366 ? -5.102 23.706 23.180 1.00 91.75 366 PHE A N 1
ATOM 2911 C CA . PHE A 1 366 ? -3.736 23.771 23.721 1.00 91.75 366 PHE A CA 1
ATOM 2912 C C . PHE A 1 366 ? -3.115 22.382 23.960 1.00 91.75 366 PHE A C 1
ATOM 2914 O O . PHE A 1 366 ? -1.896 22.251 23.927 1.00 91.75 366 PHE A O 1
ATOM 2921 N N . ARG A 1 367 ? -3.929 21.338 24.189 1.00 93.38 367 ARG A N 1
ATOM 2922 C CA . ARG A 1 367 ? -3.447 19.952 24.317 1.00 93.38 367 ARG A CA 1
ATOM 2923 C C . ARG A 1 367 ? -3.103 19.345 22.958 1.00 93.38 367 ARG A C 1
ATOM 2925 O O . ARG A 1 367 ? -2.150 18.580 22.871 1.00 93.38 367 ARG A O 1
ATOM 2932 N N . GLU A 1 368 ? -3.838 19.713 21.910 1.00 94.56 368 GLU A N 1
ATOM 2933 C CA . GLU A 1 368 ? -3.493 19.365 20.523 1.00 94.56 368 GLU A CA 1
ATOM 2934 C C . GLU A 1 368 ? -2.166 20.018 20.130 1.00 94.56 368 GLU A C 1
ATOM 2936 O O . GLU A 1 368 ? -1.267 19.348 19.629 1.00 94.56 368 GLU A O 1
ATOM 2941 N N . VAL A 1 369 ? -2.005 21.307 20.453 1.00 95.75 369 VAL A N 1
ATOM 2942 C CA . VAL A 1 369 ? -0.747 22.036 20.246 1.00 95.75 369 VAL A CA 1
ATOM 2943 C C . VAL A 1 369 ? 0.389 21.385 21.034 1.00 95.75 369 VAL A C 1
ATOM 2945 O O . VAL A 1 369 ? 1.440 21.148 20.454 1.00 95.75 369 VAL A O 1
ATOM 2948 N N . ALA A 1 370 ? 0.177 21.002 22.298 1.00 96.50 370 ALA A N 1
ATOM 2949 C CA . ALA A 1 370 ? 1.196 20.320 23.100 1.00 96.50 370 ALA A CA 1
ATOM 2950 C C . ALA A 1 370 ? 1.634 18.969 22.498 1.00 96.50 370 ALA A C 1
ATOM 2952 O O . ALA A 1 370 ? 2.828 18.662 22.477 1.00 96.50 370 ALA A O 1
ATOM 2953 N N . ASN A 1 371 ? 0.696 18.175 21.965 1.00 97.94 371 ASN A N 1
ATOM 2954 C CA . ASN A 1 371 ? 1.030 16.957 21.221 1.00 97.94 371 ASN A CA 1
ATOM 2955 C C . ASN A 1 371 ? 1.877 17.283 19.979 1.00 97.94 371 ASN A C 1
ATOM 2957 O O . ASN A 1 371 ? 2.927 16.677 19.767 1.00 97.94 371 ASN A O 1
ATOM 2961 N N . CYS A 1 372 ? 1.443 18.252 19.169 1.00 97.69 372 CYS A N 1
ATOM 2962 C CA . CYS A 1 372 ? 2.138 18.657 17.948 1.00 97.69 372 CYS A CA 1
ATOM 2963 C C . CYS A 1 372 ? 3.511 19.296 18.221 1.00 97.69 372 CYS A C 1
ATOM 2965 O O . CYS A 1 372 ? 4.445 19.094 17.447 1.00 97.69 372 CYS A O 1
ATOM 2967 N N . ASP A 1 373 ? 3.681 20.016 19.328 1.00 97.50 373 ASP A N 1
ATOM 2968 C CA . ASP A 1 373 ? 4.970 20.573 19.744 1.00 97.50 373 ASP A CA 1
ATOM 2969 C C . ASP A 1 373 ? 5.956 19.466 20.130 1.00 97.50 373 ASP A C 1
ATOM 2971 O O . ASP A 1 373 ? 7.131 19.540 19.762 1.00 97.50 373 ASP A O 1
ATOM 2975 N N . GLN A 1 374 ? 5.483 18.396 20.779 1.00 97.81 374 GLN A N 1
ATOM 2976 C CA . GLN A 1 374 ? 6.301 17.210 21.038 1.00 97.81 374 GLN A CA 1
ATOM 2977 C C . GLN A 1 374 ? 6.745 16.540 19.727 1.00 97.81 374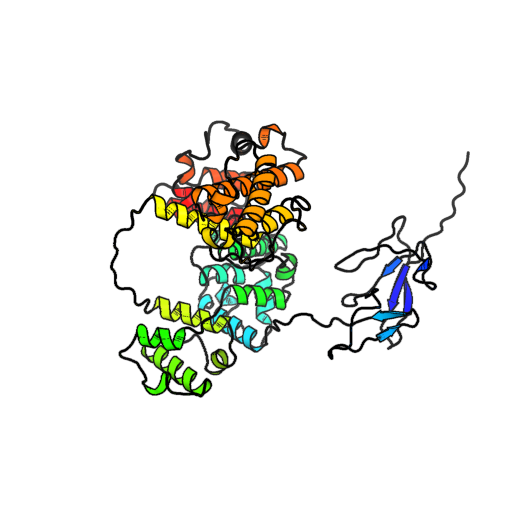 GLN A C 1
ATOM 2979 O O . GLN A 1 374 ? 7.925 16.225 19.566 1.00 97.81 374 GLN A O 1
ATOM 2984 N N . VAL A 1 375 ? 5.835 16.392 18.755 1.00 97.50 375 VAL A N 1
ATOM 2985 C CA . VAL A 1 375 ? 6.164 15.892 17.404 1.00 97.50 375 VAL A CA 1
ATOM 2986 C C . VAL A 1 375 ? 7.253 16.753 16.759 1.00 97.50 375 VAL A C 1
ATOM 2988 O O . VAL A 1 375 ? 8.261 16.237 16.275 1.00 97.50 375 VAL A O 1
ATOM 2991 N N . VAL A 1 376 ? 7.083 18.076 16.777 1.00 96.75 376 VAL A N 1
ATOM 2992 C CA . VAL A 1 376 ? 8.041 19.035 16.211 1.00 96.75 376 VAL A CA 1
ATOM 2993 C C . VAL A 1 376 ? 9.397 18.954 16.906 1.00 96.75 376 VAL A C 1
ATOM 2995 O O . VAL A 1 376 ? 10.426 19.007 16.231 1.00 96.75 376 VAL A O 1
ATOM 2998 N N . GLN A 1 377 ? 9.427 18.812 18.231 1.00 95.88 377 GLN A N 1
ATOM 2999 C CA . GLN A 1 377 ? 10.665 18.675 18.993 1.00 95.88 377 GLN A CA 1
ATOM 3000 C C . GLN A 1 377 ? 11.457 17.439 18.554 1.00 95.88 377 GLN A C 1
ATOM 3002 O O . GLN A 1 377 ? 12.663 17.544 18.325 1.00 95.88 377 GLN A O 1
ATOM 3007 N N . ILE A 1 378 ? 10.785 16.299 18.384 1.00 95.44 378 ILE A N 1
ATOM 3008 C CA . ILE A 1 378 ? 11.419 15.056 17.931 1.00 95.44 378 ILE A CA 1
ATOM 3009 C C . ILE A 1 378 ? 11.900 15.201 16.477 1.00 95.44 378 ILE A C 1
ATOM 3011 O O . ILE A 1 378 ? 13.044 14.878 16.163 1.00 95.44 378 ILE A O 1
ATOM 3015 N N . LEU A 1 379 ? 11.085 15.772 15.584 1.00 92.44 379 LEU A N 1
ATOM 3016 C CA . LEU A 1 379 ? 11.465 15.978 14.178 1.00 92.44 379 LEU A CA 1
ATOM 3017 C C . LEU A 1 379 ? 12.658 16.928 14.004 1.00 92.44 379 LEU A C 1
ATOM 3019 O O . LEU A 1 379 ? 13.501 16.693 13.138 1.00 92.44 379 LEU A O 1
ATOM 3023 N N . LYS A 1 380 ? 12.789 17.954 14.855 1.00 92.94 380 LYS A N 1
ATOM 3024 C CA . LYS A 1 380 ? 13.969 18.837 14.877 1.00 92.94 380 LYS A CA 1
ATOM 3025 C C . LYS A 1 380 ? 15.255 18.101 15.252 1.00 92.94 380 LYS A C 1
ATOM 3027 O O . LYS A 1 380 ? 16.319 18.479 14.773 1.00 92.94 380 LYS A O 1
ATOM 3032 N N . GLN A 1 381 ? 15.171 17.061 16.083 1.00 90.12 381 GLN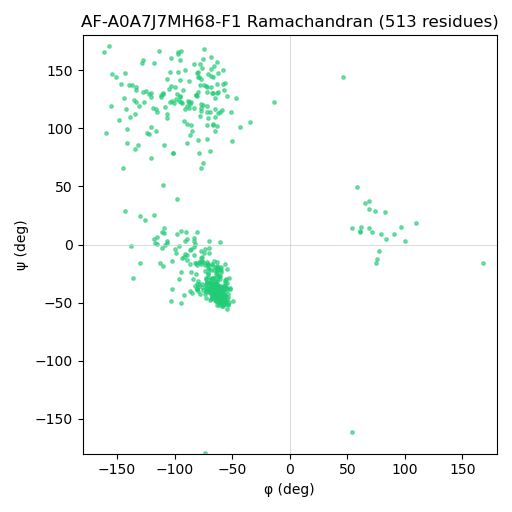 A N 1
ATOM 3033 C CA . GLN A 1 381 ? 16.326 16.216 16.408 1.00 90.12 381 GLN A CA 1
ATOM 3034 C C . GLN A 1 381 ? 16.716 15.305 15.236 1.00 90.12 381 GLN A C 1
ATOM 3036 O O . GLN A 1 381 ? 17.890 14.980 15.081 1.00 90.12 381 GLN A O 1
ATOM 3041 N N . LEU A 1 382 ? 15.749 14.911 14.399 1.00 84.50 382 LEU A N 1
ATOM 3042 C CA . LEU A 1 382 ? 15.984 14.077 13.217 1.00 84.50 382 LEU A CA 1
ATOM 3043 C C . LEU A 1 382 ? 16.506 14.877 12.012 1.00 84.50 382 LEU A C 1
ATOM 3045 O O . LEU A 1 382 ? 17.305 14.354 11.236 1.00 84.50 382 LEU A O 1
ATOM 3049 N N . SER A 1 383 ? 16.077 16.133 11.847 1.00 82.62 383 SER A N 1
ATOM 3050 C CA . SER A 1 383 ? 16.507 17.008 10.751 1.00 82.62 383 SER A CA 1
ATOM 3051 C C . SER A 1 383 ? 16.674 18.461 11.199 1.00 82.62 383 SER A C 1
ATOM 3053 O O . SER A 1 383 ? 15.705 19.155 11.507 1.00 82.62 383 SER A O 1
ATOM 3055 N N . PHE A 1 384 ? 17.908 18.971 11.121 1.00 74.06 384 PHE A N 1
ATOM 3056 C CA . PHE A 1 384 ? 18.230 20.373 11.426 1.00 74.06 384 PHE A CA 1
ATOM 3057 C C . PHE A 1 384 ? 17.540 21.385 10.496 1.00 74.06 384 PHE A C 1
ATOM 3059 O O . PHE A 1 384 ? 17.428 22.561 10.834 1.00 74.06 384 PHE A O 1
ATOM 3066 N N . GLN A 1 385 ? 17.068 20.950 9.323 1.00 76.44 385 GLN A N 1
ATOM 3067 C CA . GLN A 1 385 ? 16.346 21.805 8.376 1.00 76.44 385 GLN A CA 1
ATOM 3068 C C . GLN A 1 385 ? 14.854 21.942 8.722 1.00 76.44 385 GLN A C 1
ATOM 3070 O O . GLN A 1 385 ? 14.131 22.672 8.041 1.00 76.44 385 GLN A O 1
ATOM 3075 N N . TYR A 1 386 ? 14.376 21.259 9.769 1.00 83.50 386 TYR A N 1
ATOM 3076 C CA . TYR A 1 386 ? 12.964 21.224 10.118 1.00 83.50 386 TYR A CA 1
ATOM 3077 C C . TYR A 1 386 ? 12.491 22.507 10.829 1.00 83.50 386 TYR A C 1
ATOM 3079 O O . TYR A 1 386 ? 12.920 22.811 11.944 1.00 83.50 386 TYR A O 1
ATOM 3087 N N . LYS A 1 387 ? 11.585 23.266 10.189 1.00 87.94 387 LYS A N 1
ATOM 3088 C CA . LYS A 1 387 ? 11.143 24.607 10.644 1.00 87.94 387 LYS A CA 1
ATOM 3089 C C . LYS A 1 387 ? 9.657 24.734 11.016 1.00 87.94 387 LYS A C 1
ATOM 3091 O O . LYS A 1 387 ? 9.229 25.823 11.381 1.00 87.94 387 LYS A O 1
ATOM 3096 N N . VAL A 1 388 ? 8.881 23.658 10.931 1.00 92.06 388 VAL A N 1
ATOM 3097 C CA . VAL A 1 388 ? 7.433 23.659 11.225 1.00 92.06 388 VAL A CA 1
ATOM 3098 C C . VAL A 1 388 ? 7.178 23.814 12.733 1.00 92.06 388 VAL A C 1
ATOM 3100 O O . VAL A 1 388 ? 7.964 23.317 13.543 1.00 92.06 388 VAL A O 1
ATOM 3103 N N . THR A 1 389 ? 6.089 24.489 13.112 1.00 95.25 389 THR A N 1
ATOM 3104 C CA . THR A 1 389 ? 5.622 24.645 14.504 1.00 95.25 389 THR A CA 1
ATOM 3105 C C . THR A 1 389 ? 4.427 23.736 14.810 1.00 95.25 389 THR A C 1
ATOM 3107 O O . THR A 1 389 ? 3.748 23.277 13.891 1.00 95.25 389 THR A O 1
ATOM 3110 N N . GLY A 1 390 ? 4.139 23.459 16.090 1.00 94.31 390 GLY A N 1
ATOM 3111 C CA . GLY A 1 390 ? 3.015 22.588 16.446 1.00 94.31 390 GLY A CA 1
ATOM 3112 C C . GLY A 1 390 ? 1.669 23.162 15.996 1.00 94.31 390 GLY A C 1
ATOM 3113 O O . GLY A 1 390 ? 0.814 22.436 15.490 1.00 94.31 390 GLY A O 1
ATOM 3114 N N . ASN A 1 391 ? 1.515 24.486 16.074 1.00 95.38 391 ASN A N 1
ATOM 3115 C CA . ASN A 1 391 ? 0.310 25.180 15.626 1.00 95.38 391 ASN A CA 1
ATOM 3116 C C . ASN A 1 391 ? 0.065 25.053 14.109 1.00 95.38 391 ASN A C 1
ATOM 3118 O O . ASN A 1 391 ? -1.087 24.950 13.698 1.00 95.38 391 ASN A O 1
ATOM 3122 N N . ASP A 1 392 ? 1.113 24.986 13.279 1.00 94.81 392 ASP A N 1
ATOM 3123 C CA . ASP A 1 392 ? 0.950 24.763 11.832 1.00 94.81 392 ASP A CA 1
ATOM 3124 C C . ASP A 1 392 ? 0.256 23.422 11.532 1.00 94.81 392 ASP A C 1
ATOM 3126 O O . ASP A 1 392 ? -0.542 23.321 10.597 1.00 94.81 392 ASP A O 1
ATOM 3130 N N . ILE A 1 393 ? 0.545 22.393 12.338 1.00 94.81 393 ILE A N 1
ATOM 3131 C CA . ILE A 1 393 ? -0.064 21.061 12.219 1.00 94.81 393 ILE A CA 1
ATOM 3132 C C . ILE A 1 393 ? -1.522 21.106 12.695 1.00 94.81 393 ILE A C 1
ATOM 3134 O O . ILE A 1 393 ? -2.408 20.638 11.981 1.00 94.81 393 ILE A O 1
ATOM 3138 N N . VAL A 1 394 ? -1.794 21.733 13.845 1.00 95.19 394 VAL A N 1
ATOM 3139 C CA . VAL A 1 394 ? -3.160 21.883 14.395 1.00 95.19 394 VAL A CA 1
ATOM 3140 C C . VAL A 1 394 ? -4.079 22.650 13.438 1.00 95.19 394 VAL A C 1
ATOM 3142 O O . VAL A 1 394 ? -5.242 22.287 13.235 1.00 95.19 394 VAL A O 1
ATOM 3145 N N . GLN A 1 395 ? -3.551 23.678 12.773 1.00 92.44 395 GLN A N 1
ATOM 3146 C CA . GLN A 1 395 ? -4.279 24.444 11.761 1.00 92.44 395 GLN A CA 1
ATOM 3147 C C . GLN A 1 395 ? -4.536 23.668 10.459 1.00 92.44 395 GLN A C 1
ATOM 3149 O O . GLN A 1 395 ? -5.276 24.157 9.609 1.00 92.44 395 GLN A O 1
ATOM 3154 N N . GLY A 1 396 ? -3.967 22.470 10.288 1.00 87.75 396 GLY A N 1
ATOM 3155 C CA . GLY A 1 396 ? -4.150 21.672 9.075 1.00 87.75 396 GLY A CA 1
ATOM 3156 C C . GLY A 1 396 ? -3.362 22.212 7.879 1.00 87.75 396 GLY A C 1
ATOM 3157 O O . GLY A 1 396 ? -3.785 22.053 6.731 1.00 87.75 396 GLY A O 1
ATOM 3158 N N . ASN 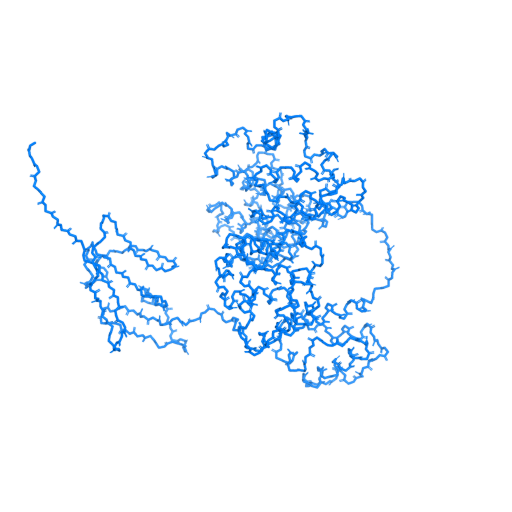A 1 397 ? -2.223 22.883 8.107 1.00 89.44 397 ASN A N 1
ATOM 3159 C CA . ASN A 1 397 ? -1.410 23.398 7.009 1.00 89.44 397 ASN A CA 1
ATOM 3160 C C . ASN A 1 397 ? -0.805 22.234 6.208 1.00 89.44 397 ASN A C 1
ATOM 3162 O O . ASN A 1 397 ? 0.182 21.613 6.610 1.00 89.44 397 ASN A O 1
ATOM 3166 N N . LYS A 1 398 ? -1.385 21.967 5.033 1.00 87.62 398 LYS A N 1
ATOM 3167 C CA . LYS A 1 398 ? -1.041 20.819 4.181 1.00 87.62 398 LYS A CA 1
ATOM 3168 C C . LYS A 1 398 ? 0.438 20.769 3.795 1.00 87.62 398 LYS A C 1
ATOM 3170 O O . LYS A 1 398 ? 1.006 19.683 3.749 1.00 87.62 398 LYS A O 1
ATOM 3175 N N . LYS A 1 399 ? 1.076 21.922 3.552 1.00 86.56 399 LYS A N 1
ATOM 3176 C CA . LYS A 1 399 ? 2.509 21.987 3.207 1.00 86.56 399 LYS A CA 1
ATOM 3177 C C . LYS A 1 399 ? 3.377 21.595 4.401 1.00 86.56 399 LYS A C 1
ATOM 3179 O O . LYS A 1 399 ? 4.316 20.822 4.240 1.00 86.56 399 LYS A O 1
ATOM 3184 N N . CYS A 1 400 ? 3.033 22.081 5.592 1.00 90.19 400 CYS A N 1
ATOM 3185 C CA . CYS A 1 400 ? 3.733 21.731 6.825 1.00 90.19 400 CYS A CA 1
ATOM 3186 C C . CYS A 1 400 ? 3.567 20.245 7.161 1.00 90.19 400 CYS A C 1
ATOM 3188 O O . CYS A 1 400 ? 4.564 19.574 7.401 1.00 90.19 400 CYS A O 1
ATOM 3190 N N . ILE A 1 401 ? 2.341 19.716 7.078 1.00 91.00 401 ILE A N 1
ATOM 3191 C CA . ILE A 1 401 ? 2.052 18.291 7.294 1.00 91.00 401 ILE A CA 1
ATOM 3192 C C . ILE A 1 401 ? 2.827 17.422 6.293 1.00 91.00 401 ILE A C 1
ATOM 3194 O O . ILE A 1 401 ? 3.498 16.473 6.694 1.00 91.00 401 ILE A O 1
ATOM 3198 N N . ALA A 1 402 ? 2.805 17.769 5.002 1.00 87.31 402 ALA A N 1
ATOM 3199 C CA . ALA A 1 402 ? 3.553 17.040 3.979 1.00 87.31 402 ALA A CA 1
ATOM 3200 C C . ALA A 1 402 ? 5.066 17.062 4.237 1.00 87.31 402 ALA A C 1
ATOM 3202 O O . ALA A 1 402 ? 5.741 16.050 4.062 1.00 87.31 402 ALA A O 1
ATOM 3203 N N . PHE A 1 403 ? 5.603 18.191 4.703 1.00 85.81 403 PHE A N 1
ATOM 3204 C CA . PHE A 1 403 ? 7.010 18.302 5.074 1.00 85.81 403 PHE A CA 1
ATOM 3205 C C . PHE A 1 403 ? 7.361 17.456 6.314 1.00 85.81 403 PHE A C 1
ATOM 3207 O O . PHE A 1 403 ? 8.420 16.821 6.341 1.00 85.81 403 PHE A O 1
ATOM 3214 N N . SER A 1 404 ? 6.468 17.373 7.309 1.00 91.31 404 SER A N 1
ATOM 3215 C CA . SER A 1 404 ? 6.598 16.456 8.452 1.00 91.31 404 SER A CA 1
ATOM 3216 C C . SER A 1 404 ? 6.649 14.998 8.006 1.00 91.31 404 SER A C 1
ATOM 3218 O O . SER A 1 404 ? 7.569 14.278 8.392 1.00 91.31 404 SER A O 1
ATOM 3220 N N . PHE A 1 405 ? 5.729 14.577 7.136 1.00 91.00 405 PHE A N 1
ATOM 3221 C CA . PHE A 1 405 ? 5.728 13.223 6.581 1.00 91.00 405 PHE A CA 1
ATOM 3222 C C . PHE A 1 405 ? 6.963 12.932 5.730 1.00 91.00 405 PHE A C 1
ATOM 3224 O O . PHE A 1 405 ? 7.606 11.905 5.932 1.00 91.00 405 PHE A O 1
ATOM 3231 N N . GLY A 1 406 ? 7.357 13.849 4.845 1.00 83.94 406 GLY A N 1
ATOM 3232 C CA . GLY A 1 406 ? 8.583 13.712 4.057 1.00 83.94 406 GLY A CA 1
ATOM 3233 C C . GLY A 1 406 ? 9.819 13.524 4.941 1.00 83.94 406 GLY A C 1
ATOM 3234 O O . GLY A 1 406 ? 10.622 12.625 4.696 1.00 83.94 406 GLY A O 1
ATOM 3235 N N . THR A 1 407 ? 9.927 14.300 6.025 1.00 86.31 407 THR A N 1
ATOM 3236 C CA . THR A 1 407 ? 11.006 14.157 7.017 1.00 86.31 407 THR A CA 1
ATOM 3237 C C . THR A 1 407 ? 10.971 12.779 7.682 1.00 86.31 407 THR A C 1
ATOM 3239 O O . THR A 1 407 ? 11.985 12.085 7.687 1.00 86.31 407 THR A O 1
ATOM 3242 N N . LEU A 1 408 ? 9.809 12.338 8.181 1.00 90.69 408 LEU A N 1
ATOM 3243 C CA . LEU A 1 408 ? 9.646 11.018 8.807 1.00 90.69 408 LEU A CA 1
ATOM 3244 C C . LEU A 1 408 ? 10.058 9.876 7.874 1.00 90.69 408 LEU A C 1
ATOM 3246 O O . LEU A 1 408 ? 10.797 8.976 8.276 1.00 90.69 408 LEU A O 1
ATOM 3250 N N . MET A 1 409 ? 9.591 9.913 6.627 1.00 87.56 409 MET A N 1
ATOM 3251 C CA . MET A 1 409 ? 9.838 8.862 5.643 1.00 87.56 409 MET A CA 1
ATOM 3252 C C . MET A 1 409 ? 11.314 8.789 5.253 1.00 87.56 409 MET A C 1
ATOM 3254 O O . MET A 1 409 ? 11.890 7.700 5.264 1.00 87.56 409 MET A O 1
ATOM 3258 N N . ILE A 1 410 ? 11.949 9.935 4.983 1.00 82.69 410 ILE A N 1
ATOM 3259 C CA . ILE A 1 410 ? 13.383 10.004 4.671 1.00 82.69 410 ILE A CA 1
ATOM 3260 C C . ILE A 1 410 ? 14.209 9.503 5.859 1.00 82.69 410 ILE A C 1
ATOM 3262 O O . ILE A 1 410 ? 15.076 8.645 5.685 1.00 82.69 410 ILE A O 1
ATOM 3266 N N . SER A 1 411 ? 13.918 9.973 7.074 1.00 84.19 411 SER A N 1
ATOM 3267 C CA . SER A 1 411 ? 14.640 9.542 8.274 1.00 84.19 411 SER A CA 1
ATOM 3268 C C . SER A 1 411 ? 14.444 8.051 8.566 1.00 84.19 411 SER A C 1
ATOM 3270 O O . SER A 1 411 ? 15.393 7.380 8.979 1.00 84.19 411 SER A O 1
ATOM 3272 N N . ASN A 1 412 ? 13.254 7.491 8.314 1.00 86.81 412 ASN A N 1
ATOM 3273 C CA . ASN A 1 412 ? 13.031 6.051 8.438 1.00 86.81 412 ASN A CA 1
ATOM 3274 C C . ASN A 1 412 ? 13.852 5.260 7.410 1.00 86.81 412 ASN A C 1
ATOM 3276 O O . ASN A 1 412 ? 14.520 4.301 7.788 1.00 86.81 412 ASN A O 1
ATOM 3280 N N . MET A 1 413 ? 13.864 5.684 6.141 1.00 82.19 413 MET A N 1
ATOM 3281 C CA . MET A 1 413 ? 14.670 5.042 5.094 1.00 82.19 413 MET A CA 1
ATOM 3282 C C . MET A 1 413 ? 16.159 5.066 5.444 1.00 82.19 413 MET A C 1
ATOM 3284 O O . MET A 1 413 ? 16.816 4.027 5.422 1.00 82.19 413 MET A O 1
ATOM 3288 N N . GLN A 1 414 ? 16.683 6.217 5.873 1.00 78.38 414 GLN A N 1
ATOM 3289 C CA . GLN A 1 414 ? 18.065 6.333 6.341 1.00 78.38 414 GLN A CA 1
ATOM 3290 C C . GLN A 1 414 ? 18.349 5.380 7.503 1.00 78.38 414 GLN A C 1
ATOM 3292 O O . GLN A 1 414 ? 19.368 4.695 7.506 1.00 78.38 414 GLN A O 1
ATOM 3297 N N . ARG A 1 415 ? 17.449 5.287 8.485 1.00 81.69 415 ARG A N 1
ATOM 3298 C CA . ARG A 1 415 ? 17.601 4.365 9.617 1.00 81.69 415 ARG A CA 1
ATOM 3299 C C . ARG A 1 415 ? 17.633 2.901 9.171 1.00 81.69 415 ARG A C 1
ATOM 3301 O O . ARG A 1 415 ? 18.456 2.147 9.688 1.00 81.69 415 ARG A O 1
ATOM 3308 N N . LEU A 1 416 ? 16.764 2.497 8.243 1.00 82.25 416 LEU A N 1
ATOM 3309 C CA . LEU A 1 416 ? 16.761 1.137 7.694 1.00 82.25 416 LEU A CA 1
ATOM 3310 C C . LEU A 1 416 ? 18.091 0.827 6.997 1.00 82.25 416 LEU A C 1
ATOM 3312 O O . LEU A 1 416 ? 18.696 -0.197 7.302 1.00 82.25 416 LEU A O 1
ATOM 3316 N N . LEU A 1 417 ? 18.604 1.765 6.193 1.00 77.19 417 LEU A N 1
ATOM 3317 C CA . LEU A 1 417 ? 19.916 1.648 5.550 1.00 77.19 417 LEU A CA 1
ATOM 3318 C C . LEU A 1 417 ? 21.073 1.544 6.566 1.00 77.19 417 LEU A C 1
ATOM 3320 O O . LEU A 1 417 ? 22.015 0.786 6.336 1.00 77.19 417 LEU A O 1
ATOM 3324 N N . ARG A 1 418 ? 20.999 2.238 7.721 1.00 75.69 418 ARG A N 1
ATOM 3325 C CA . ARG A 1 418 ? 21.996 2.088 8.810 1.00 75.69 418 ARG A CA 1
ATOM 3326 C C . ARG A 1 418 ? 21.979 0.693 9.404 1.00 75.69 418 ARG A C 1
ATOM 3328 O O . ARG A 1 418 ? 23.031 0.143 9.688 1.00 75.69 418 ARG A O 1
ATOM 3335 N N . LYS A 1 419 ? 20.795 0.128 9.637 1.00 74.44 419 LYS A N 1
ATOM 3336 C CA . LYS A 1 419 ? 20.674 -1.195 10.265 1.00 74.44 419 LYS A CA 1
ATOM 3337 C C . LYS A 1 419 ? 21.229 -2.311 9.380 1.00 74.44 419 LYS A C 1
ATOM 3339 O O . LYS A 1 419 ? 21.711 -3.304 9.907 1.00 74.44 419 LYS A O 1
ATOM 3344 N N . SER A 1 420 ? 21.193 -2.140 8.061 1.00 66.69 420 SER A N 1
ATOM 3345 C CA . SER A 1 420 ? 21.731 -3.095 7.086 1.00 66.69 420 SER A CA 1
ATOM 3346 C C . SER A 1 420 ? 23.244 -2.966 6.831 1.00 66.69 420 SER A C 1
ATOM 3348 O O . SER A 1 420 ? 23.763 -3.620 5.927 1.00 66.69 420 SER A O 1
ATOM 3350 N N . SER A 1 421 ? 23.976 -2.116 7.564 1.00 55.75 421 SER A N 1
ATOM 3351 C CA . SER A 1 421 ? 25.365 -1.773 7.233 1.00 55.75 421 SER A CA 1
ATOM 3352 C C . SER A 1 421 ? 26.370 -2.907 7.504 1.00 55.75 421 SER A C 1
ATOM 3354 O O . SER A 1 421 ? 26.990 -2.965 8.563 1.00 55.75 421 SER A O 1
ATOM 3356 N N . PHE A 1 422 ? 26.596 -3.744 6.489 1.00 52.72 422 PHE A N 1
ATOM 3357 C CA . PHE A 1 422 ? 27.925 -4.289 6.167 1.00 52.72 422 PHE A CA 1
ATOM 3358 C C . PHE A 1 422 ? 28.575 -3.565 4.962 1.00 52.72 422 PHE A C 1
ATOM 3360 O O . PHE A 1 422 ? 29.777 -3.697 4.770 1.00 52.72 422 PHE A O 1
ATOM 3367 N N . HIS A 1 423 ? 27.812 -2.780 4.175 1.00 55.62 423 HIS A N 1
ATOM 3368 C CA . HIS A 1 423 ? 28.272 -2.241 2.877 1.00 55.62 423 HIS A CA 1
ATOM 3369 C C . HIS A 1 423 ? 28.078 -0.726 2.638 1.00 55.62 423 HIS A C 1
ATOM 3371 O O . HIS A 1 423 ? 28.725 -0.201 1.742 1.00 55.62 423 HIS A O 1
ATOM 3377 N N . PHE A 1 424 ? 27.252 -0.006 3.410 1.00 55.00 424 PHE A N 1
ATOM 3378 C CA . PHE A 1 424 ? 27.004 1.433 3.185 1.00 55.00 424 PHE A CA 1
ATOM 3379 C C . PHE A 1 424 ? 27.837 2.320 4.121 1.00 55.00 424 PHE A C 1
ATOM 3381 O O . PHE A 1 424 ? 27.759 2.183 5.346 1.00 55.00 424 PHE A O 1
ATOM 3388 N N . ARG A 1 425 ? 28.607 3.262 3.560 1.00 59.19 425 ARG A N 1
ATOM 3389 C CA . ARG A 1 425 ? 29.324 4.294 4.338 1.00 59.19 425 ARG A CA 1
ATOM 3390 C C . ARG A 1 425 ? 28.355 5.401 4.777 1.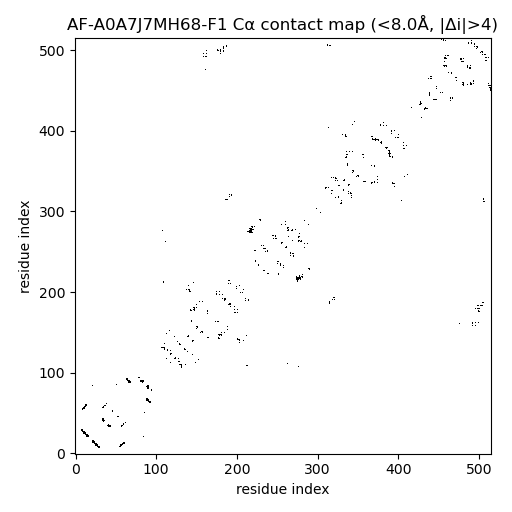00 59.19 425 ARG A C 1
ATOM 3392 O O . ARG A 1 425 ? 27.355 5.656 4.114 1.00 59.19 425 ARG A O 1
ATOM 3399 N N . GLN A 1 426 ? 28.662 6.118 5.866 1.00 57.50 426 GLN A N 1
ATOM 3400 C CA . GLN A 1 426 ? 27.807 7.216 6.370 1.00 57.50 426 GLN A CA 1
ATOM 3401 C C . GLN A 1 426 ? 27.509 8.304 5.317 1.00 57.50 426 GLN A C 1
ATOM 3403 O O . GLN A 1 426 ? 26.444 8.916 5.351 1.00 57.50 426 GLN A O 1
ATOM 3408 N N . GLU A 1 427 ? 28.416 8.525 4.366 1.00 54.25 427 GLU A N 1
ATOM 3409 C CA . GLU A 1 427 ? 28.274 9.517 3.291 1.00 54.25 427 GLU A CA 1
ATOM 3410 C C . GLU A 1 427 ? 27.270 9.092 2.199 1.00 54.25 427 GLU A C 1
ATOM 3412 O O . GLU A 1 427 ? 26.668 9.937 1.533 1.00 54.25 427 GLU A O 1
ATOM 3417 N N . GLU A 1 428 ? 27.018 7.788 2.055 1.00 57.03 428 GLU A N 1
ATOM 3418 C CA . GLU A 1 428 ? 26.112 7.207 1.051 1.00 57.03 428 GLU A CA 1
ATOM 3419 C C . GLU A 1 428 ? 24.635 7.230 1.495 1.00 57.03 428 GLU A C 1
ATOM 3421 O O . GLU A 1 428 ? 23.740 6.778 0.788 1.00 57.03 428 GLU A O 1
ATOM 3426 N N . MET A 1 429 ? 24.362 7.815 2.662 1.00 63.41 429 MET A N 1
ATOM 3427 C CA . MET A 1 429 ? 23.044 7.873 3.303 1.00 63.41 429 MET A CA 1
ATOM 3428 C C . MET A 1 429 ? 22.214 9.114 2.943 1.00 63.41 429 MET A C 1
ATOM 3430 O O . MET A 1 429 ? 21.133 9.349 3.492 1.00 63.41 429 MET A O 1
ATOM 3434 N N . THR A 1 430 ? 22.745 9.955 2.061 1.00 71.94 430 THR A N 1
ATOM 3435 C CA . THR A 1 430 ? 22.073 11.142 1.520 1.00 71.94 430 THR A CA 1
ATOM 3436 C C . THR A 1 430 ? 21.386 10.800 0.198 1.00 71.94 430 THR A C 1
ATOM 3438 O O . THR A 1 430 ? 21.699 9.780 -0.410 1.00 71.94 430 THR A O 1
ATOM 3441 N N . CYS A 1 431 ? 20.497 11.664 -0.308 1.00 71.31 431 CYS A N 1
ATOM 3442 C CA . CYS A 1 431 ? 19.933 11.481 -1.653 1.00 71.31 431 CYS A CA 1
ATOM 3443 C C . CYS A 1 431 ? 21.035 11.343 -2.720 1.00 71.31 431 CYS A C 1
ATOM 3445 O O . CYS A 1 431 ? 20.931 10.504 -3.607 1.00 71.31 431 CYS A O 1
ATOM 3447 N N . ALA A 1 432 ? 22.119 12.116 -2.594 1.00 75.19 432 ALA A N 1
ATOM 3448 C CA . ALA A 1 432 ? 23.277 12.016 -3.479 1.00 75.19 432 ALA A CA 1
ATOM 3449 C C . ALA A 1 432 ? 24.003 10.667 -3.345 1.00 75.19 432 ALA A C 1
ATOM 3451 O O . ALA A 1 432 ? 24.467 10.113 -4.336 1.00 75.19 432 ALA A O 1
ATOM 3452 N N . GLY A 1 433 ? 24.076 10.128 -2.128 1.00 77.69 433 GLY A N 1
ATOM 3453 C CA . GLY A 1 433 ? 24.625 8.805 -1.852 1.00 77.69 433 GLY A CA 1
ATOM 3454 C C . GLY A 1 433 ? 23.821 7.674 -2.489 1.00 77.69 433 GLY A C 1
ATOM 3455 O O . GLY A 1 433 ? 24.391 6.844 -3.188 1.00 77.69 433 GLY A O 1
ATOM 3456 N N . VAL A 1 434 ? 22.495 7.692 -2.323 1.00 80.75 434 VAL A N 1
ATOM 3457 C CA . VAL A 1 434 ? 21.583 6.712 -2.940 1.00 80.75 434 VAL A CA 1
ATOM 3458 C C . VAL A 1 434 ? 21.652 6.779 -4.464 1.00 80.75 434 VAL A C 1
ATOM 3460 O O . VAL A 1 434 ? 21.704 5.744 -5.120 1.00 80.75 434 VAL A O 1
ATOM 3463 N N . LEU A 1 435 ? 21.699 7.988 -5.030 1.00 83.69 435 LEU A N 1
ATOM 3464 C CA . LEU A 1 435 ? 21.845 8.175 -6.471 1.00 83.69 435 LEU A CA 1
ATOM 3465 C C . LEU A 1 435 ? 23.182 7.626 -6.982 1.00 83.69 435 LEU A C 1
ATOM 3467 O O . LEU A 1 435 ? 23.217 6.908 -7.976 1.00 83.69 435 LEU A O 1
ATOM 3471 N N . ARG A 1 436 ? 24.280 7.924 -6.276 1.00 83.56 436 ARG A N 1
ATOM 3472 C CA . ARG A 1 436 ? 25.602 7.390 -6.611 1.00 83.56 436 ARG A CA 1
ATOM 3473 C C . ARG A 1 436 ? 25.602 5.868 -6.561 1.00 83.56 436 ARG A C 1
ATOM 3475 O O . ARG A 1 436 ? 26.096 5.254 -7.495 1.00 83.56 436 ARG A O 1
ATOM 3482 N N . TRP A 1 437 ? 25.031 5.277 -5.512 1.00 85.19 437 TRP A N 1
ATOM 3483 C CA . TRP A 1 437 ? 24.885 3.827 -5.407 1.00 85.19 437 TRP A CA 1
ATOM 3484 C C . TRP A 1 437 ? 24.120 3.262 -6.610 1.00 85.19 437 TRP A C 1
ATOM 3486 O O . TRP A 1 437 ? 24.621 2.355 -7.269 1.00 85.19 437 TRP A O 1
ATOM 3496 N N . ALA A 1 438 ? 22.972 3.848 -6.962 1.00 87.12 438 ALA A N 1
ATOM 3497 C CA . ALA A 1 438 ? 22.188 3.404 -8.111 1.00 87.12 438 ALA A CA 1
ATOM 3498 C C . ALA A 1 438 ? 23.007 3.450 -9.411 1.00 87.12 438 ALA A C 1
ATOM 3500 O O . ALA A 1 438 ? 23.052 2.459 -10.130 1.00 87.12 438 ALA A O 1
ATOM 3501 N N . ASN A 1 439 ? 23.737 4.538 -9.667 1.00 87.38 439 ASN A N 1
ATOM 3502 C CA . ASN A 1 439 ? 24.586 4.650 -10.855 1.00 87.38 439 ASN A CA 1
ATOM 3503 C C . ASN A 1 439 ? 25.776 3.666 -10.831 1.00 87.38 439 ASN A C 1
ATOM 3505 O O . ASN A 1 439 ? 26.135 3.093 -11.860 1.00 87.38 439 ASN A O 1
ATOM 3509 N N . THR A 1 440 ? 26.375 3.399 -9.660 1.00 85.69 440 THR A N 1
ATOM 3510 C CA . THR A 1 440 ? 27.483 2.427 -9.548 1.00 85.69 440 THR A CA 1
ATOM 3511 C C . THR A 1 440 ? 27.079 1.002 -9.916 1.00 85.69 440 THR A C 1
ATOM 3513 O O . THR A 1 440 ? 27.939 0.247 -10.366 1.00 85.69 440 THR A O 1
ATOM 3516 N N . MET A 1 441 ? 25.793 0.647 -9.799 1.00 83.81 441 MET A N 1
ATOM 3517 C CA . MET A 1 441 ? 25.287 -0.667 -10.214 1.00 83.81 441 MET A CA 1
ATOM 3518 C C . MET A 1 441 ? 25.439 -0.910 -11.724 1.00 83.81 441 MET A C 1
ATOM 3520 O O . MET A 1 441 ? 25.452 -2.059 -12.152 1.00 83.81 441 MET A O 1
ATOM 3524 N N . PHE A 1 442 ? 25.594 0.145 -12.528 1.00 78.31 442 PHE A N 1
ATOM 3525 C CA . PHE A 1 442 ? 25.678 0.058 -13.990 1.00 78.31 442 PHE A CA 1
ATOM 3526 C C . PHE A 1 442 ? 27.082 0.288 -14.549 1.00 78.31 442 PHE A C 1
ATOM 3528 O O . PHE A 1 442 ? 27.255 0.314 -15.763 1.00 78.31 442 PHE A O 1
ATOM 3535 N N . HIS A 1 443 ? 28.083 0.513 -13.689 1.00 73.44 443 HIS A N 1
ATOM 3536 C CA . HIS A 1 443 ? 29.409 1.011 -14.084 1.00 73.44 443 HIS A CA 1
ATOM 3537 C C . HIS A 1 443 ? 29.384 2.320 -14.911 1.00 73.44 443 HIS A C 1
ATOM 3539 O O . HIS A 1 443 ? 30.415 2.716 -15.453 1.00 73.44 443 HIS A O 1
ATOM 3545 N N . ASP A 1 444 ? 28.243 3.018 -14.950 1.00 77.62 444 ASP A N 1
ATOM 3546 C CA . ASP A 1 444 ? 28.049 4.325 -15.577 1.00 77.62 444 ASP A CA 1
ATOM 3547 C C . ASP A 1 444 ? 27.575 5.320 -14.513 1.00 77.62 444 ASP A C 1
ATOM 3549 O O . ASP A 1 444 ? 26.413 5.337 -14.101 1.00 77.62 444 ASP A O 1
ATOM 3553 N N . LEU A 1 445 ? 28.511 6.142 -14.036 1.00 74.69 445 LEU A N 1
ATOM 3554 C CA . LEU A 1 445 ? 28.259 7.114 -12.974 1.00 74.69 445 LEU A CA 1
ATOM 3555 C C . LEU A 1 445 ? 27.381 8.292 -13.423 1.00 74.69 445 LEU A C 1
ATOM 3557 O O . LEU A 1 445 ? 26.832 8.976 -12.556 1.00 74.69 445 LEU A O 1
ATOM 3561 N N . ASP A 1 446 ? 27.232 8.506 -14.733 1.00 76.50 446 ASP A N 1
ATOM 3562 C CA . ASP A 1 446 ? 26.611 9.698 -15.315 1.00 76.50 446 ASP A CA 1
ATOM 3563 C C . ASP A 1 446 ? 25.228 9.440 -15.931 1.00 76.50 446 ASP A C 1
ATOM 3565 O O . ASP A 1 446 ? 24.592 10.391 -16.396 1.00 76.50 446 ASP A O 1
ATOM 3569 N N . TRP A 1 447 ? 24.730 8.197 -15.893 1.00 81.75 447 TRP A N 1
ATOM 3570 C CA . TRP A 1 447 ? 23.428 7.843 -16.469 1.00 81.75 447 TRP A CA 1
ATOM 3571 C C . TRP A 1 447 ? 22.291 8.696 -15.886 1.00 81.75 447 TRP A C 1
ATOM 3573 O O . TRP A 1 447 ? 21.545 9.326 -16.635 1.00 81.75 447 TRP A O 1
ATOM 3583 N N . CYS A 1 448 ? 22.180 8.785 -14.556 1.00 83.62 448 CYS A N 1
ATOM 3584 C CA . CYS A 1 448 ? 21.166 9.608 -13.895 1.00 83.62 448 CYS A CA 1
ATOM 3585 C C . CYS A 1 448 ? 21.806 10.692 -13.021 1.00 83.62 448 CYS A C 1
ATOM 3587 O O . CYS A 1 448 ? 22.462 10.398 -12.021 1.00 83.62 448 CYS A O 1
ATOM 3589 N N . LYS A 1 449 ? 21.572 11.969 -13.348 1.00 83.62 449 LYS A N 1
ATOM 3590 C CA . LYS A 1 449 ? 22.203 13.102 -12.639 1.00 83.62 449 LYS A CA 1
ATOM 3591 C C . LYS A 1 449 ? 21.478 13.515 -11.363 1.00 83.62 449 LYS A C 1
ATOM 3593 O O . LYS A 1 449 ? 22.104 14.035 -10.440 1.00 83.62 449 LYS A O 1
ATOM 3598 N N . CYS A 1 450 ? 20.165 13.317 -11.306 1.00 85.25 450 CYS A N 1
ATOM 3599 C CA . CYS A 1 450 ? 19.343 13.566 -10.125 1.00 85.25 450 CYS A CA 1
ATOM 3600 C C . CYS A 1 450 ? 18.004 12.827 -10.230 1.00 85.25 450 CYS A C 1
ATOM 3602 O O . CYS A 1 450 ? 17.593 12.423 -11.310 1.00 85.25 450 CYS A O 1
ATOM 3604 N N . PHE A 1 451 ? 17.268 12.716 -9.123 1.00 82.38 451 PHE A N 1
ATOM 3605 C CA . PHE A 1 451 ? 15.928 12.107 -9.119 1.00 82.38 451 PHE A CA 1
ATOM 3606 C C . PHE A 1 451 ? 14.842 12.939 -9.834 1.00 82.38 451 PHE A C 1
ATOM 3608 O O . PHE A 1 451 ? 13.682 12.550 -9.815 1.00 82.38 451 PHE A O 1
ATOM 3615 N N . LEU A 1 452 ? 15.208 14.080 -10.431 1.00 84.50 452 LEU A N 1
ATOM 3616 C CA . LEU A 1 452 ? 14.340 14.938 -11.252 1.00 84.50 452 LEU A CA 1
ATOM 3617 C C . LEU A 1 452 ? 14.717 14.866 -12.743 1.00 84.50 452 LEU A C 1
ATOM 3619 O O . LEU A 1 452 ? 14.368 15.747 -13.529 1.00 84.50 452 LEU A O 1
ATOM 3623 N N . ASP A 1 453 ? 15.526 13.878 -13.128 1.00 86.38 453 ASP A N 1
ATOM 3624 C CA . ASP A 1 453 ? 15.942 13.704 -14.511 1.00 86.38 453 ASP A CA 1
ATOM 3625 C C . ASP A 1 453 ? 14.787 13.123 -15.338 1.00 86.38 453 ASP A C 1
ATOM 3627 O O . ASP A 1 453 ? 14.312 12.017 -15.085 1.00 86.38 453 ASP A O 1
ATOM 3631 N N . LYS A 1 454 ? 14.358 13.858 -16.371 1.00 89.00 454 LYS A N 1
ATOM 3632 C CA . LYS A 1 454 ? 13.249 13.459 -17.255 1.00 89.00 454 LYS A CA 1
ATOM 3633 C C . LYS A 1 454 ? 13.494 12.132 -17.973 1.00 89.00 454 LYS A C 1
ATOM 3635 O O . LYS A 1 454 ? 12.531 11.507 -18.425 1.00 89.00 454 LYS A O 1
ATOM 3640 N N . SER A 1 455 ? 14.752 11.705 -18.109 1.00 89.31 455 SER A N 1
ATOM 3641 C CA . SER A 1 455 ? 15.090 10.391 -18.669 1.00 89.31 455 SER A CA 1
ATOM 3642 C C . SER A 1 455 ? 14.502 9.240 -17.848 1.00 89.31 455 SER A C 1
ATOM 3644 O O . SER A 1 455 ? 14.136 8.224 -18.423 1.00 89.31 455 SER A O 1
ATOM 3646 N N . LEU A 1 456 ? 14.271 9.430 -16.543 1.00 92.12 456 LEU A N 1
ATOM 3647 C CA . LEU A 1 456 ? 13.656 8.425 -15.669 1.00 92.12 456 LEU A CA 1
ATOM 3648 C C . LEU A 1 456 ? 12.216 8.066 -16.070 1.00 92.12 456 LEU A C 1
ATOM 3650 O O . LEU A 1 456 ? 11.734 6.984 -15.731 1.00 92.12 456 LEU A O 1
ATOM 3654 N N . SER A 1 457 ? 11.537 8.946 -16.812 1.00 93.44 457 SER A N 1
ATOM 3655 C CA . SER A 1 457 ? 10.131 8.770 -17.187 1.00 93.44 457 SER A CA 1
ATOM 3656 C C . SER A 1 457 ? 9.867 7.609 -18.151 1.00 93.44 457 SER A C 1
ATOM 3658 O O . SER A 1 457 ? 8.719 7.183 -18.278 1.00 93.44 457 SER A O 1
ATOM 3660 N N . ASP A 1 458 ? 10.884 7.092 -18.849 1.00 93.25 458 ASP A N 1
ATOM 3661 C CA . ASP A 1 458 ? 10.742 5.901 -19.700 1.00 93.25 458 ASP A CA 1
ATOM 3662 C C . ASP A 1 458 ? 10.756 4.579 -18.907 1.00 93.25 458 ASP A C 1
ATOM 3664 O O . ASP A 1 458 ? 10.326 3.538 -19.419 1.00 93.25 458 ASP A O 1
ATOM 3668 N N . GLY A 1 459 ? 11.188 4.635 -17.643 1.00 93.06 459 GLY A N 1
ATOM 3669 C CA . GLY A 1 459 ? 11.272 3.509 -16.724 1.00 93.06 459 GLY A CA 1
ATOM 3670 C C . GLY A 1 459 ? 12.461 2.565 -16.946 1.00 93.06 459 GLY A C 1
ATOM 3671 O O . GLY A 1 459 ? 12.668 1.667 -16.130 1.00 93.06 459 GLY A O 1
ATOM 3672 N N . ILE A 1 460 ? 13.265 2.747 -17.996 1.00 93.56 460 ILE A N 1
ATOM 3673 C CA . ILE A 1 460 ? 14.352 1.819 -18.342 1.00 93.56 460 ILE A CA 1
ATOM 3674 C C . ILE A 1 460 ? 15.407 1.786 -17.240 1.00 93.56 460 ILE A C 1
ATOM 3676 O O . ILE A 1 460 ? 15.790 0.705 -16.804 1.00 93.56 460 ILE A O 1
ATOM 3680 N N . PHE A 1 461 ? 15.789 2.951 -16.713 1.00 93.56 461 PHE A N 1
ATOM 3681 C CA . PHE A 1 461 ? 16.741 3.053 -15.605 1.00 93.56 461 PHE A CA 1
ATOM 3682 C C . PHE A 1 461 ? 16.333 2.195 -14.394 1.00 93.56 461 PHE A C 1
ATOM 3684 O O . PHE A 1 461 ? 17.147 1.472 -13.824 1.00 93.56 461 PHE A O 1
ATOM 3691 N N . PHE A 1 462 ? 15.054 2.236 -14.006 1.00 94.00 462 PHE A N 1
ATOM 3692 C CA . PHE A 1 462 ? 14.563 1.463 -12.865 1.00 94.00 462 PHE A CA 1
ATOM 3693 C C . PHE A 1 462 ? 14.475 -0.034 -13.163 1.00 94.00 462 PHE A C 1
ATOM 3695 O O . PHE A 1 462 ? 14.754 -0.839 -12.279 1.00 94.00 462 PHE A O 1
ATOM 3702 N N . LEU A 1 463 ? 14.092 -0.419 -14.383 1.00 93.06 463 LEU A N 1
ATOM 3703 C CA . LEU A 1 463 ? 14.055 -1.826 -14.792 1.00 93.06 463 LEU A CA 1
ATOM 3704 C C . LEU A 1 463 ? 15.456 -2.436 -14.814 1.00 93.06 463 LEU A C 1
ATOM 3706 O O . LEU A 1 463 ? 15.640 -3.533 -14.293 1.00 93.06 463 LEU A O 1
ATOM 3710 N N . GLU A 1 464 ? 16.439 -1.702 -15.330 1.00 91.56 464 GLU A N 1
ATOM 3711 C CA . GLU A 1 464 ? 17.845 -2.099 -15.267 1.00 91.56 464 GLU A CA 1
ATOM 3712 C C . GLU A 1 464 ? 18.296 -2.224 -13.810 1.00 91.56 464 GLU A C 1
ATOM 3714 O O . GLU A 1 464 ? 18.857 -3.247 -13.432 1.00 91.56 464 GLU A O 1
ATOM 3719 N N . LEU A 1 465 ? 17.966 -1.250 -12.949 1.00 91.75 465 LEU A N 1
ATOM 3720 C CA . LEU A 1 465 ? 18.351 -1.294 -11.532 1.00 91.75 465 LEU A CA 1
ATOM 3721 C C . LEU A 1 465 ? 17.807 -2.543 -10.839 1.00 91.75 46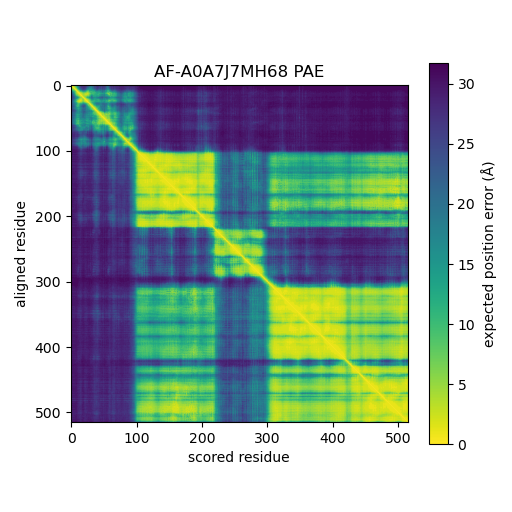5 LEU A C 1
ATOM 3723 O O . LEU A 1 465 ? 18.535 -3.233 -10.126 1.00 91.75 465 LEU A O 1
ATOM 3727 N N . LEU A 1 466 ? 16.524 -2.838 -11.059 1.00 91.94 466 LEU A N 1
ATOM 3728 C CA . LEU A 1 466 ? 15.871 -4.019 -10.504 1.00 91.94 466 LEU A CA 1
ATOM 3729 C C . LEU A 1 466 ? 16.500 -5.304 -11.053 1.00 91.94 466 LEU A C 1
ATOM 3731 O O . LEU A 1 466 ? 16.732 -6.225 -10.275 1.00 91.94 466 LEU A O 1
ATOM 3735 N N . SER A 1 467 ? 16.824 -5.346 -12.350 1.00 90.50 467 SER A N 1
ATOM 3736 C CA . SER A 1 467 ? 17.467 -6.497 -12.993 1.00 90.50 467 SER A CA 1
ATOM 3737 C C . SER A 1 467 ? 18.893 -6.738 -12.492 1.00 90.50 467 SER A C 1
ATOM 3739 O O . SER A 1 467 ? 19.304 -7.892 -12.387 1.00 90.50 467 SER A O 1
ATOM 3741 N N . THR A 1 468 ? 19.646 -5.682 -12.171 1.00 89.81 468 THR A N 1
ATOM 3742 C CA . THR A 1 468 ? 20.996 -5.809 -11.603 1.00 89.81 468 THR A CA 1
ATOM 3743 C C . THR A 1 468 ? 20.955 -6.296 -10.158 1.00 89.81 468 THR A C 1
ATOM 3745 O O . THR A 1 468 ? 21.810 -7.078 -9.751 1.00 89.81 468 THR A O 1
ATOM 3748 N N . VAL A 1 469 ? 19.971 -5.844 -9.371 1.00 87.12 469 VAL A N 1
ATOM 3749 C CA . VAL A 1 469 ? 19.785 -6.317 -7.990 1.00 87.12 469 VAL A CA 1
ATOM 3750 C C . VAL A 1 469 ? 19.402 -7.794 -7.974 1.00 87.12 469 VAL A C 1
ATOM 3752 O O . VAL A 1 469 ? 19.940 -8.556 -7.177 1.00 87.12 469 VAL A O 1
ATOM 3755 N N . GLU A 1 470 ? 18.477 -8.194 -8.842 1.00 84.94 470 GLU A N 1
ATOM 3756 C CA . GLU A 1 470 ? 18.004 -9.568 -8.943 1.00 84.94 470 GLU A CA 1
ATOM 3757 C C . GLU A 1 470 ? 17.464 -9.804 -10.372 1.00 84.94 470 GLU A C 1
ATOM 3759 O O . GLU A 1 470 ? 16.503 -9.138 -10.774 1.00 84.94 470 GLU A O 1
ATOM 3764 N N . PRO A 1 471 ? 18.033 -10.743 -11.156 1.00 85.00 471 PRO A N 1
ATOM 3765 C CA . PRO A 1 471 ? 17.782 -10.879 -12.596 1.00 85.00 471 PRO A CA 1
ATOM 3766 C C . PRO A 1 471 ? 16.424 -11.539 -12.901 1.00 85.00 471 PRO A C 1
ATOM 3768 O O . PRO A 1 471 ? 16.339 -12.644 -13.433 1.00 85.00 471 PRO A O 1
ATOM 3771 N N . ARG A 1 472 ? 15.334 -10.853 -12.542 1.00 75.00 472 ARG A N 1
ATOM 3772 C CA . ARG A 1 472 ? 13.933 -11.308 -12.655 1.00 75.00 472 ARG A CA 1
ATOM 3773 C C . ARG A 1 472 ? 13.091 -10.495 -13.628 1.00 75.00 472 ARG A C 1
ATOM 3775 O O . ARG A 1 472 ? 11.897 -10.755 -13.771 1.00 75.00 472 ARG A O 1
ATOM 3782 N N . VAL A 1 473 ? 13.686 -9.490 -14.259 1.00 86.31 473 VAL A N 1
ATOM 3783 C CA . VAL A 1 473 ? 13.010 -8.660 -15.253 1.00 86.31 473 VAL A CA 1
ATOM 3784 C C . VAL A 1 473 ? 12.922 -9.436 -16.564 1.00 86.31 473 VAL A C 1
ATOM 3786 O O . VAL A 1 473 ? 13.935 -9.819 -17.146 1.00 86.31 473 VAL A O 1
ATOM 3789 N N . ASP A 1 474 ? 11.699 -9.658 -17.041 1.00 87.88 474 ASP A N 1
ATOM 3790 C CA . ASP A 1 474 ? 11.455 -10.197 -18.375 1.00 87.88 474 ASP A CA 1
ATOM 3791 C C . ASP A 1 474 ? 11.458 -9.057 -19.397 1.00 87.88 474 ASP A C 1
ATOM 3793 O O . ASP A 1 474 ? 10.466 -8.352 -19.616 1.00 87.88 474 ASP A O 1
ATOM 3797 N N . TRP A 1 475 ? 12.607 -8.897 -20.047 1.00 91.12 475 TRP A N 1
ATOM 3798 C CA . TRP A 1 475 ? 12.847 -7.867 -21.051 1.00 91.12 475 TRP A CA 1
ATOM 3799 C C . TRP A 1 475 ? 11.970 -7.996 -22.301 1.00 91.12 475 TRP A C 1
ATOM 3801 O O . TRP A 1 475 ? 11.783 -7.006 -23.006 1.00 91.12 475 TRP A O 1
ATOM 3811 N N . SER A 1 476 ? 11.372 -9.164 -22.570 1.00 88.88 476 SER A N 1
ATOM 3812 C CA . SER A 1 476 ? 10.486 -9.345 -23.730 1.00 88.88 476 SER A CA 1
ATOM 3813 C C . SER A 1 476 ? 9.206 -8.501 -23.632 1.00 88.88 476 SER A C 1
ATOM 3815 O O . SER A 1 476 ? 8.649 -8.066 -24.645 1.00 88.88 476 SER A O 1
ATOM 3817 N N . GLY A 1 477 ? 8.756 -8.221 -22.404 1.00 83.50 477 GLY A N 1
ATOM 3818 C CA . GLY A 1 477 ? 7.584 -7.398 -22.125 1.00 83.50 477 GLY A CA 1
ATOM 3819 C C . GLY A 1 477 ? 7.868 -5.895 -22.055 1.00 83.50 477 GLY A C 1
ATOM 3820 O O . GLY A 1 477 ? 6.926 -5.096 -22.133 1.00 83.50 477 GLY A O 1
ATOM 3821 N N . VAL A 1 478 ? 9.129 -5.492 -21.904 1.00 92.81 478 VAL A N 1
ATOM 3822 C CA . VAL A 1 478 ? 9.515 -4.096 -21.661 1.00 92.81 478 VAL A CA 1
ATOM 3823 C C . VAL A 1 478 ? 9.328 -3.254 -22.925 1.00 92.81 478 VAL A C 1
ATOM 3825 O O . VAL A 1 478 ? 9.652 -3.666 -24.039 1.00 92.81 478 VAL A O 1
ATOM 3828 N N . LYS A 1 479 ? 8.748 -2.060 -22.768 1.00 94.31 479 LYS A N 1
ATOM 3829 C CA . LYS A 1 479 ? 8.519 -1.110 -23.866 1.00 94.31 479 LYS A CA 1
ATOM 3830 C C . LYS A 1 479 ? 9.624 -0.064 -23.916 1.00 94.31 479 LYS A C 1
ATOM 3832 O O . LYS A 1 479 ? 10.365 0.115 -22.959 1.00 94.31 479 LYS A O 1
ATOM 3837 N N . LYS A 1 480 ? 9.711 0.669 -25.029 1.00 91.81 480 LYS A N 1
ATOM 3838 C CA . LYS A 1 480 ? 10.719 1.728 -25.208 1.00 91.81 480 LYS A CA 1
ATOM 3839 C C . LYS A 1 480 ? 10.397 3.014 -24.437 1.00 91.81 480 LYS A C 1
ATOM 3841 O O . LYS A 1 480 ? 11.239 3.899 -24.405 1.00 91.81 480 LYS A O 1
ATOM 3846 N N . GLY A 1 481 ? 9.187 3.149 -23.888 1.00 90.88 481 GLY A N 1
ATOM 3847 C CA . GLY A 1 481 ? 8.785 4.310 -23.091 1.00 90.88 481 GLY A CA 1
ATOM 3848 C C . GLY A 1 481 ? 8.657 5.603 -23.903 1.00 90.88 481 GLY A C 1
ATOM 3849 O O . GLY A 1 481 ? 8.892 6.686 -23.373 1.00 90.88 481 GLY A O 1
ATOM 3850 N N . LYS A 1 482 ? 8.302 5.527 -25.196 1.00 90.69 482 LYS A N 1
ATOM 3851 C CA . LYS A 1 482 ? 8.236 6.723 -26.064 1.00 90.69 482 LYS A CA 1
ATOM 3852 C C . LYS A 1 482 ? 6.951 7.528 -25.896 1.00 90.69 482 LYS A C 1
ATOM 3854 O O . LYS A 1 482 ? 6.973 8.753 -25.970 1.00 90.69 482 LYS A O 1
ATOM 3859 N N . ASN A 1 483 ? 5.832 6.837 -25.714 1.00 93.38 483 ASN A N 1
ATOM 3860 C CA . ASN A 1 483 ? 4.510 7.430 -25.525 1.00 93.38 483 ASN A CA 1
ATOM 3861 C C . ASN A 1 483 ? 3.991 7.136 -24.108 1.00 93.38 483 ASN A C 1
ATOM 3863 O O . ASN A 1 483 ? 4.550 6.305 -23.396 1.00 93.38 483 ASN A O 1
ATOM 3867 N N . TYR A 1 484 ? 2.928 7.833 -23.702 1.00 90.88 484 TYR A N 1
ATOM 3868 C CA . TYR A 1 484 ? 2.367 7.721 -22.353 1.00 90.88 484 TYR A CA 1
ATOM 3869 C C . TYR A 1 484 ? 1.971 6.281 -21.986 1.00 90.88 484 TYR A C 1
ATOM 3871 O O . TYR A 1 484 ? 2.316 5.820 -20.904 1.00 90.88 484 TYR A O 1
ATOM 3879 N N . GLU A 1 485 ? 1.332 5.545 -22.899 1.00 91.69 485 GLU A N 1
ATOM 3880 C CA . GLU A 1 485 ? 0.904 4.161 -22.650 1.00 91.69 485 GLU A CA 1
ATOM 3881 C C . GLU A 1 485 ? 2.091 3.214 -22.437 1.00 91.69 485 GLU A C 1
ATOM 3883 O O . GLU A 1 485 ? 2.093 2.408 -21.510 1.00 91.69 485 GLU A O 1
ATOM 3888 N N . GLU A 1 486 ? 3.152 3.339 -23.238 1.00 93.75 486 GLU A N 1
ATOM 3889 C CA . GLU A 1 486 ? 4.381 2.564 -23.049 1.00 93.75 486 GLU A CA 1
ATOM 3890 C C . GLU A 1 486 ? 5.055 2.879 -21.713 1.00 93.75 486 GLU A C 1
ATOM 3892 O O . GLU A 1 486 ? 5.470 1.958 -21.008 1.00 93.75 486 GLU A O 1
ATOM 3897 N N . LYS A 1 487 ? 5.140 4.164 -21.346 1.00 94.19 487 LYS A N 1
ATOM 3898 C CA . LYS A 1 487 ? 5.693 4.585 -20.052 1.00 94.19 487 LYS A CA 1
ATOM 3899 C C . LYS A 1 487 ? 4.860 4.044 -18.895 1.00 94.19 487 LYS A C 1
ATOM 3901 O O . LYS A 1 487 ? 5.416 3.542 -17.926 1.00 94.19 487 LYS A O 1
ATOM 3906 N N . LYS A 1 488 ? 3.532 4.066 -19.021 1.00 91.44 488 LYS A N 1
ATOM 3907 C CA . LYS A 1 488 ? 2.602 3.522 -18.027 1.00 91.44 488 LYS A CA 1
ATOM 3908 C C . LYS A 1 488 ? 2.741 2.016 -17.856 1.00 91.44 488 LYS A C 1
ATOM 3910 O O . LYS A 1 488 ? 2.768 1.540 -16.720 1.00 91.44 488 LYS A O 1
ATOM 3915 N N . LEU A 1 489 ? 2.889 1.270 -18.950 1.00 92.31 489 LEU A N 1
ATOM 3916 C CA . LEU A 1 489 ? 3.160 -0.169 -18.901 1.00 92.31 489 LEU A CA 1
ATOM 3917 C C . LEU A 1 489 ? 4.495 -0.471 -18.212 1.00 92.31 489 LEU A C 1
ATOM 3919 O O . LEU A 1 489 ? 4.553 -1.368 -17.373 1.00 92.31 489 LEU A O 1
ATOM 3923 N N . ASN A 1 490 ? 5.551 0.285 -18.520 1.00 95.88 490 ASN A N 1
ATOM 3924 C CA . ASN A 1 490 ? 6.845 0.132 -17.854 1.00 95.88 490 ASN A CA 1
ATOM 3925 C C . ASN A 1 490 ? 6.754 0.486 -16.361 1.00 95.88 490 ASN A C 1
ATOM 3927 O O . ASN A 1 490 ? 7.180 -0.303 -15.524 1.00 95.88 490 ASN A O 1
ATOM 3931 N N . ALA A 1 491 ? 6.145 1.620 -16.009 1.00 95.19 491 ALA A N 1
ATOM 3932 C CA . ALA A 1 491 ? 5.979 2.080 -14.630 1.00 95.19 491 ALA A CA 1
ATOM 3933 C C . ALA A 1 491 ? 5.165 1.099 -13.768 1.00 95.19 491 ALA A C 1
ATOM 3935 O O . ALA A 1 491 ? 5.560 0.778 -12.647 1.00 95.19 491 ALA A O 1
ATOM 3936 N N . THR A 1 492 ? 4.073 0.550 -14.308 1.00 92.75 492 THR A N 1
ATOM 3937 C CA . THR A 1 492 ? 3.268 -0.479 -13.623 1.00 92.75 492 THR A CA 1
ATOM 3938 C C . THR A 1 492 ? 4.082 -1.757 -13.391 1.00 92.75 492 THR A C 1
ATOM 3940 O O . THR A 1 492 ? 4.016 -2.361 -12.313 1.00 92.75 492 THR A O 1
ATOM 3943 N N . TYR A 1 493 ? 4.910 -2.138 -14.368 1.00 95.06 493 TYR A N 1
ATOM 3944 C CA . TYR A 1 493 ? 5.796 -3.293 -14.256 1.00 95.06 493 TYR A CA 1
ATOM 3945 C C . TYR A 1 493 ? 6.901 -3.081 -13.212 1.00 95.06 493 TYR A C 1
ATOM 3947 O O . TYR A 1 493 ? 7.082 -3.937 -12.349 1.00 95.06 493 TYR A O 1
ATOM 3955 N N . ILE A 1 494 ? 7.557 -1.914 -13.207 1.00 95.31 494 ILE A N 1
ATOM 3956 C CA . ILE A 1 494 ? 8.564 -1.512 -12.205 1.00 95.31 494 ILE A CA 1
ATOM 3957 C C . ILE A 1 494 ? 8.002 -1.644 -10.794 1.00 95.31 494 ILE A C 1
ATOM 3959 O O . ILE A 1 494 ? 8.605 -2.297 -9.942 1.00 95.31 494 ILE A O 1
ATOM 3963 N N . ILE A 1 495 ? 6.824 -1.060 -10.551 1.00 93.06 495 ILE A N 1
ATOM 3964 C CA . ILE A 1 495 ? 6.174 -1.098 -9.238 1.00 93.06 495 ILE A CA 1
ATOM 3965 C C . ILE A 1 495 ? 5.896 -2.546 -8.820 1.00 93.06 495 ILE A C 1
ATOM 3967 O O . ILE A 1 495 ? 6.137 -2.920 -7.671 1.00 93.06 495 ILE A O 1
ATOM 3971 N N . SER A 1 496 ? 5.428 -3.378 -9.749 1.00 91.81 496 SER A N 1
ATOM 3972 C CA . SER A 1 496 ? 5.113 -4.782 -9.476 1.00 91.81 496 SER A CA 1
ATOM 3973 C C . SER A 1 496 ? 6.369 -5.600 -9.162 1.00 91.81 496 SER A C 1
ATOM 3975 O O . SER A 1 496 ? 6.391 -6.328 -8.172 1.00 91.81 496 SER A O 1
ATOM 3977 N N . ILE A 1 497 ? 7.450 -5.441 -9.930 1.00 93.50 497 ILE A N 1
ATOM 3978 C CA . ILE A 1 497 ? 8.719 -6.138 -9.674 1.00 93.50 497 ILE A CA 1
ATOM 3979 C C . ILE A 1 497 ? 9.346 -5.675 -8.355 1.00 93.50 497 ILE A C 1
ATOM 3981 O O . ILE A 1 497 ? 9.732 -6.511 -7.542 1.00 93.50 497 ILE A O 1
ATOM 3985 N N . ALA A 1 498 ? 9.366 -4.371 -8.073 1.00 92.50 498 ALA A N 1
ATOM 3986 C CA . ALA A 1 498 ? 9.864 -3.856 -6.799 1.00 92.50 498 ALA A CA 1
ATOM 3987 C C . ALA A 1 498 ? 9.068 -4.421 -5.606 1.00 92.50 498 ALA A C 1
ATOM 3989 O O . ALA A 1 498 ? 9.654 -4.894 -4.631 1.00 92.50 498 ALA A O 1
ATOM 3990 N N . ARG A 1 499 ? 7.729 -4.460 -5.692 1.00 91.19 499 ARG A N 1
ATOM 3991 C CA . ARG A 1 499 ? 6.883 -5.086 -4.659 1.00 91.19 499 ARG A CA 1
ATOM 3992 C C . ARG A 1 499 ? 7.162 -6.576 -4.502 1.00 91.19 499 ARG A C 1
ATOM 3994 O O . ARG A 1 499 ? 7.173 -7.051 -3.369 1.00 91.19 499 ARG A O 1
ATOM 4001 N N . LYS A 1 500 ? 7.408 -7.292 -5.603 1.00 88.19 500 LYS A N 1
ATOM 4002 C CA . LYS A 1 500 ? 7.775 -8.717 -5.610 1.00 88.19 500 LYS A CA 1
ATOM 4003 C C . LYS A 1 500 ? 9.121 -8.976 -4.927 1.00 88.19 500 LYS A C 1
ATOM 4005 O O . LYS A 1 500 ? 9.251 -9.968 -4.222 1.00 88.19 500 LYS A O 1
ATOM 4010 N N . LEU A 1 501 ? 10.084 -8.062 -5.070 1.00 87.19 501 LEU A N 1
ATOM 4011 C CA . LEU A 1 501 ? 11.370 -8.096 -4.357 1.00 87.19 501 LEU A CA 1
ATOM 4012 C C . LEU A 1 501 ? 11.258 -7.719 -2.868 1.00 87.19 501 LEU A C 1
ATOM 4014 O O . LEU A 1 501 ? 12.241 -7.792 -2.138 1.00 87.19 501 LEU A O 1
ATOM 4018 N N . GLY A 1 502 ? 10.071 -7.325 -2.399 1.00 85.00 502 GLY A N 1
ATOM 4019 C CA . GLY A 1 502 ? 9.822 -6.974 -1.001 1.00 85.00 502 GLY A CA 1
ATOM 4020 C C . GLY A 1 502 ? 9.803 -5.474 -0.714 1.00 85.00 502 GLY A C 1
ATOM 4021 O O . GLY A 1 502 ? 9.604 -5.086 0.437 1.00 85.00 502 GLY A O 1
ATOM 4022 N N . CYS A 1 503 ? 9.946 -4.609 -1.723 1.00 87.62 503 CYS A N 1
ATOM 4023 C CA . CYS A 1 503 ? 9.846 -3.167 -1.521 1.00 87.62 503 CYS A CA 1
ATOM 4024 C C . CYS A 1 503 ? 8.396 -2.766 -1.190 1.00 87.62 503 CYS A C 1
ATOM 4026 O O . CYS A 1 503 ? 7.497 -2.851 -2.029 1.00 87.62 503 CYS A O 1
ATOM 4028 N N . SER A 1 504 ? 8.163 -2.271 0.028 1.00 85.62 504 SER A N 1
ATOM 4029 C CA . SER A 1 504 ? 6.864 -1.729 0.448 1.00 85.62 504 SER A CA 1
ATOM 4030 C C . SER A 1 504 ? 6.671 -0.305 -0.091 1.00 85.62 504 SER A C 1
ATOM 4032 O O . SER A 1 504 ? 6.868 0.672 0.632 1.00 85.62 504 SER A O 1
ATOM 4034 N N . ILE A 1 505 ? 6.319 -0.194 -1.375 1.00 88.31 505 ILE A N 1
ATOM 4035 C CA . ILE A 1 505 ? 6.172 1.078 -2.098 1.00 88.31 505 ILE A CA 1
ATOM 4036 C C . ILE A 1 505 ? 4.710 1.466 -2.366 1.00 88.31 505 ILE A C 1
ATOM 4038 O O . ILE A 1 505 ? 3.872 0.630 -2.719 1.00 88.31 505 ILE A O 1
ATOM 4042 N N . PHE A 1 506 ? 4.436 2.770 -2.264 1.00 85.44 506 PHE A N 1
ATOM 4043 C CA . PHE A 1 506 ? 3.093 3.366 -2.363 1.00 85.44 506 PHE A CA 1
ATOM 4044 C C . PHE A 1 506 ? 2.931 4.348 -3.533 1.00 85.44 506 PHE A C 1
ATOM 4046 O O . PHE A 1 506 ? 1.885 4.983 -3.643 1.00 85.44 506 PHE A O 1
ATOM 4053 N N . LEU A 1 507 ? 3.953 4.483 -4.385 1.00 85.94 507 LEU A N 1
ATOM 4054 C CA . LEU A 1 507 ? 3.881 5.304 -5.595 1.00 85.94 507 LEU A CA 1
ATOM 4055 C C . LEU A 1 507 ? 2.922 4.706 -6.635 1.00 85.94 507 LEU A C 1
ATOM 4057 O O . LEU A 1 507 ? 2.728 3.486 -6.697 1.00 85.94 507 LEU A O 1
ATOM 4061 N N . CYS A 1 508 ? 2.338 5.582 -7.446 1.00 83.81 508 CYS A N 1
ATOM 4062 C CA . CYS A 1 508 ? 1.541 5.243 -8.619 1.00 83.81 508 CYS A CA 1
ATOM 4063 C C . CYS A 1 508 ? 2.414 5.288 -9.887 1.00 83.81 508 CYS A C 1
ATOM 4065 O O . CYS A 1 508 ? 3.453 5.952 -9.884 1.00 83.81 508 CYS A O 1
ATOM 4067 N N . PRO A 1 509 ? 2.019 4.617 -10.987 1.00 87.50 509 PRO A N 1
ATOM 4068 C CA . PRO A 1 509 ? 2.746 4.694 -12.255 1.00 87.50 509 PRO A CA 1
ATOM 4069 C C . PRO A 1 509 ? 3.003 6.136 -12.713 1.00 87.50 509 PRO A C 1
ATOM 4071 O O . PRO A 1 509 ? 4.091 6.452 -13.185 1.00 87.50 509 PRO A O 1
ATOM 4074 N N . GLU A 1 510 ? 2.032 7.025 -12.510 1.00 87.12 510 GLU A N 1
ATOM 4075 C CA . GLU A 1 510 ? 2.112 8.444 -12.862 1.00 87.12 510 GLU A CA 1
ATOM 4076 C C . GLU A 1 510 ? 3.259 9.172 -12.141 1.00 87.12 510 GLU A C 1
ATOM 4078 O O . GLU A 1 510 ? 3.850 10.078 -12.719 1.00 87.12 510 GLU A O 1
ATOM 4083 N N . ASP A 1 511 ? 3.644 8.738 -10.934 1.00 86.69 511 ASP A N 1
ATOM 4084 C CA . ASP A 1 511 ? 4.748 9.343 -10.176 1.00 86.69 511 ASP A CA 1
ATOM 4085 C C . ASP A 1 511 ? 6.125 9.052 -10.803 1.00 86.69 511 ASP A C 1
ATOM 4087 O O . ASP A 1 511 ? 7.076 9.785 -10.551 1.00 86.69 511 ASP A O 1
ATOM 4091 N N . ILE A 1 512 ? 6.241 8.004 -11.630 1.00 90.56 512 ILE A N 1
ATOM 4092 C CA . ILE A 1 512 ? 7.447 7.716 -12.428 1.00 90.56 512 ILE A CA 1
ATOM 4093 C C . ILE A 1 512 ? 7.395 8.471 -13.763 1.00 90.56 512 ILE A C 1
ATOM 4095 O O . ILE A 1 512 ? 8.404 8.987 -14.234 1.00 90.56 512 ILE A O 1
ATOM 4099 N N . ILE A 1 513 ? 6.220 8.532 -14.393 1.00 89.81 513 ILE A N 1
ATOM 4100 C CA . ILE A 1 513 ? 6.049 9.107 -15.737 1.00 89.81 513 ILE A CA 1
ATOM 4101 C C . ILE A 1 513 ? 6.221 10.632 -15.729 1.00 89.81 513 ILE A C 1
ATOM 4103 O O . ILE A 1 513 ? 6.682 11.199 -16.721 1.00 89.81 513 ILE A O 1
ATOM 4107 N N . GLU A 1 514 ? 5.821 11.290 -14.642 1.00 85.94 514 GLU A N 1
ATOM 4108 C CA . GLU A 1 514 ? 5.762 12.753 -14.527 1.00 85.94 514 GLU A CA 1
ATOM 4109 C C . GLU A 1 514 ? 7.015 13.397 -13.905 1.00 85.94 514 GLU A C 1
ATOM 4111 O O . GLU A 1 514 ? 6.970 14.583 -13.570 1.00 85.94 514 GLU A O 1
ATOM 4116 N N . VAL A 1 515 ? 8.108 12.635 -13.753 1.00 80.44 515 VAL A N 1
ATOM 4117 C CA . VAL A 1 515 ? 9.410 13.129 -13.257 1.00 80.44 515 VAL A CA 1
ATOM 4118 C C . VAL A 1 515 ? 9.952 14.298 -14.082 1.00 80.44 515 VAL A C 1
ATOM 4120 O O . VAL A 1 515 ? 9.903 14.243 -15.338 1.00 80.44 515 VAL A O 1
#

InterPro domains:
  IPR001715 Calponin homology domain [PF00307] (127-217)
  IPR001715 Calponin homology domain [PF00307] (314-402)
  IPR001715 Calponin homology domain [PF00307] (433-514)
  IPR001715 Calponin homology domain [PS50021] (104-221)
  IPR001715 Calponin homology domain [PS50021] (308-413)
  IPR001715 Calponin homology domain [PS50021] (428-515)
  IPR001715 Calponin homology domain [SM00033] (106-219)
  IPR001715 Calponin homology domain [SM00033] (310-411)
  IPR001715 Calponin homology domain [SM00033] (430-515)
  IPR005174 KIB1-4, beta-propeller [PF03478] (6-67)
  IPR036872 CH domain superfamily [G3DSA:1.10.418.10] (100-219)
  IPR036872 CH domain superfamily [G3DSA:1.10.418.10] (220-293)
  IPR036872 CH domain superfamily [G3DSA:1.10.418.10] (307-419)
  IPR036872 CH domain superfamily [G3DSA:1.10.418.10] (421-515)
  IPR036872 CH domain superfamily [SSF47576] (103-514)
  IPR039959 Fimbrin/Plastin [PTHR19961] (217-515)

Foldseek 3Di:
DDDDDDDDFAWAWEWDPPPVATDTDTDDGDDDDEWADDPPDTDDDDCVLFVPDDPPYYYYYDPQKDWDPDPDDDDDDDDWDWDADPRRTTITRDDDPDDPPCDLVLQLQLLQVLQVPCCPPPQCVVVPNDHSNDPSLLVVQLQLLSLLVLLCVLPNLLADSLLQDRDPDDDPLSSLLSLLLNLLSLLLVPDQCQPDDSVCSNNSVPCSSSSSSLSSQFADPCQLVVLCLQCVVLDDPCLVVDPDLLVNLVSSQVSCVVLVLDDQDDSVCVVVPSGRSHRVSVVSVCVSTVNDDPPPPPDPPPPVVVLVQLQSQLQSVLSHLPFPDRDPTLLPPCLLLPSLLSLCCSLPPPLDDVVLADDPPDPDLVNSQSSLQSSQVSLCVQDVPQDDHSVCSNVSVSVNSSVSSVSSVLSSQLVVVVVPPPPDDPVLSDQVNVLQVLCVLVVHSVPDPHPPDQVQLLLPSLLVSLCSVPVSRDPVQQARSPDPVNSLSSLSNSVSSCSSVNDSGNDHSVVRNVD

Solvent-accessible surface area (backbone atoms only — not comparable to full-atom values): 30627 Å² total; per-residue (Å²): 140,81,90,82,90,78,91,80,77,54,66,25,32,38,60,43,68,94,73,90,56,82,47,79,40,82,45,88,59,74,83,98,69,91,62,39,60,51,105,83,58,68,72,88,83,68,49,92,81,38,92,88,53,70,80,91,62,40,60,43,65,58,95,72,56,53,84,52,84,72,89,83,83,77,78,92,74,91,78,75,84,73,45,78,45,98,81,80,44,43,42,43,70,82,74,87,82,78,87,78,75,82,44,74,66,54,51,26,50,51,35,50,52,48,38,71,75,40,33,86,36,92,76,47,38,84,68,38,72,59,60,41,88,57,67,56,64,51,60,58,40,31,50,15,53,55,55,40,52,48,48,30,71,67,42,72,77,67,55,38,70,86,67,50,67,78,65,97,75,72,54,74,65,51,22,49,31,24,35,36,27,30,54,32,46,39,31,61,75,64,34,78,69,70,82,69,51,66,66,43,46,56,72,29,41,64,69,60,53,51,52,52,56,43,58,66,30,67,47,56,89,56,54,71,63,50,49,45,70,62,39,55,92,61,57,58,84,64,52,80,75,47,89,48,67,67,62,29,45,50,47,47,55,52,41,37,46,74,72,69,55,76,88,67,80,56,71,63,48,65,69,73,57,44,45,31,51,33,17,54,44,48,56,51,47,42,73,78,52,70,74,73,76,93,73,82,73,79,64,74,71,66,69,55,54,53,56,55,53,51,38,55,37,52,29,36,53,53,49,60,71,57,52,92,72,82,61,88,44,53,63,61,64,38,21,49,16,50,56,54,43,46,51,44,29,72,77,39,74,79,73,55,63,68,91,74,47,64,71,82,88,75,91,50,68,70,51,21,30,48,24,20,39,52,45,36,56,54,47,38,75,76,33,89,84,59,80,70,54,19,58,45,36,48,73,41,38,59,69,52,46,50,49,52,50,52,50,52,51,52,53,49,53,43,50,54,55,58,75,66,53,88,81,68,55,84,75,42,64,42,76,69,21,48,47,50,53,59,21,55,75,68,81,39,74,71,80,64,88,51,96,70,39,56,75,50,19,25,29,56,66,56,44,51,51,49,28,69,77,47,86,74,68,64,67,90,76,60,55,88,22,84,49,71,68,36,12,42,54,30,25,31,39,46,54,28,46,42,15,33,76,61,43,83,63,60,79,56,39,63,68,43,50,71,62

Radius of gyration: 28.25 Å; Cα contacts (8 Å, |Δi|>4): 633; chains: 1; bounding box: 92×65×71 Å

Mean predicted aligned error: 17.88 Å